Protein AF-A0A948E0Y8-F1 (afdb_monomer)

Structure (mmCIF, N/CA/C/O backbone):
data_AF-A0A948E0Y8-F1
#
_entry.id   AF-A0A948E0Y8-F1
#
loop_
_atom_site.group_PDB
_atom_site.id
_atom_site.type_symbol
_atom_site.label_atom_id
_atom_site.label_alt_id
_atom_site.label_comp_id
_atom_site.label_asym_id
_atom_site.label_entity_id
_atom_site.label_seq_id
_atom_site.pdbx_PDB_ins_code
_atom_site.Cartn_x
_atom_site.Cartn_y
_atom_site.Cartn_z
_atom_site.occupancy
_atom_site.B_iso_or_equiv
_atom_site.auth_seq_id
_atom_site.auth_comp_id
_atom_site.auth_asym_id
_atom_site.auth_atom_id
_atom_site.pdbx_PDB_model_num
ATOM 1 N N . MET A 1 1 ? 0.767 -19.097 -14.244 1.00 83.00 1 MET A N 1
ATOM 2 C CA . MET A 1 1 ? 1.127 -17.682 -14.005 1.00 83.00 1 MET A CA 1
ATOM 3 C C . MET A 1 1 ? -0.069 -16.837 -14.417 1.00 83.00 1 MET A C 1
ATOM 5 O O . MET A 1 1 ? -0.888 -17.338 -15.176 1.00 83.00 1 MET A O 1
ATOM 9 N N . ASN A 1 2 ? -0.222 -15.617 -13.908 1.00 92.75 2 ASN A N 1
ATOM 10 C CA . ASN A 1 2 ? -1.230 -14.680 -14.423 1.00 92.75 2 ASN A CA 1
ATOM 11 C C . ASN A 1 2 ? -0.479 -13.462 -14.933 1.00 92.75 2 ASN A C 1
ATOM 13 O O . ASN A 1 2 ? -0.281 -12.485 -14.203 1.00 92.75 2 ASN A O 1
ATOM 17 N N . LEU A 1 3 ? 0.021 -13.586 -16.162 1.00 95.81 3 LEU A N 1
ATOM 18 C CA . LEU A 1 3 ? 0.858 -12.561 -16.748 1.00 95.81 3 LEU A CA 1
ATOM 19 C C . LEU A 1 3 ? 0.001 -11.395 -17.245 1.00 95.81 3 LEU A C 1
ATOM 21 O O . LEU A 1 3 ? -1.043 -11.570 -17.876 1.00 95.81 3 LEU A O 1
ATOM 25 N N . LYS A 1 4 ? 0.453 -10.181 -16.945 1.00 96.31 4 LYS A N 1
ATOM 26 C CA . LYS A 1 4 ? -0.055 -8.936 -17.520 1.00 96.31 4 LYS A CA 1
ATOM 27 C C . LYS A 1 4 ? 1.079 -8.201 -18.205 1.00 96.31 4 LYS A C 1
ATOM 29 O O . LYS A 1 4 ? 2.224 -8.245 -17.758 1.00 96.31 4 LYS A O 1
ATOM 34 N N . TYR A 1 5 ? 0.740 -7.507 -19.281 1.00 97.12 5 TYR A N 1
ATOM 35 C CA . TYR A 1 5 ? 1.706 -6.831 -20.129 1.00 97.12 5 TYR A CA 1
ATOM 36 C C . TYR A 1 5 ? 1.432 -5.336 -20.123 1.00 97.12 5 TYR A C 1
ATOM 38 O O . TYR A 1 5 ? 0.352 -4.883 -20.508 1.00 97.12 5 TYR A O 1
ATOM 46 N N . ILE A 1 6 ? 2.420 -4.571 -19.673 1.00 97.62 6 ILE A N 1
ATOM 47 C CA . ILE A 1 6 ? 2.335 -3.117 -19.625 1.00 97.62 6 ILE A CA 1
ATOM 48 C C . ILE A 1 6 ? 3.319 -2.570 -20.641 1.00 97.62 6 ILE A C 1
ATOM 50 O O . ILE A 1 6 ? 4.531 -2.663 -20.456 1.00 97.62 6 ILE A O 1
ATOM 54 N N . SER A 1 7 ? 2.785 -2.022 -21.729 1.00 98.06 7 SER A N 1
ATOM 55 C CA . SER A 1 7 ? 3.557 -1.254 -22.703 1.00 98.06 7 SER A CA 1
ATOM 56 C C . SER A 1 7 ? 4.044 0.036 -22.057 1.00 98.06 7 SER A C 1
ATOM 58 O O . SER A 1 7 ? 3.292 0.685 -21.329 1.00 98.06 7 SER A O 1
ATOM 60 N N . ILE A 1 8 ? 5.299 0.399 -22.303 1.00 98.19 8 ILE A N 1
ATOM 61 C CA . ILE A 1 8 ? 5.966 1.539 -21.685 1.00 98.19 8 ILE A CA 1
ATOM 62 C C . ILE A 1 8 ? 6.745 2.290 -22.765 1.00 98.19 8 ILE A C 1
ATOM 64 O O . ILE A 1 8 ? 7.498 1.705 -23.543 1.00 98.19 8 ILE A O 1
ATOM 68 N N . ARG A 1 9 ? 6.560 3.611 -22.812 1.00 97.56 9 ARG A N 1
ATOM 69 C CA . ARG A 1 9 ? 7.422 4.548 -23.545 1.00 97.56 9 ARG A CA 1
ATOM 70 C C . ARG A 1 9 ? 7.770 5.698 -22.629 1.00 97.56 9 ARG A C 1
ATOM 72 O O . ARG A 1 9 ? 6.866 6.353 -22.112 1.00 97.56 9 ARG A O 1
ATOM 79 N N . ILE A 1 10 ? 9.053 5.971 -22.459 1.00 97.19 10 ILE A N 1
ATOM 80 C CA . ILE A 1 10 ? 9.514 7.033 -21.571 1.00 97.19 10 ILE A CA 1
ATOM 81 C C . ILE A 1 10 ? 10.460 7.945 -22.338 1.00 97.19 10 ILE A C 1
ATOM 83 O O . ILE A 1 10 ? 11.342 7.486 -23.059 1.00 97.19 10 ILE A O 1
ATOM 87 N N . SER A 1 11 ? 10.275 9.248 -22.160 1.00 96.31 11 SER A N 1
ATOM 88 C CA . SER A 1 11 ? 11.207 10.282 -22.593 1.00 96.31 11 SER A CA 1
ATOM 89 C C . SER A 1 11 ? 11.483 11.207 -21.419 1.00 96.31 11 SER A C 1
ATOM 91 O O . SER A 1 11 ? 10.549 11.751 -20.835 1.00 96.31 11 SER A O 1
ATOM 93 N N . VAL A 1 12 ? 12.753 11.432 -21.106 1.00 96.06 12 VAL A N 1
ATOM 94 C CA . VAL A 1 12 ? 13.191 12.365 -20.058 1.00 96.06 12 VAL A CA 1
ATOM 95 C C . VAL A 1 12 ? 13.909 13.549 -20.682 1.00 96.06 12 VAL A C 1
ATOM 97 O O . VAL A 1 12 ? 14.666 13.374 -21.629 1.00 96.06 12 VAL A O 1
ATOM 100 N N . ASN A 1 13 ? 13.696 14.758 -20.180 1.00 95.81 13 ASN A N 1
ATOM 101 C CA . ASN A 1 13 ? 14.517 15.892 -20.594 1.00 95.81 13 ASN A CA 1
ATOM 102 C C . ASN A 1 13 ? 15.871 15.846 -19.891 1.00 95.81 13 ASN A C 1
ATOM 104 O O . ASN A 1 13 ? 15.947 15.624 -18.681 1.00 95.81 13 ASN A O 1
ATOM 108 N N . CYS A 1 14 ? 16.941 16.090 -20.647 1.00 94.12 14 CYS A N 1
ATOM 109 C CA . CYS A 1 14 ? 18.271 16.150 -20.081 1.00 94.12 14 CYS A CA 1
ATOM 110 C C . CYS A 1 14 ? 18.426 17.361 -19.160 1.00 94.12 14 CYS A C 1
ATOM 112 O O . CYS A 1 14 ? 18.373 18.491 -19.627 1.00 94.12 14 CYS A O 1
ATOM 114 N N . GLU A 1 15 ? 18.744 17.151 -17.886 1.00 94.88 15 GLU A N 1
ATOM 115 C CA . GLU A 1 15 ? 18.928 18.236 -16.906 1.00 94.88 15 GLU A CA 1
ATOM 116 C C . GLU A 1 15 ? 20.079 19.211 -17.238 1.00 94.88 15 GLU A C 1
ATOM 118 O O . GLU A 1 15 ? 20.198 20.271 -16.628 1.00 94.88 15 GLU A O 1
ATOM 123 N N . ASN A 1 16 ? 20.919 18.878 -18.224 1.00 93.75 16 ASN A N 1
ATOM 124 C CA . ASN A 1 16 ? 22.040 19.708 -18.658 1.00 93.75 16 ASN A CA 1
ATOM 125 C C . ASN A 1 16 ? 21.819 20.464 -19.974 1.00 93.75 16 ASN A C 1
ATOM 127 O O . ASN A 1 16 ? 22.422 21.516 -20.161 1.00 93.75 16 ASN A O 1
ATOM 131 N N . CYS A 1 17 ? 21.043 19.915 -20.913 1.00 92.94 17 CYS A N 1
ATOM 132 C CA . CYS A 1 17 ? 20.834 20.530 -22.235 1.00 92.94 17 CYS A CA 1
ATOM 133 C C . CYS A 1 17 ? 19.360 20.623 -22.656 1.00 92.94 17 CYS A C 1
ATOM 135 O O . CYS A 1 17 ? 19.074 21.050 -23.772 1.00 92.94 17 CYS A O 1
ATOM 137 N N . ASP A 1 18 ? 18.446 20.184 -21.787 1.00 94.38 18 ASP A N 1
ATOM 138 C CA . ASP A 1 18 ? 16.986 20.149 -21.945 1.00 94.38 18 ASP A CA 1
ATOM 139 C C . ASP A 1 18 ? 16.473 19.392 -23.187 1.00 94.38 18 ASP A C 1
ATOM 141 O O . ASP A 1 18 ? 15.299 19.449 -23.549 1.00 94.38 18 ASP A O 1
ATOM 145 N N . LYS A 1 19 ? 17.342 18.628 -23.860 1.00 92.88 19 LYS A N 1
ATOM 146 C CA . LYS A 1 19 ? 16.931 17.771 -24.975 1.00 92.88 19 LYS A CA 1
ATOM 147 C C . LYS A 1 19 ? 16.225 16.512 -24.468 1.00 92.88 19 LYS A C 1
ATOM 149 O O . LYS A 1 19 ? 16.681 15.935 -23.477 1.00 92.88 19 LYS A O 1
ATOM 154 N N . PRO A 1 20 ? 15.151 16.063 -25.142 1.00 93.94 20 PRO A N 1
ATOM 155 C CA . PRO A 1 20 ? 14.482 14.819 -24.797 1.00 93.94 20 PRO A CA 1
ATOM 156 C C . PRO A 1 20 ? 15.395 13.625 -25.090 1.00 93.94 20 PRO A C 1
ATOM 158 O O . PRO A 1 20 ? 16.028 13.550 -26.142 1.00 93.94 20 PRO A O 1
ATOM 161 N N . LEU A 1 21 ? 15.427 12.684 -24.158 1.00 93.50 21 LEU A N 1
ATOM 162 C CA . LEU A 1 21 ? 16.164 11.436 -24.218 1.00 93.50 21 LEU A CA 1
ATOM 163 C C . LEU A 1 21 ? 15.180 10.276 -24.030 1.00 93.50 21 LEU A C 1
ATOM 165 O O . LEU A 1 21 ? 14.549 10.195 -22.971 1.00 93.50 21 LEU A O 1
ATOM 169 N N . PRO A 1 22 ? 15.025 9.380 -25.017 1.00 95.25 22 PRO A N 1
ATOM 170 C CA . PRO A 1 22 ? 14.241 8.169 -24.816 1.00 95.25 22 PRO A CA 1
ATOM 171 C C . PRO A 1 22 ? 14.903 7.242 -23.794 1.00 95.25 22 PRO A C 1
ATOM 173 O O . PRO A 1 22 ? 16.117 7.051 -23.817 1.00 95.25 22 PRO A O 1
ATOM 176 N N . LEU A 1 23 ? 14.089 6.635 -22.929 1.00 95.31 23 LEU A N 1
ATOM 177 C CA . LEU A 1 23 ? 14.504 5.554 -22.038 1.00 95.31 23 LEU A CA 1
ATOM 178 C C . LEU A 1 23 ? 13.843 4.253 -22.499 1.00 95.31 23 LEU A C 1
ATOM 180 O O . LEU A 1 23 ? 12.672 3.990 -22.204 1.00 95.31 23 LEU A O 1
ATOM 184 N N . ASN A 1 24 ? 14.611 3.448 -23.231 1.00 95.94 24 ASN A N 1
ATOM 185 C CA . ASN A 1 24 ? 14.153 2.177 -23.796 1.00 95.94 24 ASN A CA 1
ATOM 186 C C . ASN A 1 24 ? 14.418 0.971 -22.869 1.00 95.94 24 ASN A C 1
ATOM 188 O O . ASN A 1 24 ? 14.191 -0.171 -23.256 1.00 95.94 24 ASN A O 1
ATOM 192 N N . GLU A 1 25 ? 14.883 1.218 -21.642 1.00 95.38 25 GLU A N 1
ATOM 193 C CA . GLU A 1 25 ? 15.050 0.222 -20.583 1.00 95.38 25 GLU A CA 1
ATOM 194 C C . GLU A 1 25 ? 15.054 0.899 -19.195 1.00 95.38 25 GLU A C 1
ATOM 196 O O . GLU A 1 25 ? 15.332 2.102 -19.096 1.00 95.38 25 GLU A O 1
ATOM 201 N N . PRO A 1 26 ? 14.787 0.160 -18.103 1.00 95.69 26 PRO A N 1
ATOM 202 C CA . PRO A 1 26 ? 15.038 0.657 -16.757 1.00 95.69 26 PRO A CA 1
ATOM 203 C C . PRO A 1 26 ? 16.544 0.679 -16.456 1.00 95.69 26 PRO A C 1
ATOM 205 O O . PRO A 1 26 ? 17.173 -0.361 -16.260 1.00 95.69 26 PRO A O 1
ATOM 208 N N . ALA A 1 27 ? 17.118 1.877 -16.337 1.00 94.44 27 ALA A N 1
ATOM 209 C CA . ALA A 1 27 ? 18.527 2.094 -16.003 1.00 94.44 27 ALA A CA 1
ATOM 210 C C . ALA A 1 27 ? 18.693 3.149 -14.896 1.00 94.44 27 ALA A C 1
ATOM 212 O O . ALA A 1 27 ? 17.987 4.156 -14.870 1.00 94.44 27 ALA A O 1
ATOM 213 N N . LYS A 1 28 ? 19.648 2.939 -13.978 1.00 93.81 28 LYS A N 1
ATOM 214 C CA . LYS A 1 28 ? 19.978 3.923 -12.925 1.00 93.81 28 LYS A CA 1
ATOM 215 C C . LYS A 1 28 ? 20.734 5.133 -13.457 1.00 93.81 28 LYS A C 1
ATOM 217 O O . LYS A 1 28 ? 20.667 6.196 -12.853 1.00 93.81 28 LYS A O 1
ATOM 222 N N . SER A 1 29 ? 21.455 4.961 -14.556 1.00 93.56 29 SER A N 1
ATOM 223 C CA . SER A 1 29 ? 22.187 6.030 -15.212 1.00 93.56 29 SER A CA 1
ATOM 224 C C . SER A 1 29 ? 22.163 5.856 -16.722 1.00 93.56 29 SER A C 1
ATOM 226 O O . SER A 1 29 ? 22.046 4.743 -17.234 1.00 93.56 29 SER A O 1
ATOM 228 N N . PHE A 1 30 ? 22.251 6.972 -17.433 1.00 91.88 30 PHE A N 1
ATOM 229 C CA . PHE A 1 30 ? 22.307 7.016 -18.891 1.00 91.88 30 PHE A CA 1
ATOM 230 C C . PHE A 1 30 ? 23.097 8.237 -19.336 1.00 91.88 30 PHE A C 1
ATOM 232 O O . PHE A 1 30 ? 23.141 9.259 -18.653 1.00 91.88 30 PHE A O 1
ATOM 239 N N . VAL A 1 31 ? 23.721 8.135 -20.502 1.00 89.94 31 VAL A N 1
ATOM 240 C CA . VAL A 1 31 ? 24.491 9.226 -21.098 1.00 89.94 31 VAL A CA 1
ATOM 241 C C . VAL A 1 31 ? 23.601 9.954 -22.094 1.00 89.94 31 VAL A C 1
ATOM 243 O O . VAL A 1 31 ? 23.005 9.335 -22.974 1.00 89.94 31 VAL A O 1
ATOM 246 N N . CYS A 1 32 ? 23.488 11.276 -21.966 1.00 90.06 32 CYS A N 1
ATOM 247 C CA . CYS A 1 32 ? 22.772 12.068 -22.959 1.00 90.06 32 CYS A CA 1
ATOM 248 C C . CYS A 1 32 ? 23.521 12.017 -24.304 1.00 90.06 32 CYS A C 1
ATOM 250 O O . CYS A 1 32 ? 24.657 12.483 -24.353 1.00 90.06 32 CYS A O 1
ATOM 252 N N . PRO A 1 33 ? 22.910 11.570 -25.414 1.00 85.19 33 PRO A N 1
ATOM 253 C CA . PRO A 1 33 ? 23.593 11.504 -26.708 1.00 85.19 33 PRO A CA 1
ATOM 254 C C . PRO A 1 33 ? 23.940 12.896 -27.261 1.00 85.19 33 PRO A C 1
ATOM 256 O O . PRO A 1 33 ? 24.821 13.034 -28.104 1.00 85.19 33 PRO A O 1
ATOM 259 N N . THR A 1 34 ? 23.267 13.949 -26.782 1.00 86.06 34 THR A N 1
ATOM 260 C CA . THR A 1 34 ? 23.539 15.327 -27.205 1.00 86.06 34 THR A CA 1
ATOM 261 C C . THR A 1 34 ? 24.716 15.942 -26.451 1.00 86.06 34 THR A C 1
ATOM 263 O O . THR A 1 34 ? 25.657 16.423 -27.080 1.00 86.06 34 THR A O 1
ATOM 266 N N . CYS A 1 35 ? 24.672 15.965 -25.114 1.00 87.81 35 CYS A N 1
ATOM 267 C CA . CYS A 1 35 ? 25.667 16.676 -24.301 1.00 87.81 35 CYS A CA 1
ATOM 268 C C . CYS A 1 35 ? 26.678 15.766 -23.592 1.00 87.81 35 CYS A C 1
ATOM 270 O O . CYS A 1 35 ? 27.571 16.281 -22.926 1.00 87.81 35 CYS A O 1
ATOM 272 N N . HIS A 1 36 ? 26.531 14.443 -23.715 1.00 85.56 36 HIS A N 1
ATOM 273 C CA . HIS A 1 36 ? 27.430 13.410 -23.174 1.00 85.56 36 HIS A CA 1
ATOM 274 C C . HIS A 1 36 ? 27.579 13.396 -21.656 1.00 85.56 36 HIS A C 1
ATOM 276 O O . HIS A 1 36 ? 28.395 12.665 -21.103 1.00 85.56 36 HIS A O 1
ATOM 282 N N . LYS A 1 37 ? 26.752 14.167 -20.951 1.00 90.62 37 LYS A N 1
ATOM 283 C CA . LYS A 1 37 ? 26.688 14.098 -19.500 1.00 90.62 37 LYS A CA 1
ATOM 284 C C . LYS A 1 37 ? 25.867 12.892 -19.074 1.00 90.62 37 LYS A C 1
ATOM 286 O O . LYS A 1 37 ? 24.774 12.650 -19.599 1.00 90.62 37 LYS A O 1
ATOM 291 N N . THR A 1 38 ? 26.408 12.169 -18.104 1.00 93.38 38 THR A N 1
ATOM 292 C CA . THR A 1 38 ? 25.693 11.127 -17.379 1.00 93.38 38 THR A CA 1
ATOM 293 C C . THR A 1 38 ? 24.600 11.767 -16.541 1.00 93.38 38 THR A C 1
ATOM 295 O O . THR A 1 38 ? 24.833 12.755 -15.846 1.00 93.38 38 THR A O 1
ATOM 298 N N . MET A 1 39 ? 23.412 11.197 -16.626 1.00 94.12 39 MET A N 1
ATOM 299 C CA . MET A 1 39 ? 22.273 11.505 -15.778 1.00 94.12 39 MET A CA 1
ATOM 300 C C . MET A 1 39 ? 21.961 10.289 -14.924 1.00 94.12 39 MET A C 1
ATOM 302 O O . MET A 1 39 ? 22.188 9.157 -15.356 1.00 94.12 39 MET A O 1
ATOM 306 N N . GLU A 1 40 ? 21.424 10.526 -13.734 1.00 94.56 40 GLU A N 1
ATOM 307 C CA . GLU A 1 40 ? 21.034 9.475 -12.801 1.00 94.56 40 GLU A CA 1
ATOM 308 C C . GLU A 1 40 ? 19.534 9.551 -12.510 1.00 94.56 40 GLU A C 1
ATOM 310 O O . GLU A 1 40 ? 18.995 10.616 -12.214 1.00 94.56 40 GLU A O 1
ATOM 315 N N . ILE A 1 41 ? 18.855 8.404 -12.557 1.00 93.06 41 ILE A N 1
ATOM 316 C CA . ILE A 1 41 ? 17.485 8.256 -12.060 1.00 93.06 41 ILE A CA 1
ATOM 317 C C . ILE A 1 41 ? 17.533 7.302 -10.874 1.00 93.06 41 ILE A C 1
ATOM 319 O O . ILE A 1 41 ? 17.854 6.116 -10.999 1.00 93.06 41 ILE A O 1
ATOM 323 N N . SER A 1 42 ? 17.203 7.832 -9.699 1.00 90.12 42 SER A N 1
ATOM 324 C CA . SER A 1 42 ? 17.121 7.044 -8.475 1.00 90.12 42 SER A CA 1
ATOM 325 C C . SER A 1 42 ? 15.995 6.004 -8.560 1.00 90.12 42 SER A C 1
ATOM 327 O O . SER A 1 42 ? 15.048 6.130 -9.337 1.00 90.12 42 SER A O 1
ATOM 329 N N . GLY A 1 43 ? 16.053 4.976 -7.708 1.00 87.00 43 GLY A N 1
ATOM 330 C CA . GLY A 1 43 ? 14.960 4.002 -7.604 1.00 87.00 43 GLY A CA 1
ATOM 331 C C . GLY A 1 43 ? 13.620 4.644 -7.216 1.00 87.00 43 GLY A C 1
ATOM 332 O O . GLY A 1 43 ? 12.586 4.232 -7.726 1.00 87.00 43 GLY A O 1
ATOM 333 N N . SER A 1 44 ? 13.638 5.686 -6.376 1.00 81.81 44 SER A N 1
ATOM 334 C CA . SER A 1 44 ? 12.436 6.440 -5.999 1.00 81.81 44 SER A CA 1
ATOM 335 C C . SER A 1 44 ? 11.878 7.273 -7.157 1.00 81.81 44 SER A C 1
ATOM 337 O O . SER A 1 44 ? 10.666 7.325 -7.340 1.00 81.81 44 SER A O 1
ATOM 339 N N . SER A 1 45 ? 12.733 7.846 -8.012 1.00 89.31 45 SER A N 1
ATOM 340 C CA . SER A 1 45 ? 12.277 8.489 -9.248 1.00 89.31 45 SER A CA 1
ATOM 341 C C . SER A 1 45 ? 11.683 7.470 -10.222 1.00 89.31 45 SER A C 1
ATOM 343 O O . SER A 1 45 ? 10.613 7.720 -10.759 1.00 89.31 45 SER A O 1
ATOM 345 N N . TRP A 1 46 ? 12.297 6.293 -10.407 1.00 92.19 46 TRP A N 1
ATOM 346 C CA . TRP A 1 46 ? 11.699 5.207 -11.204 1.00 92.19 46 TRP A CA 1
ATOM 347 C C . TRP A 1 46 ? 10.346 4.743 -10.660 1.00 92.19 46 TRP A C 1
ATOM 349 O O . TRP A 1 46 ? 9.455 4.397 -11.440 1.00 92.19 46 TRP A O 1
ATOM 359 N N . ARG A 1 47 ? 10.178 4.763 -9.334 1.00 86.19 47 ARG A N 1
ATOM 360 C CA . ARG A 1 47 ? 8.882 4.527 -8.702 1.00 86.19 47 ARG A CA 1
ATOM 361 C C . ARG A 1 47 ? 7.865 5.591 -9.123 1.00 86.19 47 ARG A C 1
ATOM 363 O O . ARG A 1 47 ? 6.887 5.295 -9.791 1.00 86.19 47 ARG A O 1
ATOM 370 N N . SER A 1 48 ? 8.168 6.857 -8.863 1.00 85.31 48 SER A N 1
ATOM 371 C CA . SER A 1 48 ? 7.277 7.956 -9.248 1.00 85.31 48 SER A CA 1
ATOM 372 C C . SER A 1 48 ? 6.928 7.951 -10.747 1.00 85.31 48 SER A C 1
ATOM 374 O O . SER A 1 48 ? 5.796 8.240 -11.116 1.00 85.31 48 SER A O 1
ATOM 376 N N . ILE A 1 49 ? 7.872 7.569 -11.615 1.00 91.19 49 ILE A N 1
ATOM 377 C CA . ILE A 1 49 ? 7.683 7.534 -13.073 1.00 91.19 49 ILE A CA 1
ATOM 378 C C . ILE A 1 49 ? 6.686 6.454 -13.524 1.00 91.19 49 ILE A C 1
ATOM 380 O O . ILE A 1 49 ? 5.939 6.683 -14.476 1.00 91.19 49 ILE A O 1
ATOM 384 N N . LEU A 1 50 ? 6.702 5.268 -12.911 1.00 92.12 50 LEU A N 1
ATOM 385 C CA . LEU A 1 50 ? 6.005 4.089 -13.444 1.00 92.12 50 LEU A CA 1
ATOM 386 C C . LEU A 1 50 ? 4.790 3.639 -12.614 1.00 92.12 50 LEU A C 1
ATOM 388 O O . LEU A 1 50 ? 3.968 2.902 -13.150 1.00 92.12 50 LEU A O 1
ATOM 392 N N . GLU A 1 51 ? 4.630 4.069 -11.363 1.00 84.12 51 GLU A N 1
ATOM 393 C CA . GLU A 1 51 ? 3.723 3.406 -10.413 1.00 84.12 51 GLU A CA 1
ATOM 394 C C . GLU A 1 51 ? 2.251 3.672 -10.713 1.00 84.12 51 GLU A C 1
ATOM 396 O O . GLU A 1 51 ? 1.461 2.738 -10.900 1.00 84.12 51 GLU A O 1
ATOM 401 N N . ASP A 1 52 ? 1.905 4.945 -10.892 1.00 82.69 52 ASP A N 1
ATOM 402 C CA . ASP A 1 52 ? 0.603 5.334 -11.429 1.00 82.69 52 ASP A CA 1
ATOM 403 C C . ASP A 1 52 ? 0.426 4.761 -12.839 1.00 82.69 52 ASP A C 1
ATOM 405 O O . ASP A 1 52 ? -0.621 4.219 -13.180 1.00 82.69 52 ASP A O 1
ATOM 409 N N . GLY A 1 53 ? 1.493 4.771 -13.643 1.00 89.06 53 GLY A N 1
ATOM 410 C CA . GLY A 1 53 ? 1.475 4.229 -14.996 1.00 89.06 53 GLY A CA 1
ATOM 411 C C . GLY A 1 53 ? 1.081 2.749 -15.059 1.00 89.06 53 GLY A C 1
ATOM 412 O O . GLY A 1 53 ? 0.355 2.367 -15.977 1.00 89.06 53 GLY A O 1
ATOM 413 N N . PHE A 1 54 ? 1.533 1.926 -14.110 1.00 92.19 54 PHE A N 1
ATOM 414 C CA . PHE A 1 54 ? 1.265 0.487 -14.046 1.00 92.19 54 PHE A CA 1
ATOM 415 C C . PHE A 1 54 ? -0.140 0.202 -13.531 1.00 92.19 54 PHE A C 1
ATOM 417 O O . PHE A 1 54 ? -0.893 -0.530 -14.177 1.00 92.19 54 PHE A O 1
ATOM 424 N N . SER A 1 55 ? -0.494 0.789 -12.385 1.00 87.62 55 SER A N 1
ATOM 425 C CA . SER A 1 55 ? -1.815 0.610 -11.777 1.00 87.62 55 SER A CA 1
ATOM 426 C C . SER A 1 55 ? -2.922 1.082 -12.723 1.00 87.62 55 SER A C 1
ATOM 428 O O . SER A 1 55 ? -3.886 0.354 -12.963 1.00 87.62 55 SER A O 1
ATOM 430 N N . GLU A 1 56 ? -2.747 2.238 -13.365 1.00 88.19 56 GLU A N 1
ATOM 431 C CA . GLU A 1 56 ? -3.694 2.754 -14.347 1.00 88.19 56 GLU A CA 1
ATOM 432 C C . GLU A 1 56 ? -3.746 1.882 -15.595 1.00 88.19 56 GLU A C 1
ATOM 434 O O . GLU A 1 56 ? -4.846 1.537 -16.032 1.00 88.19 56 GLU A O 1
ATOM 439 N N . ALA A 1 57 ? -2.593 1.485 -16.148 1.00 93.44 57 ALA A N 1
ATOM 440 C CA . ALA A 1 57 ? -2.556 0.633 -17.329 1.00 93.44 57 ALA A CA 1
ATOM 441 C C . ALA A 1 57 ? -3.315 -0.678 -17.096 1.00 93.44 57 ALA A C 1
ATOM 443 O O . ALA A 1 57 ? -4.121 -1.040 -17.945 1.00 93.44 57 ALA A O 1
ATOM 444 N N . LEU A 1 58 ? -3.191 -1.324 -15.933 1.00 91.81 58 LEU A N 1
ATOM 445 C CA . LEU A 1 58 ? -3.961 -2.535 -15.607 1.00 91.81 58 LEU A CA 1
ATOM 446 C C . LEU A 1 58 ? -5.488 -2.335 -15.654 1.00 91.81 58 LEU A C 1
ATOM 448 O O . LEU A 1 58 ? -6.217 -3.281 -15.945 1.00 91.81 58 LEU A O 1
ATOM 452 N N . THR A 1 59 ? -5.979 -1.114 -15.417 1.00 88.56 59 THR A N 1
ATOM 453 C CA . THR A 1 59 ? -7.414 -0.779 -15.518 1.00 88.56 59 THR A CA 1
ATOM 454 C C . THR A 1 59 ? -7.862 -0.390 -16.931 1.00 88.56 59 THR A C 1
ATOM 456 O O . THR A 1 59 ? -9.063 -0.284 -17.200 1.00 88.56 59 THR A O 1
ATOM 459 N N . LEU A 1 60 ? -6.924 -0.166 -17.858 1.00 91.50 60 LEU A N 1
ATOM 460 C CA . LEU A 1 60 ? -7.235 0.171 -19.242 1.00 91.50 60 LEU A CA 1
ATOM 461 C C . LEU A 1 60 ? -7.721 -1.066 -20.007 1.00 91.50 60 LEU A C 1
ATOM 463 O O . LEU A 1 60 ? -7.223 -2.181 -19.841 1.00 91.50 60 LEU A O 1
ATOM 467 N N . LYS A 1 61 ? -8.670 -0.846 -20.926 1.00 93.06 61 LYS A N 1
ATOM 468 C CA . LYS A 1 61 ? -9.023 -1.853 -21.937 1.00 93.06 61 LYS A CA 1
ATOM 469 C C . LYS A 1 61 ? -7.781 -2.191 -22.768 1.00 93.06 61 LYS A C 1
ATOM 471 O O . LYS A 1 61 ? -6.989 -1.297 -23.064 1.00 93.06 61 LYS A O 1
ATOM 476 N N . SER A 1 62 ? -7.659 -3.449 -23.188 1.00 93.62 62 SER A N 1
ATOM 477 C CA . SER A 1 62 ? -6.551 -3.889 -24.043 1.00 93.62 62 SER A CA 1
ATOM 478 C C . SER A 1 62 ? -6.400 -2.986 -25.282 1.00 93.62 62 SER A C 1
ATOM 480 O O . SER A 1 62 ? -7.400 -2.616 -25.907 1.00 93.62 62 SER A O 1
ATOM 482 N N . GLY A 1 63 ? -5.168 -2.579 -25.600 1.00 91.81 63 GLY A N 1
ATOM 483 C CA . GLY A 1 63 ? -4.844 -1.667 -26.706 1.00 91.81 63 GLY A CA 1
ATOM 484 C C . GLY A 1 63 ? -5.039 -0.177 -26.402 1.00 91.81 63 GLY A C 1
ATOM 485 O O . GLY A 1 63 ? -4.964 0.655 -27.308 1.00 91.81 63 GLY A O 1
ATOM 486 N N . LYS A 1 64 ? -5.374 0.196 -25.159 1.00 95.00 64 LYS A N 1
ATOM 487 C CA . LYS A 1 64 ? -5.459 1.604 -24.746 1.00 95.00 64 LYS A CA 1
ATOM 488 C C . LYS A 1 64 ? -4.182 2.027 -24.033 1.00 95.00 64 LYS A C 1
ATOM 490 O O . LYS A 1 64 ? -3.666 1.317 -23.174 1.00 95.00 64 LYS A O 1
ATOM 495 N N . ILE A 1 65 ? -3.732 3.230 -24.379 1.00 94.75 65 ILE A N 1
ATOM 496 C CA . ILE A 1 65 ? -2.532 3.874 -23.852 1.00 94.75 65 ILE A CA 1
ATOM 497 C C . ILE A 1 65 ? -2.944 5.182 -23.179 1.00 94.75 65 ILE A C 1
ATOM 499 O O . ILE A 1 65 ? -3.758 5.937 -23.717 1.00 94.75 65 ILE A O 1
ATOM 503 N N . ARG A 1 66 ? -2.342 5.474 -22.031 1.00 93.81 66 ARG A N 1
ATOM 504 C CA . ARG A 1 66 ? -2.407 6.758 -21.339 1.00 93.81 66 ARG A CA 1
ATOM 505 C C . ARG A 1 66 ? -1.059 7.461 -21.429 1.00 93.81 66 ARG A C 1
ATOM 507 O O . ARG A 1 66 ? -0.020 6.815 -21.474 1.00 93.81 66 ARG A O 1
ATOM 514 N N . SER A 1 67 ? -1.084 8.789 -21.498 1.00 95.19 67 SER A N 1
ATOM 515 C CA . SER A 1 67 ? 0.113 9.628 -21.519 1.00 95.19 67 SER A CA 1
ATOM 516 C C . SER A 1 67 ? 0.092 10.553 -20.312 1.00 95.19 67 SER A C 1
ATOM 518 O O . SER A 1 67 ? -0.896 11.255 -20.108 1.00 95.19 67 SER A O 1
ATOM 520 N N . THR A 1 68 ? 1.196 10.602 -19.578 1.00 93.25 68 THR A N 1
ATOM 521 C CA . THR A 1 68 ? 1.366 11.434 -18.384 1.00 93.25 68 THR A CA 1
ATOM 522 C C . THR A 1 68 ? 2.681 12.203 -18.494 1.00 93.25 68 THR A C 1
ATOM 524 O O . THR A 1 68 ? 3.652 11.713 -19.074 1.00 93.25 68 THR A O 1
ATOM 527 N N . THR A 1 69 ? 2.708 13.434 -17.983 1.00 94.44 69 THR A N 1
ATOM 528 C CA . THR A 1 69 ? 3.947 14.205 -17.810 1.00 94.44 69 THR A CA 1
ATOM 529 C C . THR A 1 69 ? 4.182 14.393 -16.321 1.00 94.44 69 THR A C 1
ATOM 531 O O . THR A 1 69 ? 3.305 14.897 -15.629 1.00 94.44 69 THR A O 1
ATOM 534 N N . ILE A 1 70 ? 5.347 13.973 -15.843 1.00 91.25 70 ILE A N 1
ATOM 535 C CA . ILE A 1 70 ? 5.736 13.962 -14.435 1.00 91.25 70 ILE A CA 1
ATOM 536 C C . ILE A 1 70 ? 6.921 14.908 -14.276 1.00 91.25 70 ILE A C 1
ATOM 538 O O . ILE A 1 70 ? 7.876 14.855 -15.053 1.00 91.25 70 ILE A O 1
ATOM 542 N N . MET A 1 71 ? 6.869 15.775 -13.271 1.00 89.62 71 MET A N 1
ATOM 543 C CA . MET A 1 71 ? 7.996 16.622 -12.888 1.00 89.62 71 MET A CA 1
ATOM 544 C C . MET A 1 71 ? 8.636 16.019 -11.637 1.00 89.62 71 MET A C 1
ATOM 546 O O . MET A 1 71 ? 8.065 16.095 -10.555 1.00 89.62 71 MET A O 1
ATOM 550 N N . THR A 1 72 ? 9.806 15.393 -11.784 1.00 83.00 72 THR A N 1
ATOM 551 C CA . THR A 1 72 ? 10.559 14.782 -10.673 1.00 83.00 72 THR A CA 1
ATOM 552 C C . THR A 1 72 ? 11.881 15.523 -10.493 1.00 83.00 72 THR A C 1
ATOM 554 O O . THR A 1 72 ? 12.838 15.331 -11.247 1.00 83.00 72 THR A O 1
ATOM 557 N N . GLY A 1 73 ? 11.942 16.403 -9.490 1.00 84.94 73 GLY A N 1
ATOM 558 C CA . GLY A 1 73 ? 13.100 17.267 -9.262 1.00 84.94 73 GLY A CA 1
ATOM 559 C C . GLY A 1 73 ? 13.309 18.245 -10.422 1.00 84.94 73 GLY A C 1
ATOM 560 O O . GLY A 1 73 ? 12.433 19.051 -10.718 1.00 84.94 73 GLY A O 1
ATOM 561 N N . LYS A 1 74 ? 14.473 18.179 -11.081 1.00 87.50 74 LYS A N 1
ATOM 562 C CA . LYS A 1 74 ? 14.802 19.006 -12.260 1.00 87.50 74 LYS A CA 1
ATOM 563 C C . LYS A 1 74 ? 14.418 18.358 -13.595 1.00 87.50 74 LYS A C 1
ATOM 565 O O . LYS A 1 74 ? 14.601 18.971 -14.642 1.00 87.50 74 LYS A O 1
ATOM 570 N N . MET A 1 75 ? 13.918 17.123 -13.573 1.00 90.75 75 MET A N 1
ATOM 571 C CA . MET A 1 75 ? 13.605 16.369 -14.783 1.00 90.75 75 MET A CA 1
ATOM 572 C C . MET A 1 75 ? 12.118 16.466 -15.113 1.00 90.75 75 MET A C 1
ATOM 574 O O . MET A 1 75 ? 11.257 16.228 -14.265 1.00 90.75 75 MET A O 1
ATOM 578 N N . THR A 1 76 ? 11.827 16.753 -16.381 1.00 95.12 76 THR A N 1
ATOM 579 C CA . THR A 1 76 ? 10.495 16.550 -16.958 1.00 95.12 76 THR A CA 1
ATOM 580 C C . THR A 1 76 ? 10.476 15.195 -17.648 1.00 95.12 76 THR A C 1
ATOM 582 O O . THR A 1 76 ? 11.276 14.946 -18.551 1.00 95.12 76 THR A O 1
ATOM 585 N N . VAL A 1 77 ? 9.568 14.321 -17.227 1.00 96.19 77 VAL A N 1
ATOM 586 C CA . VAL A 1 77 ? 9.431 12.957 -17.737 1.00 96.19 77 VAL A CA 1
ATOM 587 C C . VAL A 1 77 ? 8.089 12.818 -18.434 1.00 96.19 77 VAL A C 1
ATOM 589 O O . VAL A 1 77 ? 7.044 13.072 -17.846 1.00 96.19 77 VAL A O 1
ATOM 592 N N . ARG A 1 78 ? 8.097 12.403 -19.696 1.00 97.12 78 ARG A N 1
ATOM 593 C CA . ARG A 1 78 ? 6.898 12.024 -20.444 1.00 97.12 78 ARG A CA 1
ATOM 594 C C . ARG A 1 78 ? 6.821 10.511 -20.478 1.00 97.12 78 ARG A C 1
ATOM 596 O O . ARG A 1 78 ? 7.710 9.865 -21.028 1.00 97.12 78 ARG A O 1
ATOM 603 N N . VAL A 1 79 ? 5.752 9.964 -19.924 1.00 96.75 79 VAL A N 1
ATOM 604 C CA . VAL A 1 79 ? 5.504 8.525 -19.865 1.00 96.75 79 VAL A CA 1
ATOM 605 C C . VAL A 1 79 ? 4.251 8.216 -20.660 1.00 96.75 79 VAL A C 1
ATOM 607 O O . VAL A 1 79 ? 3.250 8.927 -20.561 1.00 96.75 79 VAL A O 1
ATOM 610 N N . LYS A 1 80 ? 4.291 7.146 -21.447 1.00 97.50 80 LYS A N 1
ATOM 611 C CA . LYS A 1 80 ? 3.097 6.496 -21.973 1.00 97.50 80 LYS A CA 1
ATOM 612 C C . LYS A 1 80 ? 3.057 5.065 -21.471 1.00 97.50 80 LYS A C 1
ATOM 614 O O . LYS A 1 80 ? 4.011 4.329 -21.716 1.00 97.50 80 LYS A O 1
ATOM 619 N N . THR A 1 81 ? 1.968 4.690 -20.814 1.00 97.44 81 THR A N 1
ATOM 620 C CA . THR A 1 81 ? 1.716 3.312 -20.384 1.00 97.44 81 THR A CA 1
ATOM 621 C C . THR A 1 81 ? 0.417 2.787 -20.970 1.00 97.44 81 THR A C 1
ATOM 623 O O . THR A 1 81 ? -0.510 3.552 -21.234 1.00 97.44 81 THR A O 1
ATOM 626 N N . GLY A 1 82 ? 0.328 1.482 -21.202 1.00 96.75 82 GLY A N 1
ATOM 627 C CA . GLY A 1 82 ? -0.872 0.869 -21.771 1.00 96.75 82 GLY A CA 1
ATOM 628 C C . GLY A 1 82 ? -0.942 -0.628 -21.523 1.00 96.75 82 GLY A C 1
ATOM 629 O O . GLY A 1 82 ? 0.097 -1.269 -21.387 1.00 96.75 82 GLY A O 1
ATOM 630 N N . ASN A 1 83 ? -2.154 -1.173 -21.491 1.00 96.31 83 ASN A N 1
ATOM 631 C CA . ASN A 1 83 ? -2.399 -2.613 -21.402 1.00 96.31 83 ASN A CA 1
ATOM 632 C C . ASN A 1 83 ? -2.373 -3.206 -22.809 1.00 96.31 83 ASN A C 1
ATOM 634 O O . ASN A 1 83 ? -3.385 -3.190 -23.511 1.00 96.31 83 ASN A O 1
ATOM 638 N N . GLU A 1 84 ? -1.206 -3.649 -23.261 1.00 95.94 84 GLU A N 1
ATOM 639 C CA . GLU A 1 84 ? -1.012 -4.139 -24.625 1.00 95.94 84 GLU A CA 1
ATOM 640 C C . GLU A 1 84 ? -0.131 -5.382 -24.622 1.00 95.94 84 GLU A C 1
ATOM 642 O O . GLU A 1 84 ? 0.870 -5.435 -23.906 1.00 95.94 84 GLU A O 1
ATOM 647 N N . ASN A 1 85 ? -0.469 -6.354 -25.473 1.00 96.62 85 ASN A N 1
ATOM 648 C CA . ASN A 1 85 ? 0.391 -7.509 -25.690 1.00 96.62 85 ASN A CA 1
ATOM 649 C C . ASN A 1 85 ? 1.732 -7.064 -26.296 1.00 96.62 85 ASN A C 1
ATOM 651 O O . ASN A 1 85 ? 1.740 -6.168 -27.150 1.00 96.62 85 ASN A O 1
ATOM 655 N N . PRO A 1 86 ? 2.853 -7.703 -25.918 1.00 97.69 86 PRO A N 1
ATOM 656 C CA . PRO A 1 86 ? 4.155 -7.425 -26.499 1.00 97.69 86 PRO A CA 1
ATOM 657 C C . PRO A 1 86 ? 4.117 -7.546 -28.022 1.00 97.69 86 PRO A C 1
ATOM 659 O O . PRO A 1 86 ? 3.634 -8.539 -28.570 1.00 97.69 86 PRO A O 1
ATOM 662 N N . LEU A 1 87 ? 4.617 -6.521 -28.708 1.00 97.31 87 LEU A N 1
ATOM 663 C CA . LEU A 1 87 ? 4.633 -6.446 -30.169 1.00 97.31 87 LEU A CA 1
ATOM 664 C C . LEU A 1 87 ? 6.044 -6.690 -30.700 1.00 97.31 87 LEU A C 1
ATOM 666 O O . LEU A 1 87 ? 7.029 -6.319 -30.060 1.00 97.31 87 LEU A O 1
ATOM 670 N N . CYS A 1 88 ? 6.143 -7.241 -31.910 1.00 97.25 88 CYS A N 1
ATOM 671 C CA . CYS A 1 88 ? 7.414 -7.352 -32.619 1.00 97.25 88 CYS A CA 1
ATOM 672 C C . CYS A 1 88 ? 8.119 -5.990 -32.722 1.00 97.25 88 CYS A C 1
ATOM 674 O O . CYS A 1 88 ? 7.516 -5.005 -33.156 1.00 97.25 88 CYS A O 1
ATOM 676 N N . SER A 1 89 ? 9.417 -5.964 -32.395 1.00 93.56 89 SER A N 1
ATOM 677 C CA . SER A 1 89 ? 10.269 -4.767 -32.464 1.00 93.56 89 SER A CA 1
ATOM 678 C C . SER A 1 89 ? 10.489 -4.229 -33.884 1.00 93.56 89 SER A C 1
ATOM 680 O O . SER A 1 89 ? 11.018 -3.133 -34.043 1.00 93.56 89 SER A O 1
ATOM 682 N N . ASN A 1 90 ? 10.087 -4.961 -34.934 1.00 93.88 90 ASN A N 1
ATOM 683 C CA . ASN A 1 90 ? 10.104 -4.441 -36.300 1.00 93.88 90 ASN A CA 1
ATOM 684 C C . ASN A 1 90 ? 8.977 -3.402 -36.485 1.00 93.88 90 ASN A C 1
ATOM 686 O O . ASN A 1 90 ? 7.805 -3.800 -36.430 1.00 93.88 90 ASN A O 1
ATOM 690 N N . PRO A 1 91 ? 9.299 -2.120 -36.772 1.00 91.31 91 PRO A N 1
ATOM 691 C CA . PRO A 1 91 ? 8.305 -1.064 -36.966 1.00 91.31 91 PRO A CA 1
ATOM 692 C C . PRO A 1 91 ? 7.291 -1.345 -38.080 1.00 91.31 91 PRO A C 1
ATOM 694 O O . PRO A 1 91 ? 6.166 -0.858 -37.995 1.00 91.31 91 PRO A O 1
ATOM 697 N N . GLU A 1 92 ? 7.664 -2.136 -39.090 1.00 96.06 92 GLU A N 1
ATOM 698 C CA . GLU A 1 92 ? 6.785 -2.506 -40.209 1.00 96.06 92 GLU A CA 1
ATOM 699 C C . GLU A 1 92 ? 5.875 -3.698 -39.884 1.00 96.06 92 GLU A C 1
ATOM 701 O O . GLU A 1 92 ? 4.791 -3.827 -40.445 1.00 96.06 92 GLU A O 1
ATOM 706 N N . CYS A 1 93 ? 6.293 -4.578 -38.966 1.00 96.62 93 CYS A N 1
ATOM 707 C CA . CYS A 1 93 ? 5.542 -5.785 -38.623 1.00 96.62 93 CYS A CA 1
ATOM 708 C C . CYS A 1 93 ? 4.533 -5.521 -37.502 1.00 96.62 93 CYS A C 1
ATOM 710 O O . CYS A 1 93 ? 3.340 -5.759 -37.674 1.00 96.62 93 CYS A O 1
ATOM 712 N N . ARG A 1 94 ? 5.029 -5.082 -36.333 1.00 95.62 94 ARG A N 1
ATOM 713 C CA . ARG A 1 94 ? 4.270 -4.806 -35.095 1.00 95.62 94 ARG A CA 1
ATOM 714 C C . ARG A 1 94 ? 3.185 -5.827 -34.716 1.00 95.62 94 ARG A C 1
ATOM 716 O O . ARG A 1 94 ? 2.262 -5.483 -33.983 1.00 95.62 94 ARG A O 1
ATOM 723 N N . ARG A 1 95 ? 3.281 -7.078 -35.177 1.00 97.19 95 ARG A N 1
ATOM 724 C CA . ARG A 1 95 ? 2.343 -8.135 -34.778 1.00 97.19 95 ARG A CA 1
ATOM 725 C C . ARG A 1 95 ? 2.575 -8.519 -33.313 1.00 97.19 95 ARG A C 1
ATOM 727 O O . ARG A 1 95 ? 3.736 -8.536 -32.892 1.00 97.19 95 ARG A O 1
ATOM 734 N N . PRO A 1 96 ? 1.508 -8.817 -32.551 1.00 97.50 96 PRO A N 1
ATOM 735 C CA . PRO A 1 96 ? 1.645 -9.298 -31.185 1.00 97.50 96 PRO A CA 1
ATOM 736 C C . PRO A 1 96 ? 2.306 -10.676 -31.166 1.00 97.50 96 PRO A C 1
ATOM 738 O O . PRO A 1 96 ? 2.071 -11.491 -32.064 1.00 97.50 96 PRO A O 1
ATOM 741 N N . PHE A 1 97 ? 3.127 -10.921 -30.150 1.00 97.94 97 PHE A N 1
ATOM 742 C CA . PHE A 1 97 ? 3.611 -12.260 -29.826 1.00 97.94 97 PHE A CA 1
ATOM 743 C C . PHE A 1 97 ? 2.485 -13.097 -29.215 1.00 97.94 97 PHE A C 1
ATOM 745 O O . PHE A 1 97 ? 1.561 -12.555 -28.601 1.00 97.94 97 PHE A O 1
ATOM 752 N N . ASP A 1 98 ? 2.545 -14.413 -29.407 1.00 96.56 98 ASP A N 1
ATOM 753 C CA . ASP A 1 98 ? 1.634 -15.336 -28.744 1.00 96.56 98 ASP A CA 1
ATOM 754 C C . ASP A 1 98 ? 1.980 -15.469 -27.254 1.00 96.56 98 ASP A C 1
ATOM 756 O O . ASP A 1 98 ? 3.142 -15.422 -26.847 1.00 96.56 98 ASP A O 1
ATOM 760 N N . GLU A 1 99 ? 0.940 -15.615 -26.437 1.00 96.12 99 GLU A N 1
ATOM 761 C CA . GLU A 1 99 ? 1.040 -15.635 -24.975 1.00 96.12 99 GLU A CA 1
ATOM 762 C C . GLU A 1 99 ? 1.884 -16.816 -24.475 1.00 96.12 99 GLU A C 1
ATOM 764 O O . GLU A 1 99 ? 2.739 -16.632 -23.612 1.00 96.12 99 GLU A O 1
ATOM 769 N N . LEU A 1 100 ? 1.737 -17.995 -25.093 1.00 96.81 100 LEU A N 1
ATOM 770 C CA . LEU A 1 100 ? 2.488 -19.202 -24.735 1.00 96.81 100 LEU A CA 1
ATOM 771 C C . LEU A 1 100 ? 3.996 -19.047 -24.972 1.00 96.81 100 LEU A C 1
ATOM 773 O O . LEU A 1 100 ? 4.791 -19.448 -24.126 1.00 96.81 100 LEU A O 1
ATOM 777 N N . SER A 1 101 ? 4.415 -18.439 -26.086 1.00 97.31 101 SER A N 1
ATOM 778 C CA . SER A 1 101 ? 5.838 -18.174 -26.338 1.00 97.31 101 SER A CA 1
ATOM 779 C C . SER A 1 101 ? 6.416 -17.191 -25.329 1.00 97.31 101 SER A C 1
ATOM 781 O O . SER A 1 101 ? 7.545 -17.379 -24.877 1.00 97.31 101 SER A O 1
ATOM 783 N N . ILE A 1 102 ? 5.647 -16.170 -24.933 1.00 97.88 102 ILE A N 1
ATOM 784 C CA . ILE A 1 102 ? 6.064 -15.256 -23.864 1.00 97.88 102 ILE A CA 1
ATOM 785 C C . ILE A 1 102 ? 6.205 -16.020 -22.544 1.00 97.88 102 ILE A C 1
ATOM 787 O O . ILE A 1 102 ? 7.251 -15.919 -21.908 1.00 97.88 102 ILE A O 1
ATOM 791 N N . GLU A 1 103 ? 5.196 -16.794 -22.142 1.00 97.19 103 GLU A N 1
ATOM 792 C CA . GLU A 1 103 ? 5.219 -17.583 -20.904 1.00 97.19 103 GLU A CA 1
ATOM 793 C C . GLU A 1 103 ? 6.415 -18.537 -20.841 1.00 97.19 103 GLU A C 1
ATOM 795 O O . GLU A 1 103 ? 7.114 -18.562 -19.827 1.00 97.19 103 GLU A O 1
ATOM 800 N N . ASN A 1 104 ? 6.694 -19.260 -21.929 1.00 97.50 104 ASN A N 1
ATOM 801 C CA . ASN A 1 104 ? 7.823 -20.185 -22.011 1.00 97.50 104 ASN A CA 1
ATOM 802 C C . ASN A 1 104 ? 9.154 -19.451 -21.804 1.00 97.50 104 ASN A C 1
ATOM 804 O O . ASN A 1 104 ? 9.894 -19.782 -20.878 1.00 97.50 104 ASN A O 1
ATOM 808 N N . VAL A 1 105 ? 9.419 -18.393 -22.580 1.00 97.75 105 VAL A N 1
ATOM 809 C CA . VAL A 1 105 ? 10.679 -17.632 -22.481 1.00 97.75 105 VAL A CA 1
ATOM 810 C C . VAL A 1 105 ? 10.829 -16.960 -21.110 1.00 97.75 105 VAL A C 1
ATOM 812 O O . VAL A 1 105 ? 11.927 -16.918 -20.554 1.00 97.75 105 VAL A O 1
ATOM 815 N N . VAL A 1 106 ? 9.739 -16.455 -20.525 1.00 97.12 106 VAL A N 1
ATOM 816 C CA . VAL A 1 106 ? 9.747 -15.885 -19.166 1.00 97.12 106 VAL A CA 1
ATOM 817 C C . VAL A 1 106 ? 10.065 -16.965 -18.127 1.00 97.12 106 VAL A C 1
ATOM 819 O O . VAL A 1 106 ? 10.897 -16.733 -17.248 1.00 97.12 106 VAL A O 1
ATOM 822 N N . SER A 1 107 ? 9.463 -18.154 -18.242 1.00 96.06 107 SER A N 1
ATOM 823 C CA . SER A 1 107 ? 9.690 -19.275 -17.316 1.00 96.06 107 SER A CA 1
ATOM 824 C C . SER A 1 107 ? 11.116 -19.837 -17.379 1.00 96.06 107 SER A C 1
ATOM 826 O O . SER A 1 107 ? 11.661 -20.247 -16.355 1.00 96.06 107 SER A O 1
ATOM 828 N N . GLU A 1 108 ? 11.761 -19.765 -18.546 1.00 96.88 108 GLU A N 1
ATOM 829 C CA . GLU A 1 108 ? 13.172 -20.123 -18.756 1.00 96.88 108 GLU A CA 1
ATOM 830 C C . GLU A 1 108 ? 14.147 -19.044 -18.242 1.00 96.88 108 GLU A C 1
ATOM 832 O O . GLU A 1 108 ? 15.359 -19.258 -18.170 1.00 96.88 108 GLU A O 1
ATOM 837 N N . GLY A 1 109 ? 13.629 -17.887 -17.815 1.00 94.50 109 GLY A N 1
ATOM 838 C CA . GLY A 1 109 ? 14.412 -16.790 -17.254 1.00 94.50 109 GLY A CA 1
ATOM 839 C C . GLY A 1 109 ? 14.922 -15.777 -18.282 1.00 94.50 109 GLY A C 1
ATOM 840 O O . GLY A 1 109 ? 15.860 -15.039 -17.972 1.00 94.50 109 GLY A O 1
ATOM 841 N N . GLY A 1 110 ? 14.316 -15.714 -19.466 1.00 96.06 110 GLY A N 1
ATOM 842 C CA . GLY A 1 110 ? 14.650 -14.774 -20.535 1.00 96.06 110 GLY A CA 1
ATOM 843 C C . GLY A 1 110 ? 15.183 -15.460 -21.792 1.00 96.06 110 GLY A C 1
ATOM 844 O O . GLY A 1 110 ? 15.326 -16.674 -21.853 1.00 96.06 110 GLY A O 1
ATOM 845 N N . GLY A 1 111 ? 15.472 -14.670 -22.826 1.00 96.81 111 GLY A N 1
ATOM 846 C CA . GLY A 1 111 ? 15.880 -15.178 -24.133 1.00 96.81 111 GLY A CA 1
ATOM 847 C C . GLY A 1 111 ? 15.455 -14.252 -25.266 1.00 96.81 111 GLY A C 1
ATOM 848 O O . GLY A 1 111 ? 15.549 -13.031 -25.154 1.00 96.81 111 GLY A O 1
ATOM 849 N N . ASN A 1 112 ? 14.992 -14.829 -26.372 1.00 97.81 112 ASN A N 1
ATOM 850 C CA . ASN A 1 112 ? 14.472 -14.078 -27.510 1.00 97.81 112 ASN A CA 1
ATOM 851 C C . ASN A 1 112 ? 13.109 -14.623 -27.931 1.00 97.81 112 ASN A C 1
ATOM 853 O O . ASN A 1 112 ? 12.923 -15.833 -27.999 1.00 97.81 112 ASN A O 1
ATOM 857 N N . LEU A 1 113 ? 12.195 -13.720 -28.274 1.00 97.75 113 LEU A N 1
ATOM 858 C CA . LEU A 1 113 ? 10.953 -14.042 -28.966 1.00 97.75 113 LEU A CA 1
ATOM 859 C C . LEU A 1 113 ? 11.163 -13.899 -30.470 1.00 97.75 113 LEU A C 1
ATOM 861 O O . LEU A 1 113 ? 11.487 -12.809 -30.954 1.00 97.75 113 LEU A O 1
ATOM 865 N N . ASP A 1 114 ? 10.952 -14.983 -31.206 1.00 97.75 114 ASP A N 1
ATOM 866 C CA . ASP A 1 114 ? 11.026 -14.994 -32.662 1.00 97.75 114 ASP A CA 1
ATOM 867 C C . ASP A 1 114 ? 9.660 -14.609 -33.250 1.00 97.75 114 ASP A C 1
ATOM 869 O O . ASP A 1 114 ? 8.642 -15.261 -33.021 1.00 97.75 114 ASP A O 1
ATOM 873 N N . CYS A 1 115 ? 9.600 -13.515 -34.011 1.00 97.56 115 CYS A N 1
ATOM 874 C CA . CYS A 1 115 ? 8.345 -13.085 -34.620 1.00 97.56 115 CYS A CA 1
ATOM 875 C C . CYS A 1 115 ? 7.944 -14.019 -35.768 1.00 97.56 115 CYS A C 1
ATOM 877 O O . CYS A 1 115 ? 8.575 -13.999 -36.825 1.00 97.56 115 CYS A O 1
ATOM 879 N N . TYR A 1 116 ? 6.822 -14.730 -35.624 1.00 97.12 116 TYR A N 1
ATOM 880 C CA . TYR A 1 116 ? 6.301 -15.654 -36.644 1.00 97.12 116 TYR A CA 1
ATOM 881 C C . TYR A 1 116 ? 6.043 -15.015 -38.021 1.00 97.12 116 TYR A C 1
ATOM 883 O O . TYR A 1 116 ? 5.945 -15.716 -39.022 1.00 97.12 116 TYR A O 1
ATOM 891 N N . SER A 1 117 ? 5.905 -13.687 -38.094 1.00 97.44 117 SER A N 1
ATOM 892 C CA . SER A 1 117 ? 5.612 -12.988 -39.349 1.00 97.44 117 SER A CA 1
ATOM 893 C C . SER A 1 117 ? 6.838 -12.489 -40.099 1.00 97.44 117 SER A C 1
ATOM 895 O O . SER A 1 117 ? 6.779 -12.395 -41.319 1.00 97.44 117 SER A O 1
ATOM 897 N N . CYS A 1 118 ? 7.891 -12.066 -39.399 1.00 97.62 118 CYS A N 1
ATOM 898 C CA . CYS A 1 118 ? 9.048 -11.426 -40.038 1.00 97.62 118 CYS A CA 1
ATOM 899 C C . CYS A 1 118 ? 10.392 -12.029 -39.615 1.00 97.62 118 CYS A C 1
ATOM 901 O O . CYS A 1 118 ? 11.433 -11.542 -40.039 1.00 97.62 118 CYS A O 1
ATOM 903 N N . GLY A 1 119 ? 10.387 -13.044 -38.746 1.00 97.25 119 GLY A N 1
ATOM 904 C CA . GLY A 1 119 ? 11.585 -13.706 -38.226 1.00 97.25 119 GLY A CA 1
ATOM 905 C C . GLY A 1 119 ? 12.427 -12.857 -37.269 1.00 97.25 119 GLY A C 1
ATOM 906 O O . GLY A 1 119 ? 13.418 -13.349 -36.734 1.00 97.25 119 GLY A O 1
ATOM 907 N N . ARG A 1 120 ? 12.069 -11.585 -37.030 1.00 96.81 120 ARG A N 1
ATOM 908 C CA . ARG A 1 120 ? 12.839 -10.707 -36.142 1.00 96.81 120 ARG A CA 1
ATOM 909 C C . ARG A 1 120 ? 12.768 -11.197 -34.700 1.00 96.81 120 ARG A C 1
ATOM 911 O O . ARG A 1 120 ? 11.678 -11.415 -34.168 1.00 96.81 120 ARG A O 1
ATOM 918 N N . LYS A 1 121 ? 13.939 -11.263 -34.073 1.00 97.19 121 LYS A N 1
ATOM 919 C CA . LYS A 1 121 ? 14.113 -11.592 -32.659 1.00 97.19 121 LYS A CA 1
ATOM 920 C C . LYS A 1 121 ? 13.873 -10.362 -31.790 1.00 97.19 121 LYS A C 1
ATOM 922 O O . LYS A 1 121 ? 14.340 -9.272 -32.120 1.00 97.19 121 LYS A O 1
ATOM 927 N N . THR A 1 122 ? 13.140 -10.523 -30.696 1.00 97.44 122 THR A N 1
ATOM 928 C CA . THR A 1 122 ? 12.929 -9.479 -29.684 1.00 97.44 122 THR A CA 1
ATOM 929 C C . THR A 1 122 ? 13.423 -9.981 -28.338 1.00 97.44 122 THR A C 1
ATOM 931 O O . THR A 1 122 ? 12.997 -11.038 -27.883 1.00 97.44 122 THR A O 1
ATOM 934 N N . LEU A 1 123 ? 14.329 -9.228 -27.716 1.00 97.25 123 LEU A N 1
ATOM 935 C CA . LEU A 1 123 ? 14.949 -9.596 -26.448 1.00 97.25 123 LEU A CA 1
ATOM 936 C C . LEU A 1 123 ? 13.907 -9.672 -25.323 1.00 97.25 123 LEU A C 1
ATOM 938 O O . LEU A 1 123 ? 13.081 -8.767 -25.177 1.00 97.25 123 LEU A O 1
ATOM 942 N N . VAL A 1 124 ? 14.001 -10.722 -24.509 1.00 97.88 124 VAL A N 1
ATOM 943 C CA . VAL A 1 124 ? 13.321 -10.863 -23.218 1.00 97.88 124 VAL A CA 1
ATOM 944 C C . VAL A 1 124 ? 14.392 -10.951 -22.141 1.00 97.88 124 VAL A C 1
ATOM 946 O O . VAL A 1 124 ? 15.163 -11.908 -22.096 1.00 97.88 124 VAL A O 1
ATOM 949 N N . ALA A 1 125 ? 14.469 -9.940 -21.287 1.00 97.00 125 ALA A N 1
ATOM 950 C CA . ALA A 1 125 ? 15.477 -9.830 -20.243 1.00 97.00 125 ALA A CA 1
ATOM 951 C C . ALA A 1 125 ? 14.837 -9.899 -18.854 1.00 97.00 125 ALA A C 1
ATOM 953 O O . ALA A 1 125 ? 13.705 -9.459 -18.654 1.00 97.00 125 ALA A O 1
ATOM 954 N N . LYS A 1 126 ? 15.586 -10.395 -17.866 1.00 97.06 126 LYS A N 1
ATOM 955 C CA . LYS A 1 126 ? 15.203 -10.226 -16.461 1.00 97.06 126 LYS A CA 1
ATOM 956 C C . LYS A 1 126 ? 15.265 -8.744 -16.080 1.00 97.06 126 LYS A C 1
ATOM 958 O O . LYS A 1 126 ? 16.154 -8.038 -16.570 1.00 97.06 126 LYS A O 1
ATOM 963 N N . PRO A 1 127 ? 14.372 -8.267 -15.198 1.00 96.25 127 PRO A N 1
ATOM 964 C CA . PRO A 1 127 ? 14.515 -6.935 -14.637 1.00 96.25 127 PRO A CA 1
ATOM 965 C C . PRO A 1 127 ? 15.863 -6.810 -13.902 1.00 96.25 127 PRO A C 1
ATOM 967 O O . PRO A 1 127 ? 16.348 -7.784 -13.315 1.00 96.25 127 PRO A O 1
ATOM 970 N N . PRO A 1 128 ? 16.502 -5.628 -13.913 1.00 95.19 128 PRO A N 1
ATOM 971 C CA . PRO A 1 128 ? 17.662 -5.383 -13.064 1.00 95.19 128 PRO A CA 1
ATOM 972 C C . PRO A 1 128 ? 17.319 -5.638 -11.589 1.00 95.19 128 PRO A C 1
ATOM 974 O O . PRO A 1 128 ? 16.263 -5.220 -11.135 1.00 95.19 128 PRO A O 1
ATOM 977 N N . GLN A 1 129 ? 18.231 -6.214 -10.797 1.00 93.38 129 GLN A N 1
ATOM 978 C CA . GLN A 1 129 ? 17.962 -6.584 -9.390 1.00 93.38 129 GLN A CA 1
ATOM 979 C C . GLN A 1 129 ? 17.433 -5.425 -8.519 1.00 93.38 129 GLN A C 1
ATOM 981 O O . GLN A 1 129 ? 16.710 -5.621 -7.546 1.00 93.38 129 GLN A O 1
ATOM 986 N N . TRP A 1 130 ? 17.814 -4.183 -8.832 1.00 91.94 130 TRP A N 1
ATOM 987 C CA . TRP A 1 130 ? 17.310 -3.016 -8.108 1.00 91.94 130 TRP A CA 1
ATOM 988 C C . TRP A 1 130 ? 15.848 -2.695 -8.437 1.00 91.94 130 TRP A C 1
ATOM 990 O O . TRP A 1 130 ? 15.180 -2.076 -7.613 1.00 91.94 130 TRP A O 1
ATOM 1000 N N . PHE A 1 131 ? 15.373 -3.094 -9.617 1.00 91.75 131 PHE A N 1
ATOM 1001 C CA . PHE A 1 131 ? 14.030 -2.836 -10.121 1.00 91.75 131 PHE A CA 1
ATOM 1002 C C . PHE A 1 131 ? 12.983 -3.661 -9.372 1.00 91.75 131 PHE A C 1
ATOM 1004 O O . PHE A 1 131 ? 11.905 -3.143 -9.105 1.00 91.75 131 PHE A O 1
ATOM 1011 N N . ASP A 1 132 ? 13.334 -4.859 -8.896 1.00 86.38 132 ASP A N 1
ATOM 1012 C CA . ASP A 1 132 ? 12.459 -5.695 -8.056 1.00 86.38 132 ASP A CA 1
ATOM 1013 C C . ASP A 1 132 ? 12.033 -4.988 -6.758 1.00 86.38 132 ASP A C 1
ATOM 1015 O O . ASP A 1 132 ? 10.941 -5.211 -6.241 1.00 86.38 132 ASP A O 1
ATOM 1019 N N . LYS A 1 133 ? 12.883 -4.094 -6.231 1.00 82.44 133 LYS A N 1
ATOM 1020 C CA . LYS A 1 133 ? 12.571 -3.263 -5.052 1.00 82.44 133 LYS A CA 1
ATOM 1021 C C . LYS A 1 133 ? 11.666 -2.074 -5.385 1.00 82.44 133 LYS A C 1
ATOM 1023 O O . LYS A 1 133 ? 11.091 -1.454 -4.489 1.00 82.44 133 LYS A O 1
ATOM 1028 N N . VAL A 1 134 ? 11.607 -1.699 -6.659 1.00 85.00 134 VAL A N 1
ATOM 1029 C CA . VAL A 1 134 ? 10.764 -0.611 -7.156 1.00 85.00 134 VAL A CA 1
ATOM 1030 C C . VAL A 1 134 ? 9.387 -1.158 -7.509 1.00 85.00 134 VAL A C 1
ATOM 1032 O O . VAL A 1 134 ? 8.404 -0.609 -7.026 1.00 85.00 134 VAL A O 1
ATOM 1035 N N . TYR A 1 135 ? 9.340 -2.271 -8.247 1.00 86.69 135 TYR A N 1
ATOM 1036 C CA . TYR A 1 135 ? 8.123 -2.957 -8.671 1.00 86.69 135 TYR A CA 1
ATOM 1037 C C . TYR A 1 135 ? 8.204 -4.454 -8.397 1.00 86.69 135 TYR A C 1
ATOM 1039 O O . TYR A 1 135 ? 8.578 -5.231 -9.285 1.00 86.69 135 TYR A O 1
ATOM 1047 N N . PRO A 1 136 ? 7.807 -4.882 -7.187 1.00 82.38 136 PRO A N 1
ATOM 1048 C CA . PRO A 1 136 ? 7.563 -6.289 -6.928 1.00 82.38 136 PRO A CA 1
ATOM 1049 C C . PRO A 1 136 ? 6.583 -6.819 -7.982 1.00 82.38 136 PRO A C 1
ATOM 1051 O O . PRO A 1 136 ? 5.568 -6.186 -8.253 1.00 82.38 136 PRO A O 1
ATOM 1054 N N . GLY A 1 137 ? 6.882 -7.959 -8.606 1.00 90.69 137 GLY A N 1
ATOM 1055 C CA . GLY A 1 137 ? 5.993 -8.615 -9.578 1.00 90.69 137 GLY A CA 1
ATOM 1056 C C . GLY A 1 137 ? 6.358 -8.446 -11.038 1.00 90.69 137 GLY A C 1
ATOM 1057 O O . GLY A 1 137 ? 5.867 -9.227 -11.848 1.00 90.69 137 GLY A O 1
ATOM 1058 N N . VAL A 1 138 ? 7.230 -7.501 -11.393 1.00 95.44 138 VAL A N 1
ATOM 1059 C CA . VAL A 1 138 ? 7.812 -7.508 -12.738 1.00 95.44 138 VAL A CA 1
ATOM 1060 C C . VAL A 1 138 ? 8.764 -8.693 -12.819 1.00 95.44 138 VAL A C 1
ATOM 1062 O O . VAL A 1 138 ? 9.759 -8.734 -12.110 1.00 95.44 138 VAL A O 1
ATOM 1065 N N . VAL A 1 139 ? 8.444 -9.675 -13.657 1.00 96.81 139 VAL A N 1
ATOM 1066 C CA . VAL A 1 139 ? 9.232 -10.910 -13.804 1.00 96.81 139 VAL A CA 1
ATOM 1067 C C . VAL A 1 139 ? 10.123 -10.887 -15.041 1.00 96.81 139 VAL A C 1
ATOM 1069 O O . VAL A 1 139 ? 11.098 -11.633 -15.120 1.00 96.81 139 VAL A O 1
ATOM 1072 N N . SER A 1 140 ? 9.815 -10.038 -16.024 1.00 97.88 140 SER A N 1
ATOM 1073 C CA . SER A 1 140 ? 10.588 -9.897 -17.262 1.00 97.88 140 SER A CA 1
ATOM 1074 C C . SER A 1 140 ? 10.315 -8.569 -17.962 1.00 97.88 140 SER A C 1
ATOM 1076 O O . SER A 1 140 ? 9.300 -7.913 -17.728 1.00 97.88 140 SER A O 1
ATOM 1078 N N . LEU A 1 141 ? 11.230 -8.195 -18.850 1.00 98.12 141 LEU A N 1
ATOM 1079 C CA . LEU A 1 141 ? 11.175 -7.020 -19.708 1.00 98.12 141 LEU A CA 1
ATOM 1080 C C . LEU A 1 141 ? 11.316 -7.462 -21.165 1.00 98.12 141 LEU A C 1
ATOM 1082 O O . LEU A 1 141 ? 12.236 -8.209 -21.489 1.00 98.12 141 LEU A O 1
ATOM 1086 N N . ILE A 1 142 ? 10.430 -7.006 -22.048 1.00 98.25 142 ILE A N 1
ATOM 1087 C CA . ILE A 1 142 ? 10.426 -7.392 -23.467 1.00 98.25 142 ILE A CA 1
ATOM 1088 C C . ILE A 1 142 ? 10.697 -6.169 -24.336 1.00 98.25 142 ILE A C 1
ATOM 1090 O O . ILE A 1 142 ? 10.097 -5.114 -24.135 1.00 98.25 142 ILE A O 1
ATOM 1094 N N . GLY A 1 143 ? 11.570 -6.327 -25.330 1.00 96.69 143 GLY A N 1
ATOM 1095 C CA . GLY A 1 143 ? 11.877 -5.276 -26.301 1.00 96.69 143 GLY A CA 1
ATOM 1096 C C . GLY A 1 143 ? 12.712 -4.133 -25.734 1.00 96.69 143 GLY A C 1
ATOM 1097 O O . GLY A 1 143 ? 12.720 -3.055 -26.314 1.00 96.69 143 GLY A O 1
ATOM 1098 N N . VAL A 1 144 ? 13.402 -4.359 -24.612 1.00 96.06 144 VAL A N 1
ATOM 1099 C CA . VAL A 1 144 ? 14.365 -3.393 -24.080 1.00 96.06 144 VAL A CA 1
ATOM 1100 C C . VAL A 1 144 ? 15.573 -3.283 -25.007 1.00 96.06 144 VAL A C 1
ATOM 1102 O O . VAL A 1 144 ? 16.092 -4.297 -25.481 1.00 96.06 144 VAL A O 1
ATOM 1105 N N . THR A 1 145 ? 16.022 -2.056 -25.256 1.00 91.62 145 THR A N 1
ATOM 1106 C CA . THR A 1 145 ? 17.255 -1.769 -25.997 1.00 91.62 145 THR A CA 1
ATOM 1107 C C . THR A 1 145 ? 18.200 -0.996 -25.095 1.00 91.62 145 THR A C 1
ATOM 1109 O O . THR A 1 145 ? 17.826 0.030 -24.519 1.00 91.62 145 THR A O 1
ATOM 1112 N N . LYS A 1 146 ? 19.430 -1.505 -24.935 1.00 81.44 146 LYS A N 1
ATOM 1113 C CA . LYS A 1 146 ? 20.400 -0.837 -24.071 1.00 81.44 146 LYS A CA 1
ATOM 1114 C C . LYS A 1 146 ? 20.768 0.507 -24.661 1.00 81.44 146 LYS A C 1
ATOM 1116 O O . LYS A 1 146 ? 21.004 0.612 -25.863 1.00 81.44 146 LYS A O 1
ATOM 1121 N N . ALA A 1 147 ? 20.918 1.519 -23.812 1.00 69.88 147 ALA A N 1
ATOM 1122 C CA . ALA A 1 147 ? 21.380 2.832 -24.268 1.00 69.88 147 ALA A CA 1
ATOM 1123 C C . ALA A 1 147 ? 22.771 2.767 -24.943 1.00 69.88 147 ALA A C 1
ATOM 1125 O O . ALA A 1 147 ? 23.089 3.588 -25.799 1.00 69.88 147 ALA A O 1
ATOM 1126 N N . SER A 1 148 ? 23.594 1.768 -24.600 1.00 63.66 148 SER A N 1
ATOM 1127 C CA . SER A 1 148 ? 24.879 1.499 -25.261 1.00 63.66 148 SER A CA 1
ATOM 1128 C C . SER A 1 148 ? 24.750 0.896 -26.662 1.00 63.66 148 SER A C 1
ATOM 1130 O O . SER A 1 148 ? 25.704 0.950 -27.434 1.00 63.66 148 SER A O 1
ATOM 1132 N N . ASP A 1 149 ? 23.599 0.301 -26.984 1.00 63.88 149 ASP A N 1
ATOM 1133 C CA . ASP A 1 149 ? 23.384 -0.448 -28.225 1.00 63.88 149 ASP A CA 1
ATOM 1134 C C . ASP A 1 149 ? 22.886 0.446 -29.367 1.00 63.88 149 ASP A C 1
ATOM 1136 O O . ASP A 1 149 ? 22.897 0.018 -30.523 1.00 63.88 149 ASP A O 1
ATOM 1140 N N . THR A 1 150 ? 22.544 1.715 -29.090 1.00 62.09 150 THR A N 1
ATOM 1141 C CA . THR A 1 150 ? 22.623 2.783 -30.100 1.00 62.09 150 THR A CA 1
ATOM 1142 C C . THR A 1 150 ? 24.090 2.986 -30.450 1.00 62.09 150 THR A C 1
ATOM 1144 O O . THR A 1 150 ? 24.760 3.890 -29.953 1.00 62.09 150 THR A O 1
ATOM 1147 N N . ALA A 1 151 ? 24.604 2.051 -31.246 1.00 54.84 151 ALA A N 1
ATOM 1148 C CA . ALA A 1 151 ? 25.983 2.005 -31.662 1.00 54.84 151 ALA A CA 1
ATOM 1149 C C . ALA A 1 151 ? 26.354 3.356 -32.272 1.00 54.84 151 ALA A C 1
ATOM 1151 O O . ALA A 1 151 ? 25.647 3.864 -33.149 1.00 54.84 151 ALA A O 1
ATOM 1152 N N . LEU A 1 152 ? 27.492 3.899 -31.829 1.00 63.66 152 LEU A N 1
ATOM 1153 C CA . LEU A 1 152 ? 28.299 4.782 -32.664 1.00 63.66 152 LEU A CA 1
ATOM 1154 C C . LEU A 1 152 ? 28.239 4.233 -34.085 1.00 63.66 152 LEU A C 1
ATOM 1156 O O . LEU A 1 152 ? 28.440 3.025 -34.271 1.00 63.66 152 LEU A O 1
ATOM 1160 N N . SER A 1 153 ? 27.916 5.087 -35.058 1.00 65.44 153 SER A N 1
ATOM 1161 C CA . SER A 1 153 ? 27.984 4.660 -36.452 1.00 65.44 153 SER A CA 1
ATOM 1162 C C . SER A 1 153 ? 29.350 4.005 -36.662 1.00 65.44 153 SER A C 1
ATOM 1164 O O . SER A 1 153 ? 30.380 4.650 -36.475 1.00 65.44 153 SER A O 1
ATOM 1166 N N . LYS A 1 154 ? 29.367 2.699 -36.961 1.00 67.19 154 LYS A N 1
ATOM 1167 C CA . LYS A 1 154 ? 30.622 1.959 -37.182 1.00 67.19 154 LYS A CA 1
ATOM 1168 C C . LYS A 1 154 ? 31.332 2.430 -38.449 1.00 67.19 154 LYS A C 1
ATOM 1170 O O . LYS A 1 154 ? 32.481 2.057 -38.680 1.00 67.19 154 LYS A O 1
ATOM 1175 N N . ASP A 1 155 ? 30.655 3.247 -39.248 1.00 78.69 155 ASP A N 1
ATOM 1176 C CA . ASP A 1 155 ? 31.227 3.890 -40.408 1.00 78.69 155 ASP A CA 1
ATOM 1177 C C . ASP A 1 155 ? 32.212 4.961 -39.935 1.00 78.69 155 ASP A C 1
ATOM 1179 O O . ASP A 1 155 ? 31.824 6.021 -39.437 1.00 78.69 155 ASP A O 1
ATOM 1183 N N . LEU A 1 156 ? 33.504 4.668 -40.101 1.00 78.94 156 LEU A N 1
ATOM 1184 C CA . LEU A 1 156 ? 34.579 5.645 -39.970 1.00 78.94 156 LEU A CA 1
ATOM 1185 C C . LEU A 1 156 ? 34.265 6.844 -40.869 1.00 78.94 156 LEU A C 1
ATOM 1187 O O . LEU A 1 156 ? 34.408 6.786 -42.091 1.00 78.94 156 LEU A O 1
ATOM 1191 N N . MET A 1 157 ? 33.844 7.944 -40.255 1.00 88.56 157 MET A N 1
ATOM 1192 C CA . MET A 1 157 ? 33.674 9.204 -40.960 1.00 88.56 157 MET A CA 1
ATOM 1193 C C . MET A 1 157 ? 35.017 9.929 -41.017 1.00 88.56 157 MET A C 1
ATOM 1195 O O . MET A 1 157 ? 35.802 9.911 -40.068 1.00 88.56 157 MET A O 1
ATOM 1199 N N . THR A 1 158 ? 35.296 10.556 -42.158 1.00 92.19 158 THR A N 1
ATOM 1200 C CA . THR A 1 158 ? 36.470 11.418 -42.322 1.00 92.19 158 THR A CA 1
ATOM 1201 C C . THR A 1 158 ? 36.052 12.863 -42.099 1.00 92.19 158 THR A C 1
ATOM 1203 O O . THR A 1 158 ? 35.125 13.355 -42.741 1.00 92.19 158 THR A O 1
ATOM 1206 N N . PHE A 1 159 ? 36.739 13.546 -41.190 1.00 94.00 159 PHE A N 1
ATOM 1207 C CA . PHE A 1 159 ? 36.547 14.956 -40.885 1.00 94.00 159 PHE A CA 1
ATOM 1208 C C . PHE A 1 159 ? 37.779 15.760 -41.301 1.00 94.00 159 PHE A C 1
ATOM 1210 O O . PHE A 1 159 ? 38.893 15.427 -40.910 1.00 94.00 159 PHE A O 1
ATOM 1217 N N . HIS A 1 160 ? 37.608 16.817 -42.092 1.00 96.31 160 HIS A N 1
ATOM 1218 C CA . HIS A 1 160 ? 38.739 17.617 -42.562 1.00 96.31 160 HIS A CA 1
ATOM 1219 C C . HIS A 1 160 ? 39.123 18.702 -41.552 1.00 96.31 160 HIS A C 1
ATOM 1221 O O . HIS A 1 160 ? 38.288 19.489 -41.111 1.00 96.31 160 HIS A O 1
ATOM 1227 N N . CYS A 1 161 ? 40.411 18.774 -41.213 1.00 96.25 161 CYS A N 1
ATOM 1228 C CA . CYS A 1 161 ? 40.960 19.831 -40.373 1.00 96.25 161 CYS A CA 1
ATOM 1229 C C . CYS A 1 161 ? 40.816 21.195 -41.062 1.00 96.25 161 CYS A C 1
ATOM 1231 O O . CYS A 1 161 ? 41.428 21.422 -42.102 1.00 96.25 161 CYS A O 1
ATOM 1233 N N . TYR A 1 162 ? 40.102 22.140 -40.449 1.00 95.75 162 TYR A N 1
ATOM 1234 C CA . TYR A 1 162 ? 39.929 23.488 -41.013 1.00 95.75 162 TYR A CA 1
ATOM 1235 C C . TYR A 1 162 ? 41.222 24.312 -41.105 1.00 95.75 162 TYR A C 1
ATOM 1237 O O . TYR A 1 162 ? 41.242 25.324 -41.793 1.00 95.75 162 TYR A O 1
ATOM 1245 N N . ASN A 1 163 ? 42.293 23.897 -40.418 1.00 96.31 163 ASN A N 1
ATOM 1246 C CA . ASN A 1 163 ? 43.576 24.601 -40.429 1.00 96.31 163 ASN A CA 1
ATOM 1247 C C . ASN A 1 163 ? 44.530 24.103 -41.531 1.00 96.31 163 ASN A C 1
ATOM 1249 O O . ASN A 1 163 ? 45.184 24.906 -42.182 1.00 96.31 163 ASN A O 1
ATOM 1253 N N . CYS A 1 164 ? 44.627 22.785 -41.750 1.00 96.94 164 CYS A N 1
ATOM 1254 C CA . CYS A 1 164 ? 45.579 22.198 -42.712 1.00 96.94 164 CYS A CA 1
ATOM 1255 C C . CYS A 1 164 ? 44.936 21.355 -43.826 1.00 96.94 164 CYS A C 1
ATOM 1257 O O . CYS A 1 164 ? 45.646 20.824 -44.673 1.00 96.94 164 CYS A O 1
ATOM 1259 N N . GLY A 1 165 ? 43.612 21.181 -43.820 1.00 96.75 165 GLY A N 1
ATOM 1260 C CA . GLY A 1 165 ? 42.861 20.395 -44.808 1.00 96.75 165 GLY A CA 1
ATOM 1261 C C . GLY A 1 165 ? 42.953 18.871 -44.653 1.00 96.75 165 GLY A C 1
ATOM 1262 O O . GLY A 1 165 ? 42.189 18.146 -45.294 1.00 96.75 165 GLY A O 1
ATOM 1263 N N . ALA A 1 166 ? 43.846 18.362 -43.796 1.00 96.69 166 ALA A N 1
ATOM 1264 C CA . ALA A 1 166 ? 44.054 16.927 -43.626 1.00 96.69 166 ALA A CA 1
ATOM 1265 C C . ALA A 1 166 ? 42.785 16.205 -43.135 1.00 96.69 166 ALA A C 1
ATOM 1267 O O . ALA A 1 166 ? 42.084 16.705 -42.253 1.00 96.69 166 ALA A O 1
ATOM 1268 N N . GLY A 1 167 ? 42.497 15.033 -43.706 1.00 96.19 167 GLY A N 1
ATOM 1269 C CA . GLY A 1 167 ? 41.394 14.172 -43.278 1.00 96.19 167 GLY A CA 1
ATOM 1270 C C . GLY A 1 167 ? 41.741 13.422 -41.992 1.00 96.19 167 GLY A C 1
ATOM 1271 O O . GLY A 1 167 ? 42.806 12.817 -41.890 1.00 96.19 167 GLY A O 1
ATOM 1272 N N . LEU A 1 168 ? 40.845 13.469 -41.012 1.00 94.31 168 LEU A N 1
ATOM 1273 C CA . LEU A 1 168 ? 40.990 12.835 -39.707 1.00 94.31 168 LEU A CA 1
ATOM 1274 C C . LEU A 1 168 ? 39.885 11.789 -39.529 1.00 94.31 168 LEU A C 1
ATOM 1276 O O . LEU A 1 168 ? 38.710 12.138 -39.680 1.00 94.31 168 LEU A O 1
ATOM 1280 N N . PRO A 1 169 ? 40.218 10.530 -39.203 1.00 92.38 169 PRO A N 1
ATOM 1281 C CA . PRO A 1 169 ? 39.211 9.568 -38.789 1.00 92.38 169 PRO A CA 1
ATOM 1282 C C . PRO A 1 169 ? 38.622 10.013 -37.448 1.00 92.38 169 PRO A C 1
ATOM 1284 O O . PRO A 1 169 ? 39.362 10.315 -36.510 1.00 92.38 169 PRO A O 1
ATOM 1287 N N . ILE A 1 170 ? 37.296 10.060 -37.363 1.00 91.94 170 ILE A N 1
ATOM 1288 C CA . ILE A 1 170 ? 36.573 10.354 -36.123 1.00 91.94 170 ILE A CA 1
ATOM 1289 C C . ILE A 1 170 ? 35.835 9.104 -35.656 1.00 91.94 170 ILE A C 1
ATOM 1291 O O . ILE A 1 170 ? 35.109 8.476 -36.422 1.00 91.94 170 ILE A O 1
ATOM 1295 N N . ASP A 1 171 ? 36.040 8.745 -34.392 1.00 84.25 171 ASP A N 1
ATOM 1296 C CA . ASP A 1 171 ? 35.432 7.578 -33.742 1.00 84.25 171 ASP A CA 1
ATOM 1297 C C . ASP A 1 171 ? 34.179 7.934 -32.925 1.00 84.25 171 ASP A C 1
ATOM 1299 O O . ASP A 1 171 ? 33.508 7.049 -32.401 1.00 84.25 171 ASP A O 1
ATOM 1303 N N . GLY A 1 172 ? 33.877 9.231 -32.800 1.00 86.19 172 GLY A N 1
ATOM 1304 C CA . GLY A 1 172 ? 32.774 9.749 -31.995 1.00 86.19 172 GLY A CA 1
ATOM 1305 C C . GLY A 1 172 ? 32.975 9.614 -30.485 1.00 86.19 172 GLY A C 1
ATOM 1306 O O . GLY A 1 172 ? 32.043 9.846 -29.730 1.00 86.19 172 GLY A O 1
ATOM 1307 N N . GLN A 1 173 ? 34.166 9.275 -29.988 1.00 84.81 173 GLN A N 1
ATOM 1308 C CA . GLN A 1 173 ? 34.381 9.226 -28.536 1.00 84.81 173 GLN A CA 1
ATOM 1309 C C . GLN A 1 173 ? 34.471 10.626 -27.928 1.00 84.81 173 GLN A C 1
ATOM 1311 O O . GLN A 1 173 ? 33.989 10.862 -26.822 1.00 84.81 173 GLN A O 1
ATOM 1316 N N . ASN A 1 174 ? 35.080 11.568 -28.655 1.00 85.75 174 ASN A N 1
ATOM 1317 C CA . ASN A 1 174 ? 35.286 12.938 -28.199 1.00 85.75 174 ASN A CA 1
ATOM 1318 C C . ASN A 1 174 ? 34.859 13.941 -29.267 1.00 85.75 174 ASN A C 1
ATOM 1320 O O . ASN A 1 174 ? 35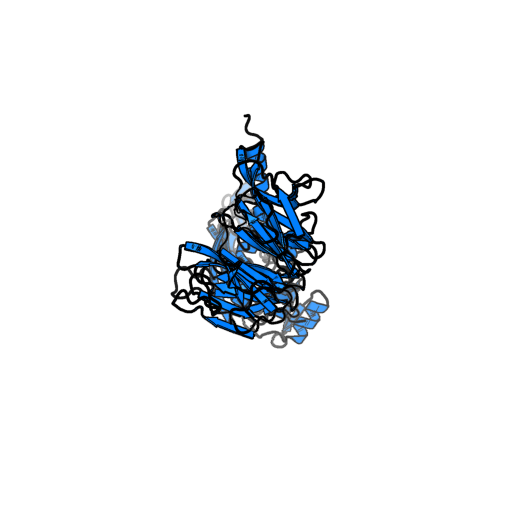.207 13.813 -30.440 1.00 85.75 174 ASN A O 1
ATOM 1324 N N . ARG A 1 175 ? 34.145 14.988 -28.843 1.00 89.62 175 ARG A N 1
ATOM 1325 C CA . ARG A 1 175 ? 33.761 16.093 -29.730 1.00 89.62 175 ARG A CA 1
ATOM 1326 C C . ARG A 1 175 ? 34.934 17.024 -30.043 1.00 89.62 175 ARG A C 1
ATOM 1328 O O . ARG A 1 175 ? 34.969 17.617 -31.119 1.00 89.62 175 ARG A O 1
ATOM 1335 N N . ALA A 1 176 ? 35.865 17.149 -29.099 1.00 93.12 176 ALA A N 1
ATOM 1336 C CA . ALA A 1 176 ? 37.136 17.835 -29.277 1.00 93.12 176 ALA A CA 1
ATOM 1337 C C . ALA A 1 176 ? 38.208 16.805 -29.649 1.00 93.12 176 ALA A C 1
ATOM 1339 O O . ALA A 1 176 ? 38.464 15.879 -28.879 1.00 93.12 176 ALA A O 1
ATOM 1340 N N . ILE A 1 177 ? 38.828 16.960 -30.815 1.00 94.94 177 ILE A N 1
ATOM 1341 C CA . ILE A 1 177 ? 39.892 16.077 -31.307 1.00 94.94 177 ILE A CA 1
ATOM 1342 C C . ILE A 1 177 ? 41.129 16.899 -31.663 1.00 94.94 177 ILE A C 1
ATOM 1344 O O . ILE A 1 177 ? 41.013 18.057 -32.057 1.00 94.94 177 ILE A O 1
ATOM 1348 N N . LYS A 1 178 ? 42.317 16.299 -31.586 1.00 96.56 178 LYS A N 1
ATOM 1349 C CA . LYS A 1 178 ? 43.551 16.920 -32.084 1.00 96.56 178 LYS A CA 1
ATOM 1350 C C . LYS A 1 178 ? 43.850 16.467 -33.503 1.00 96.56 178 LYS A C 1
ATOM 1352 O O . LYS A 1 178 ? 43.787 15.281 -33.815 1.00 96.56 178 LYS A O 1
ATOM 1357 N N . CYS A 1 179 ? 44.203 17.412 -34.368 1.00 96.50 179 CYS A N 1
ATOM 1358 C CA . CYS A 1 179 ? 44.695 17.087 -35.699 1.00 96.50 179 CYS A CA 1
ATOM 1359 C C . CYS A 1 179 ? 46.087 16.453 -35.607 1.00 96.50 179 CYS A C 1
ATOM 1361 O O . CYS A 1 179 ? 47.040 17.135 -35.248 1.00 96.50 179 CYS A O 1
ATOM 1363 N N . ASN A 1 180 ? 46.241 15.195 -36.018 1.00 96.38 180 ASN A N 1
ATOM 1364 C CA . ASN A 1 180 ? 47.540 14.507 -35.975 1.00 96.38 180 ASN A CA 1
ATOM 1365 C C . ASN A 1 180 ? 48.603 15.109 -36.918 1.00 96.38 180 ASN A C 1
ATOM 1367 O O . ASN A 1 180 ? 49.775 14.768 -36.806 1.00 96.38 180 ASN A O 1
ATOM 1371 N N . TYR A 1 181 ? 48.210 15.996 -37.839 1.00 96.44 181 TYR A N 1
ATOM 1372 C CA . TYR A 1 181 ? 49.111 16.615 -38.815 1.00 96.44 181 TYR A CA 1
ATOM 1373 C C . TYR A 1 181 ? 49.637 17.981 -38.362 1.00 96.44 181 TYR A C 1
ATOM 1375 O O . TYR A 1 181 ? 50.836 18.228 -38.423 1.00 96.44 181 TYR A O 1
ATOM 1383 N N . CYS A 1 182 ? 48.756 18.879 -37.907 1.00 96.56 182 CYS A N 1
ATOM 1384 C CA . CYS A 1 182 ? 49.135 20.239 -37.497 1.00 96.56 182 CYS A CA 1
ATOM 1385 C C . CYS A 1 182 ? 48.980 20.498 -35.990 1.00 96.56 182 CYS A C 1
ATOM 1387 O O . CYS A 1 182 ? 49.168 21.627 -35.547 1.00 96.56 182 CYS A O 1
ATOM 1389 N N . ASN A 1 183 ? 48.585 19.480 -35.220 1.00 96.19 183 ASN A N 1
ATOM 1390 C CA . ASN A 1 183 ? 48.379 19.505 -33.768 1.00 96.19 183 ASN A CA 1
ATOM 1391 C C . ASN A 1 183 ? 47.346 20.529 -33.255 1.00 96.19 183 ASN A C 1
ATOM 1393 O O . ASN A 1 183 ? 47.315 20.837 -32.067 1.00 96.19 183 ASN A O 1
ATOM 1397 N N . ASN A 1 184 ? 46.495 21.060 -34.139 1.00 96.88 184 ASN A N 1
ATOM 1398 C CA . ASN A 1 184 ? 45.443 21.999 -33.758 1.00 96.88 184 ASN A CA 1
ATOM 1399 C C . ASN A 1 184 ? 44.267 21.258 -33.109 1.00 96.88 184 ASN A C 1
ATOM 1401 O O . ASN A 1 184 ? 43.858 20.207 -33.613 1.00 96.88 184 ASN A O 1
ATOM 1405 N N . ASP A 1 185 ? 43.701 21.829 -32.046 1.00 96.88 185 ASP A N 1
ATOM 1406 C CA . ASP A 1 185 ? 42.446 21.361 -31.458 1.00 96.88 185 ASP A CA 1
ATOM 1407 C C . ASP A 1 185 ? 41.281 21.687 -32.402 1.00 96.88 185 ASP A C 1
ATOM 1409 O O . ASP A 1 185 ? 41.155 22.796 -32.926 1.00 96.88 185 ASP A O 1
ATOM 1413 N N . LEU A 1 186 ? 40.429 20.702 -32.654 1.00 95.81 186 LEU A N 1
ATOM 1414 C CA . LEU A 1 186 ? 39.288 20.804 -33.550 1.00 95.81 186 LEU A CA 1
ATOM 1415 C C . LEU A 1 186 ? 38.021 20.394 -32.817 1.00 95.81 186 LEU A C 1
ATOM 1417 O O . LEU A 1 186 ? 37.994 19.387 -32.115 1.00 95.81 186 LEU A O 1
ATOM 1421 N N . MET A 1 187 ? 36.949 21.143 -33.048 1.00 94.81 187 MET A N 1
ATOM 1422 C CA . MET A 1 187 ? 35.611 20.787 -32.590 1.00 94.81 187 MET A CA 1
ATOM 1423 C C . MET A 1 187 ? 34.815 20.194 -33.749 1.00 94.81 187 MET A C 1
ATOM 1425 O O . MET A 1 187 ? 34.664 20.831 -34.795 1.00 94.81 187 MET A O 1
ATOM 1429 N N . ILE A 1 188 ? 34.280 18.989 -33.554 1.00 92.88 188 ILE A N 1
ATOM 1430 C CA . ILE A 1 188 ? 33.375 18.351 -34.512 1.00 92.88 188 ILE A CA 1
ATOM 1431 C C . ILE A 1 188 ? 32.065 19.175 -34.575 1.00 92.88 188 ILE A C 1
ATOM 1433 O O . ILE A 1 188 ? 31.461 19.436 -33.521 1.00 92.88 188 ILE A O 1
ATOM 1437 N N . PRO A 1 189 ? 31.611 19.605 -35.774 1.00 92.06 189 PRO A N 1
ATOM 1438 C CA . PRO A 1 189 ? 30.342 20.315 -35.952 1.00 92.06 189 PRO A CA 1
ATOM 1439 C C . PRO A 1 189 ? 29.141 19.495 -35.489 1.00 92.06 189 PRO A C 1
ATOM 1441 O O . PRO A 1 189 ? 29.155 18.269 -35.595 1.00 92.06 189 PRO A O 1
ATOM 1444 N N . ASP A 1 190 ? 28.071 20.169 -35.059 1.00 86.88 190 ASP A N 1
ATOM 1445 C CA . ASP A 1 190 ? 26.857 19.507 -34.560 1.00 86.88 190 ASP A CA 1
ATOM 1446 C C . ASP A 1 190 ? 26.256 18.514 -35.561 1.00 86.88 190 ASP A C 1
ATOM 1448 O O . ASP A 1 190 ? 25.831 17.438 -35.159 1.00 86.88 190 ASP A O 1
ATOM 1452 N N . GLU A 1 191 ? 26.261 18.823 -36.859 1.00 88.50 191 GLU A N 1
ATOM 1453 C CA . GLU A 1 191 ? 25.707 17.931 -37.887 1.00 88.50 191 GLU A CA 1
ATOM 1454 C C . GLU A 1 191 ? 26.473 16.610 -38.001 1.00 88.50 191 GLU A C 1
ATOM 1456 O O . GLU A 1 191 ? 25.873 15.546 -38.152 1.00 88.50 191 GLU A O 1
ATOM 1461 N N . LEU A 1 192 ? 27.805 16.664 -37.918 1.00 90.25 192 LEU A N 1
ATOM 1462 C CA . LEU A 1 192 ? 28.650 15.475 -37.985 1.00 90.25 192 LEU A CA 1
ATOM 1463 C C . LEU A 1 192 ? 28.606 14.702 -36.665 1.00 90.25 192 LEU A C 1
ATOM 1465 O O . LEU A 1 192 ? 28.563 13.474 -36.663 1.00 90.25 192 LEU A O 1
ATOM 1469 N N . TRP A 1 193 ? 28.525 15.426 -35.548 1.00 87.50 193 TRP A N 1
ATOM 1470 C CA . TRP A 1 193 ? 28.322 14.847 -34.227 1.00 87.50 193 TRP A CA 1
ATOM 1471 C C . TRP A 1 193 ? 26.983 14.110 -34.127 1.00 87.50 193 TRP A C 1
ATOM 1473 O O . TRP A 1 193 ? 26.936 12.982 -33.652 1.00 87.50 193 TRP A O 1
ATOM 1483 N N . ALA A 1 194 ? 25.902 14.688 -34.652 1.00 84.06 194 ALA A N 1
ATOM 1484 C CA . ALA A 1 194 ? 24.586 14.056 -34.701 1.00 84.06 194 ALA A CA 1
ATOM 1485 C C . ALA A 1 194 ? 24.548 12.818 -35.615 1.00 84.06 194 ALA A C 1
ATOM 1487 O O . ALA A 1 194 ? 23.742 11.921 -35.390 1.00 84.06 194 ALA A O 1
ATOM 1488 N N . LYS A 1 195 ? 25.420 12.741 -36.631 1.00 86.94 195 LYS A N 1
ATOM 1489 C CA . LYS A 1 195 ? 25.593 11.529 -37.452 1.00 86.94 195 LYS A CA 1
ATOM 1490 C C . LYS A 1 195 ? 26.361 10.430 -36.717 1.00 86.94 195 LYS A C 1
ATOM 1492 O O . LYS A 1 195 ? 26.037 9.260 -36.884 1.00 86.94 195 LYS A O 1
ATOM 1497 N N . LEU A 1 196 ? 27.369 10.796 -35.921 1.00 85.62 196 LEU A N 1
ATOM 1498 C CA . LEU A 1 196 ? 28.116 9.858 -35.073 1.00 85.62 196 LEU A CA 1
ATOM 1499 C C . LEU A 1 196 ? 27.260 9.333 -33.914 1.00 85.62 196 LEU A C 1
ATOM 1501 O O . LEU A 1 196 ? 27.373 8.167 -33.542 1.00 85.62 196 LEU A O 1
ATOM 1505 N N . HIS A 1 197 ? 26.393 10.197 -33.383 1.00 80.38 197 HIS A N 1
ATOM 1506 C CA . HIS A 1 197 ? 25.482 9.934 -32.274 1.00 80.38 197 HIS A CA 1
ATOM 1507 C C . HIS A 1 197 ? 24.041 10.169 -32.720 1.00 80.38 197 HIS A C 1
ATOM 1509 O O . HIS A 1 197 ? 23.432 11.173 -32.321 1.00 80.38 197 HIS A O 1
ATOM 1515 N N . PRO A 1 198 ? 23.491 9.281 -33.568 1.00 80.38 198 PRO A N 1
ATOM 1516 C CA . PRO A 1 198 ? 22.103 9.398 -33.974 1.00 80.38 198 PRO A CA 1
ATOM 1517 C C . PRO A 1 198 ? 21.227 9.489 -32.726 1.00 80.38 198 PRO A C 1
ATOM 1519 O O . PRO A 1 198 ? 21.413 8.749 -31.756 1.00 80.38 198 PRO A O 1
ATOM 1522 N N . ALA A 1 199 ? 20.288 10.437 -32.735 1.00 80.88 199 ALA A N 1
ATOM 1523 C CA . ALA A 1 199 ? 19.351 10.581 -31.636 1.00 80.88 199 ALA A CA 1
ATOM 1524 C C . ALA A 1 199 ? 18.633 9.244 -31.430 1.00 80.88 199 ALA A C 1
ATOM 1526 O O . ALA A 1 199 ? 18.103 8.669 -32.384 1.00 80.88 199 ALA A O 1
ATOM 1527 N N . GLY A 1 200 ? 18.627 8.756 -30.188 1.00 83.69 200 GLY A N 1
ATOM 1528 C CA . GLY A 1 200 ? 17.883 7.552 -29.851 1.00 83.69 200 GLY A CA 1
ATOM 1529 C C . GLY A 1 200 ? 16.432 7.692 -30.310 1.00 83.69 200 GLY A C 1
ATOM 1530 O O . GLY A 1 200 ? 15.814 8.752 -30.157 1.00 83.69 200 GLY A O 1
ATOM 1531 N N . VAL A 1 201 ? 15.884 6.623 -30.877 1.00 90.19 201 VAL A N 1
ATOM 1532 C CA . VAL A 1 201 ? 14.459 6.554 -31.194 1.00 90.19 201 VAL A CA 1
ATOM 1533 C C . VAL A 1 201 ? 13.734 6.050 -29.952 1.00 90.19 201 VAL A C 1
ATOM 1535 O O . VAL A 1 201 ? 14.169 5.096 -29.311 1.00 90.19 201 VAL A O 1
ATOM 1538 N N . MET A 1 202 ? 12.636 6.711 -29.589 1.00 93.56 202 MET A N 1
ATOM 1539 C CA . MET A 1 202 ? 11.774 6.246 -28.505 1.00 93.56 202 MET A CA 1
ATOM 1540 C C . MET A 1 202 ? 11.057 4.967 -28.938 1.00 93.56 202 MET A C 1
ATOM 1542 O O . MET A 1 202 ? 10.212 5.000 -29.838 1.00 93.56 202 MET A O 1
ATOM 1546 N N . GLU A 1 203 ? 11.360 3.861 -28.270 1.00 95.12 203 GLU A N 1
ATOM 1547 C CA . GLU A 1 203 ? 10.773 2.552 -28.541 1.00 95.12 203 GLU A CA 1
ATOM 1548 C C . GLU A 1 203 ? 9.752 2.172 -27.459 1.00 95.12 203 GLU A C 1
ATOM 1550 O O . GLU A 1 203 ? 9.770 2.693 -26.343 1.00 95.12 203 GLU A O 1
ATOM 1555 N N . THR A 1 204 ? 8.807 1.291 -27.807 1.00 97.00 204 THR A N 1
ATOM 1556 C CA . THR A 1 204 ? 7.982 0.626 -26.789 1.00 97.00 204 THR A CA 1
ATOM 1557 C C . THR A 1 204 ? 8.757 -0.565 -26.258 1.00 97.00 204 THR A C 1
ATOM 1559 O O . THR A 1 204 ? 9.089 -1.456 -27.037 1.00 97.00 204 THR A O 1
ATOM 1562 N N . TRP A 1 205 ? 8.921 -0.633 -24.947 1.00 97.62 205 TRP A N 1
ATOM 1563 C CA . TRP A 1 205 ? 9.265 -1.867 -24.250 1.00 97.62 205 TRP A CA 1
ATOM 1564 C C . TRP A 1 205 ? 8.104 -2.275 -23.340 1.00 97.62 205 TRP A C 1
ATOM 1566 O O . TRP A 1 205 ? 7.180 -1.492 -23.108 1.00 97.62 205 TRP A O 1
ATOM 1576 N N . PHE A 1 206 ? 8.102 -3.518 -22.874 1.00 98.19 206 PHE A N 1
ATOM 1577 C CA . PHE A 1 206 ? 7.006 -4.068 -22.080 1.00 98.19 206 PHE A CA 1
ATOM 1578 C C . PHE A 1 206 ? 7.526 -4.592 -20.750 1.00 98.19 206 PHE A C 1
ATOM 1580 O O . PHE A 1 206 ? 8.509 -5.331 -20.723 1.00 98.19 206 PHE A O 1
ATOM 1587 N N . ALA A 1 207 ? 6.838 -4.255 -19.663 1.00 97.75 207 ALA A N 1
ATOM 1588 C CA . ALA A 1 207 ? 6.981 -4.959 -18.397 1.00 97.75 207 ALA A CA 1
ATOM 1589 C C . ALA A 1 207 ? 6.004 -6.139 -18.366 1.00 97.75 207 ALA A C 1
ATOM 1591 O O . ALA A 1 207 ? 4.809 -5.974 -18.627 1.00 97.75 207 ALA A O 1
ATOM 1592 N N . VAL A 1 208 ? 6.520 -7.324 -18.044 1.00 97.69 208 VAL A N 1
ATOM 1593 C CA . VAL A 1 208 ? 5.724 -8.525 -17.786 1.00 97.69 208 VAL A CA 1
ATOM 1594 C C . VAL A 1 208 ? 5.530 -8.633 -16.284 1.00 97.69 208 VAL A C 1
ATOM 1596 O O . VAL A 1 208 ? 6.503 -8.822 -15.553 1.00 97.69 208 VAL A O 1
ATOM 1599 N N . LEU A 1 209 ? 4.289 -8.508 -15.829 1.00 96.00 209 LEU A N 1
ATOM 1600 C CA . LEU A 1 209 ? 3.929 -8.643 -14.424 1.00 96.00 209 LEU A CA 1
ATOM 1601 C C . LEU A 1 209 ? 3.303 -10.003 -14.171 1.00 96.00 209 LEU A C 1
ATOM 1603 O O . LEU A 1 209 ? 2.351 -10.355 -14.857 1.00 96.00 209 LEU A O 1
ATOM 1607 N N . ASP A 1 210 ? 3.780 -10.727 -13.163 1.00 95.31 210 ASP A N 1
ATOM 1608 C CA . ASP A 1 210 ? 3.067 -11.885 -12.629 1.00 95.31 210 ASP A CA 1
ATOM 1609 C C . ASP A 1 210 ? 2.244 -11.461 -11.415 1.00 95.31 210 ASP A C 1
ATOM 1611 O O . ASP A 1 210 ? 2.769 -11.243 -10.319 1.00 95.31 210 ASP A O 1
ATOM 1615 N N . LEU A 1 211 ? 0.934 -11.335 -11.621 1.00 93.06 211 LEU A N 1
ATOM 1616 C CA . LEU A 1 211 ? 0.002 -11.007 -10.544 1.00 93.06 211 LEU A CA 1
ATOM 1617 C C . LEU A 1 211 ? -0.391 -12.243 -9.725 1.00 93.06 211 LEU A C 1
ATOM 1619 O O . LEU A 1 211 ? -1.029 -12.104 -8.683 1.00 93.06 211 LEU A O 1
ATOM 1623 N N . GLY A 1 212 ? -0.053 -13.460 -10.164 1.00 93.06 212 GLY A N 1
ATOM 1624 C CA . GLY A 1 212 ? -0.589 -14.681 -9.564 1.00 93.06 212 GLY A CA 1
ATOM 1625 C C . GLY A 1 212 ? -2.121 -14.622 -9.452 1.00 93.06 212 GLY A C 1
ATOM 1626 O O . GLY A 1 212 ? -2.823 -14.374 -10.429 1.00 93.06 212 GLY A O 1
ATOM 1627 N N . ASN A 1 213 ? -2.656 -14.789 -8.244 1.00 90.44 213 ASN A N 1
ATOM 1628 C CA . ASN A 1 213 ? -4.103 -14.707 -7.996 1.00 90.44 213 ASN A CA 1
ATOM 1629 C C . ASN A 1 213 ? -4.604 -13.287 -7.670 1.00 90.44 213 ASN A C 1
ATOM 1631 O O . ASN A 1 213 ? -5.743 -13.128 -7.237 1.00 90.44 213 ASN A O 1
ATOM 1635 N N . SER A 1 214 ? -3.768 -12.261 -7.824 1.00 93.06 214 SER A N 1
ATOM 1636 C CA . SER A 1 214 ? -4.136 -10.879 -7.526 1.00 93.06 214 SER A CA 1
ATOM 1637 C C . SER A 1 214 ? -4.938 -10.227 -8.654 1.00 93.06 214 SER A C 1
ATOM 1639 O O . SER A 1 214 ? -4.700 -10.452 -9.840 1.00 93.06 214 SER A O 1
ATOM 1641 N N . ALA A 1 215 ? -5.878 -9.372 -8.260 1.00 91.56 215 ALA A N 1
ATOM 1642 C CA . ALA A 1 215 ? -6.720 -8.561 -9.127 1.00 91.56 215 ALA A CA 1
ATOM 1643 C C . ALA A 1 215 ? -6.004 -7.321 -9.697 1.00 91.56 215 ALA A C 1
ATOM 1645 O O . ALA A 1 215 ? -6.426 -6.803 -10.729 1.00 91.56 215 ALA A O 1
ATOM 1646 N N . GLY A 1 216 ? -4.939 -6.831 -9.053 1.00 91.25 216 GLY A N 1
ATOM 1647 C CA . GLY A 1 216 ? -4.216 -5.641 -9.512 1.00 91.25 216 GLY A CA 1
ATOM 1648 C C . GLY A 1 216 ? -3.093 -5.198 -8.579 1.00 91.25 216 GLY A C 1
ATOM 1649 O O . GLY A 1 216 ? -2.627 -5.972 -7.746 1.00 91.25 216 GLY A O 1
ATOM 1650 N N . ILE A 1 217 ? -2.673 -3.939 -8.707 1.00 89.12 217 ILE A N 1
ATOM 1651 C CA . ILE A 1 217 ? -1.629 -3.304 -7.890 1.00 89.12 217 ILE A CA 1
ATOM 1652 C C . ILE A 1 217 ? -2.243 -2.096 -7.187 1.00 89.12 217 ILE A C 1
ATOM 1654 O O . ILE A 1 217 ? -3.022 -1.366 -7.803 1.00 89.12 217 ILE A O 1
ATOM 1658 N N . LEU A 1 218 ? -1.917 -1.908 -5.909 1.00 86.31 218 LEU A N 1
ATOM 1659 C CA . LEU A 1 218 ? -2.342 -0.734 -5.153 1.00 86.31 218 LEU A CA 1
ATOM 1660 C C . LEU A 1 218 ? -1.674 0.531 -5.748 1.00 86.31 218 LEU A C 1
ATOM 1662 O O . LEU A 1 218 ? -0.453 0.532 -5.895 1.00 86.31 218 LEU A O 1
ATOM 1666 N N . PRO A 1 219 ? -2.430 1.572 -6.141 1.00 81.69 219 PRO A N 1
ATOM 1667 C CA . PRO A 1 219 ? -1.862 2.776 -6.757 1.00 81.69 219 PRO A CA 1
ATOM 1668 C C . PRO A 1 219 ? -1.156 3.656 -5.714 1.00 81.69 219 PRO A C 1
ATOM 1670 O O . PRO A 1 219 ? -1.759 3.934 -4.686 1.00 81.69 219 PRO A O 1
ATOM 1673 N N . ALA A 1 220 ? 0.057 4.160 -5.978 1.00 71.88 220 ALA A N 1
ATOM 1674 C CA . ALA A 1 220 ? 0.745 5.071 -5.043 1.00 71.88 220 ALA A CA 1
ATOM 1675 C C . ALA A 1 220 ? 0.081 6.433 -4.879 1.00 71.88 220 ALA A C 1
ATOM 1677 O O . ALA A 1 220 ? 0.172 7.037 -3.819 1.00 71.88 220 ALA A O 1
ATOM 1678 N N . SER A 1 221 ? -0.610 6.936 -5.898 1.00 69.94 221 SER A N 1
ATOM 1679 C CA . SER A 1 221 ? -1.322 8.216 -5.810 1.00 69.94 221 SER A CA 1
ATOM 1680 C C . SER A 1 221 ? -2.603 8.168 -4.959 1.00 69.94 221 SER A C 1
ATOM 1682 O O . SER A 1 221 ? -3.432 9.078 -5.033 1.00 69.94 221 SER A O 1
ATOM 1684 N N . SER A 1 222 ? -2.802 7.147 -4.121 1.00 70.44 222 SER A N 1
ATOM 1685 C CA . SER A 1 222 ? -3.890 7.133 -3.143 1.00 70.44 222 SER A CA 1
ATOM 1686 C C . SER A 1 222 ? -3.511 7.946 -1.900 1.00 70.44 222 SER A C 1
ATOM 1688 O O . SER A 1 222 ? -3.025 7.397 -0.915 1.00 70.44 222 SER A O 1
ATOM 1690 N N . TRP A 1 223 ? -3.737 9.259 -1.929 1.00 70.38 223 TRP A N 1
ATOM 1691 C CA . TRP A 1 223 ? -3.488 10.132 -0.770 1.00 70.38 223 TRP A CA 1
ATOM 1692 C C . TRP A 1 223 ? -4.673 10.169 0.209 1.00 70.38 223 TRP A C 1
ATOM 1694 O O . TRP A 1 223 ? -4.490 10.435 1.391 1.00 70.38 223 TRP A O 1
ATOM 1704 N N . GLY A 1 224 ? -5.894 9.886 -0.258 1.00 73.69 224 GLY A N 1
ATOM 1705 C CA . GLY A 1 224 ? -7.106 9.936 0.565 1.00 73.69 224 GLY A CA 1
ATOM 1706 C C . GLY A 1 224 ? -7.400 8.615 1.263 1.00 73.69 224 GLY A C 1
ATOM 1707 O O . GLY A 1 224 ? -8.331 7.922 0.849 1.00 73.69 224 GLY A O 1
ATOM 1708 N N . PHE A 1 225 ? -6.616 8.240 2.279 1.00 81.69 225 PHE A N 1
ATOM 1709 C CA . PHE A 1 225 ? -6.975 7.109 3.139 1.00 81.69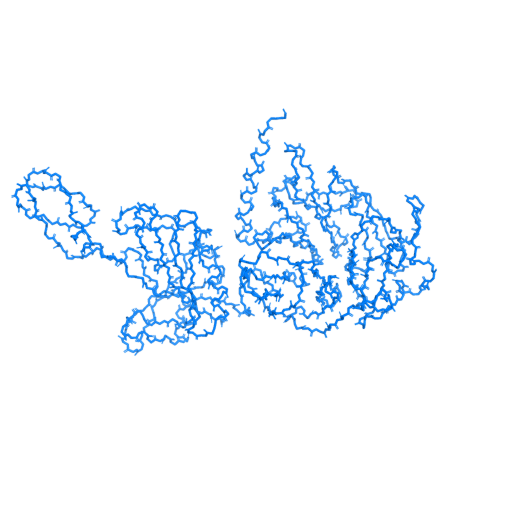 225 PHE A CA 1
ATOM 1710 C C . PHE A 1 225 ? -8.205 7.461 3.957 1.00 81.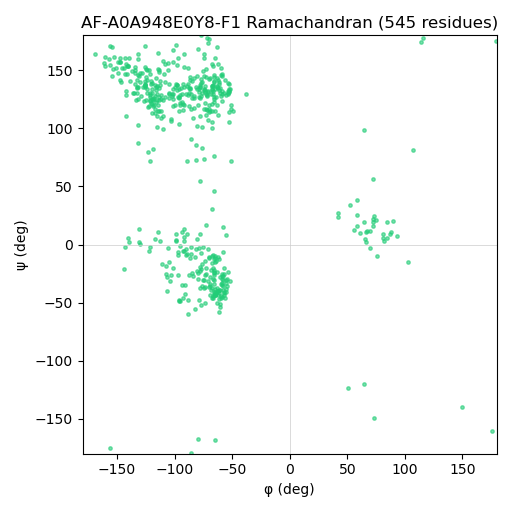69 225 PHE A C 1
ATOM 1712 O O . PHE A 1 225 ? -8.306 8.542 4.526 1.00 81.69 225 PHE A O 1
ATOM 1719 N N . CYS A 1 226 ? -9.149 6.531 4.002 1.00 83.56 226 CYS A N 1
ATOM 1720 C CA . CYS A 1 226 ? -10.286 6.637 4.907 1.00 83.56 226 CYS A CA 1
ATOM 1721 C C . CYS A 1 226 ? -10.115 5.641 6.056 1.00 83.56 226 CYS A C 1
ATOM 1723 O O . CYS A 1 226 ? -10.316 5.975 7.221 1.00 83.56 226 CYS A O 1
ATOM 1725 N N . GLY A 1 227 ? -9.635 4.430 5.760 1.00 86.69 227 GLY A N 1
ATOM 1726 C CA . GLY A 1 227 ? -9.325 3.472 6.810 1.00 86.69 227 GLY A CA 1
ATOM 1727 C C . GLY A 1 227 ? -8.401 2.351 6.372 1.00 86.69 227 GLY A C 1
ATOM 1728 O O . GLY A 1 227 ? -8.328 1.990 5.195 1.00 86.69 227 GLY A O 1
ATOM 1729 N N . ILE A 1 228 ? -7.731 1.778 7.369 1.00 90.56 228 ILE A N 1
ATOM 1730 C CA . ILE A 1 228 ? -6.935 0.566 7.242 1.00 90.56 228 ILE A CA 1
ATOM 1731 C C . ILE A 1 228 ? -7.314 -0.424 8.337 1.00 90.56 228 ILE A C 1
ATOM 1733 O O . ILE A 1 228 ? -7.670 -0.059 9.457 1.00 90.56 228 ILE A O 1
ATOM 1737 N N . LEU A 1 229 ? -7.216 -1.691 7.989 1.00 92.06 229 LEU A N 1
ATOM 1738 C CA . LEU A 1 229 ? -7.442 -2.839 8.844 1.00 92.06 229 LEU A CA 1
ATOM 1739 C C . LEU A 1 229 ? -6.452 -3.913 8.380 1.00 92.06 229 LEU A C 1
ATOM 1741 O O . LEU A 1 229 ? -6.117 -3.928 7.204 1.00 92.06 229 LEU A O 1
ATOM 1745 N N . ALA A 1 230 ? -6.003 -4.826 9.234 1.00 86.88 230 ALA A N 1
ATOM 1746 C CA . ALA A 1 230 ? -5.538 -6.121 8.735 1.00 86.88 230 ALA A CA 1
ATOM 1747 C C . ALA A 1 230 ? -6.677 -7.119 8.881 1.00 86.88 230 ALA A C 1
ATOM 1749 O O . ALA A 1 230 ? -7.274 -7.244 9.949 1.00 86.88 230 ALA A O 1
ATOM 1750 N N . ASP A 1 231 ? -7.006 -7.797 7.788 1.00 81.44 231 ASP A N 1
ATOM 1751 C CA . ASP A 1 231 ? -7.964 -8.878 7.850 1.00 81.44 231 ASP A CA 1
ATOM 1752 C C . ASP A 1 231 ? -7.425 -10.017 8.738 1.00 81.44 231 ASP A C 1
ATOM 1754 O O . ASP A 1 231 ? -6.255 -10.040 9.124 1.00 81.44 231 ASP A O 1
ATOM 1758 N N . PRO A 1 232 ? -8.255 -11.006 9.079 1.00 72.50 232 PRO A N 1
ATOM 1759 C CA . PRO A 1 232 ? -7.802 -12.097 9.944 1.00 72.50 232 PRO A CA 1
ATOM 1760 C C . PRO A 1 232 ? -6.937 -13.160 9.244 1.00 72.50 232 PRO A C 1
ATOM 1762 O O . PRO A 1 232 ? -6.709 -14.234 9.806 1.00 72.50 232 PRO A O 1
ATOM 1765 N N . LEU A 1 233 ? -6.520 -12.914 7.999 1.00 80.56 233 LEU A N 1
ATOM 1766 C CA . LEU A 1 233 ? -5.402 -13.588 7.331 1.00 80.56 233 LEU A CA 1
ATOM 1767 C C . LEU A 1 233 ? -4.120 -12.735 7.394 1.00 80.56 233 LEU A C 1
ATOM 1769 O O . LEU A 1 233 ? -3.113 -13.099 6.789 1.00 80.56 233 LEU A O 1
ATOM 1773 N N . ASP A 1 234 ? -4.154 -11.647 8.166 1.00 85.31 234 ASP A N 1
ATOM 1774 C CA . ASP A 1 234 ? -3.119 -10.635 8.338 1.00 85.31 234 ASP A CA 1
ATOM 1775 C C . ASP A 1 234 ? -2.803 -9.828 7.064 1.00 85.31 234 ASP A C 1
ATOM 1777 O O . ASP A 1 234 ? -1.741 -9.202 6.972 1.00 85.31 234 ASP A O 1
ATOM 1781 N N . ASP A 1 235 ? -3.711 -9.813 6.082 1.00 90.06 235 ASP A N 1
ATOM 1782 C CA . ASP A 1 235 ? -3.587 -8.974 4.893 1.00 90.06 235 ASP A CA 1
ATOM 1783 C C . ASP A 1 235 ? -4.261 -7.614 5.119 1.00 90.06 235 ASP A C 1
ATOM 1785 O O . ASP A 1 235 ? -5.429 -7.557 5.509 1.00 90.06 235 ASP A O 1
ATOM 1789 N N . PRO A 1 236 ? -3.583 -6.489 4.839 1.00 92.25 236 PRO A N 1
ATOM 1790 C CA . PRO A 1 236 ? -4.207 -5.180 4.932 1.00 92.25 236 PRO A CA 1
ATOM 1791 C C . PRO A 1 236 ? -5.433 -5.039 4.025 1.00 92.25 236 PRO A C 1
ATOM 1793 O O . PRO A 1 236 ? -5.358 -5.272 2.820 1.00 92.25 236 PRO A O 1
ATOM 1796 N N . VAL A 1 237 ? -6.544 -4.586 4.593 1.00 94.88 237 VAL A N 1
ATOM 1797 C CA . VAL A 1 237 ? -7.709 -4.063 3.884 1.00 94.88 237 VAL A CA 1
ATOM 1798 C C . VAL A 1 237 ? -7.671 -2.549 3.980 1.00 94.88 237 VAL A C 1
ATOM 1800 O O . VAL A 1 237 ? -7.561 -1.988 5.069 1.00 94.88 237 VAL A O 1
ATOM 1803 N N . ILE A 1 238 ? -7.778 -1.895 2.832 1.00 94.31 238 ILE A N 1
ATOM 1804 C CA . ILE A 1 238 ? -7.612 -0.454 2.693 1.00 94.31 238 ILE A CA 1
ATOM 1805 C C . ILE A 1 238 ? -8.844 0.115 2.006 1.00 94.31 238 ILE A C 1
ATOM 1807 O O . ILE A 1 238 ? -9.288 -0.433 0.997 1.00 94.31 238 ILE A O 1
ATOM 1811 N N . ALA A 1 239 ? -9.363 1.226 2.524 1.00 94.50 239 ALA A N 1
ATOM 1812 C CA . ALA A 1 239 ? -10.332 2.078 1.845 1.00 94.50 239 ALA A CA 1
ATOM 1813 C C . ALA A 1 239 ? -9.666 3.411 1.513 1.00 94.50 239 ALA A C 1
ATOM 1815 O O . ALA A 1 239 ? -9.133 4.074 2.406 1.00 94.50 239 ALA A O 1
ATOM 1816 N N . TRP A 1 240 ? -9.704 3.795 0.239 1.00 92.75 240 TRP A N 1
ATOM 1817 C CA . TRP A 1 240 ? -9.059 5.009 -0.251 1.00 92.75 240 TRP A CA 1
ATOM 1818 C C . TRP A 1 240 ? -9.874 5.711 -1.341 1.00 92.75 240 TRP A C 1
ATOM 1820 O O . TRP A 1 240 ? -10.734 5.109 -1.990 1.00 92.75 240 TRP A O 1
ATOM 1830 N N . GLN A 1 241 ? -9.591 6.990 -1.569 1.00 87.75 241 GLN A N 1
ATOM 1831 C CA . GLN A 1 241 ? -10.163 7.777 -2.660 1.00 87.75 241 GLN A CA 1
ATOM 1832 C C . GLN A 1 241 ? -9.085 8.178 -3.670 1.00 87.75 241 GLN A C 1
ATOM 1834 O O . GLN A 1 241 ? -8.009 8.640 -3.293 1.00 87.75 241 GLN A O 1
ATOM 1839 N N . ASP A 1 242 ? -9.382 8.022 -4.962 1.00 81.44 242 ASP A N 1
ATOM 1840 C CA . ASP A 1 242 ? -8.472 8.441 -6.031 1.00 81.44 242 ASP A CA 1
ATOM 1841 C C . ASP A 1 242 ? -8.445 9.977 -6.191 1.00 81.44 242 ASP A C 1
ATOM 1843 O O . ASP A 1 242 ? -9.486 10.636 -6.344 1.00 81.44 242 ASP A O 1
ATOM 1847 N N . GLU A 1 243 ? -7.240 10.547 -6.275 1.00 70.38 243 GLU A N 1
ATOM 1848 C CA . GLU A 1 243 ? -6.992 11.977 -6.486 1.00 70.38 243 GLU A CA 1
ATOM 1849 C C . GLU A 1 243 ? -7.186 12.437 -7.948 1.00 70.38 243 GLU A C 1
ATOM 1851 O O . GLU A 1 243 ? -6.327 13.088 -8.537 1.00 70.38 243 GLU A O 1
ATOM 1856 N N . ASN A 1 244 ? -8.334 12.196 -8.581 1.00 60.56 244 ASN A N 1
ATOM 1857 C CA . ASN A 1 244 ? -8.656 12.954 -9.801 1.00 60.56 244 ASN A CA 1
ATOM 1858 C C . ASN A 1 244 ? -9.238 14.325 -9.425 1.00 60.56 244 ASN A C 1
ATOM 1860 O O . ASN A 1 244 ? -10.435 14.564 -9.580 1.00 60.56 244 ASN A O 1
ATOM 1864 N N . ARG A 1 245 ? -8.372 15.234 -8.939 1.00 47.16 245 ARG A N 1
ATOM 1865 C CA . ARG A 1 245 ? -8.662 16.605 -8.440 1.00 47.16 245 ARG A CA 1
ATOM 1866 C C . ARG A 1 245 ? -9.349 17.569 -9.440 1.00 47.16 245 ARG A C 1
ATOM 1868 O O . ARG A 1 245 ? -9.377 18.772 -9.208 1.00 47.16 245 ARG A O 1
ATOM 1875 N N . GLY A 1 246 ? -9.916 17.087 -10.546 1.00 42.53 246 GLY A N 1
ATOM 1876 C CA . GLY A 1 246 ? -10.546 17.924 -11.577 1.00 42.53 246 GLY A CA 1
ATOM 1877 C C . GLY A 1 246 ? -11.807 17.360 -12.232 1.00 42.53 246 GLY A C 1
ATOM 1878 O O . GLY A 1 246 ? -12.405 18.045 -13.058 1.00 42.53 246 GLY A O 1
ATOM 1879 N N . THR A 1 247 ? -12.247 16.146 -11.891 1.00 47.34 247 THR A N 1
ATOM 1880 C CA . THR A 1 247 ? -13.477 15.561 -12.452 1.00 47.34 247 THR A CA 1
ATOM 1881 C C . THR A 1 247 ? -14.456 15.238 -11.337 1.00 47.34 247 THR A C 1
ATOM 1883 O O . THR A 1 247 ? -14.100 14.538 -10.395 1.00 47.34 247 THR A O 1
ATOM 1886 N N . ALA A 1 248 ? -15.692 15.728 -11.448 1.00 43.62 248 ALA A N 1
ATOM 1887 C CA . ALA A 1 248 ? -16.765 15.411 -10.514 1.00 43.62 248 ALA A CA 1
ATOM 1888 C C . ALA A 1 248 ? -16.888 13.885 -10.315 1.00 43.62 248 ALA A C 1
ATOM 1890 O O . ALA A 1 248 ? -17.184 13.155 -11.261 1.00 43.62 248 ALA A O 1
ATOM 1891 N N . GLY A 1 249 ? -16.654 13.427 -9.079 1.00 56.72 249 GLY A N 1
ATOM 1892 C CA . GLY A 1 249 ? -16.728 12.024 -8.665 1.00 56.72 249 GLY A CA 1
ATOM 1893 C C . GLY A 1 249 ? -15.358 11.387 -8.420 1.00 56.72 249 GLY A C 1
ATOM 1894 O O . GLY A 1 249 ? -14.862 10.644 -9.266 1.00 56.72 249 GLY A O 1
ATOM 1895 N N . HIS A 1 250 ? -14.772 11.621 -7.241 1.00 69.31 250 HIS A N 1
ATOM 1896 C CA . HIS A 1 250 ? -13.659 10.803 -6.751 1.00 69.31 250 HIS A CA 1
ATOM 1897 C C . HIS A 1 250 ? -14.097 9.337 -6.699 1.00 69.31 250 HIS A C 1
ATOM 1899 O O . HIS A 1 250 ? -15.181 9.013 -6.201 1.00 69.31 250 HIS A O 1
ATOM 1905 N N . ARG A 1 251 ? -13.279 8.441 -7.259 1.00 79.81 251 ARG A N 1
ATOM 1906 C CA . ARG A 1 251 ? -13.533 7.005 -7.157 1.00 79.81 251 ARG A CA 1
ATOM 1907 C C . ARG A 1 251 ? -13.034 6.547 -5.798 1.00 79.81 251 ARG A C 1
ATOM 1909 O O . ARG A 1 251 ? -11.839 6.390 -5.590 1.00 79.81 251 ARG A O 1
ATOM 1916 N N . SER A 1 252 ? -13.971 6.355 -4.888 1.00 89.62 252 SER A N 1
ATOM 1917 C CA . SER A 1 252 ? -13.749 5.661 -3.628 1.00 89.62 252 SER A CA 1
ATOM 1918 C C . SER A 1 252 ? -13.644 4.155 -3.891 1.00 89.62 252 SER A C 1
ATOM 1920 O O . SER A 1 252 ? -14.463 3.590 -4.629 1.00 89.62 252 SER A O 1
ATOM 1922 N N . ARG A 1 253 ? -12.630 3.509 -3.321 1.00 93.25 253 ARG A N 1
ATOM 1923 C CA . ARG A 1 253 ? -12.317 2.091 -3.520 1.00 93.25 253 ARG A CA 1
ATOM 1924 C C . ARG A 1 253 ? -12.018 1.414 -2.190 1.00 93.25 253 ARG A C 1
ATOM 1926 O O . ARG A 1 253 ? -11.548 2.050 -1.254 1.00 93.25 253 ARG A O 1
ATOM 1933 N N . ILE A 1 254 ? -12.271 0.114 -2.118 1.00 95.19 254 ILE A N 1
ATOM 1934 C CA . ILE A 1 254 ? -11.852 -0.729 -0.995 1.00 95.19 254 ILE A CA 1
ATOM 1935 C C . ILE A 1 254 ? -11.249 -2.023 -1.529 1.00 95.19 254 ILE A C 1
ATOM 1937 O O . ILE A 1 254 ? -11.764 -2.599 -2.488 1.00 95.19 254 ILE A O 1
ATOM 1941 N N . GLY A 1 255 ? -10.153 -2.479 -0.934 1.00 95.06 255 GLY A N 1
ATOM 1942 C CA . GLY A 1 255 ? -9.403 -3.634 -1.420 1.00 95.06 255 GLY A CA 1
ATOM 1943 C C . GLY A 1 255 ? -8.592 -4.312 -0.326 1.00 95.06 255 GLY A C 1
ATOM 1944 O O . GLY A 1 255 ? -8.217 -3.667 0.648 1.00 95.06 255 GLY A O 1
ATOM 1945 N N . SER A 1 256 ? -8.307 -5.601 -0.503 1.00 94.56 256 SER A N 1
ATOM 1946 C CA . SER A 1 256 ? -7.322 -6.338 0.302 1.00 94.56 256 SER A CA 1
ATOM 1947 C C . SER A 1 256 ? -6.004 -6.415 -0.456 1.00 94.56 256 SER A C 1
ATOM 1949 O O . SER A 1 256 ? -6.001 -6.655 -1.666 1.00 94.56 256 SER A O 1
ATOM 1951 N N . VAL A 1 257 ? -4.887 -6.227 0.238 1.00 91.62 257 VAL A N 1
ATOM 1952 C CA . VAL A 1 257 ? -3.545 -6.135 -0.333 1.00 91.62 257 VAL A CA 1
ATOM 1953 C C . VAL A 1 257 ? -2.671 -7.237 0.251 1.00 91.62 257 VAL A C 1
ATOM 1955 O O . VAL A 1 257 ? -2.445 -7.288 1.454 1.00 91.62 257 VAL A O 1
ATOM 1958 N N . ASN A 1 258 ? -2.111 -8.094 -0.600 1.00 88.56 258 ASN A N 1
ATOM 1959 C CA . ASN A 1 258 ? -1.172 -9.125 -0.158 1.00 88.56 258 ASN A CA 1
ATOM 1960 C C . ASN A 1 258 ? 0.176 -8.527 0.274 1.00 88.56 258 ASN A C 1
ATOM 1962 O O . ASN A 1 258 ? 0.442 -7.348 0.041 1.00 88.56 258 ASN A O 1
ATOM 1966 N N . GLU A 1 259 ? 1.067 -9.352 0.823 1.00 79.94 259 GLU A N 1
ATOM 1967 C CA . GLU A 1 259 ? 2.422 -8.975 1.265 1.00 79.94 259 GLU A CA 1
ATOM 1968 C C . GLU A 1 259 ? 3.301 -8.271 0.207 1.00 79.94 259 GLU A C 1
ATOM 1970 O O . GLU A 1 259 ? 4.200 -7.512 0.564 1.00 79.94 259 GLU A O 1
ATOM 1975 N N . LYS A 1 260 ? 3.030 -8.457 -1.091 1.00 81.94 260 LYS A N 1
ATOM 1976 C CA . LYS A 1 260 ? 3.799 -7.855 -2.197 1.00 81.94 260 LYS A CA 1
ATOM 1977 C C . LYS A 1 260 ? 3.254 -6.505 -2.668 1.00 81.94 260 LYS A C 1
ATOM 1979 O O . LYS A 1 260 ? 3.882 -5.864 -3.500 1.00 81.94 260 LYS A O 1
ATOM 1984 N N . GLY A 1 261 ? 2.110 -6.062 -2.143 1.00 83.88 261 GLY A N 1
ATOM 1985 C CA . GLY A 1 261 ? 1.447 -4.824 -2.580 1.00 83.88 261 GLY A CA 1
ATOM 1986 C C . GLY A 1 261 ? 0.402 -5.040 -3.672 1.00 83.88 261 GLY A C 1
ATOM 1987 O O . GLY A 1 261 ? -0.139 -4.072 -4.202 1.00 83.88 261 GLY A O 1
ATOM 1988 N N . PHE A 1 262 ? 0.088 -6.293 -4.007 1.00 90.00 262 PHE A N 1
ATOM 1989 C CA . PHE A 1 262 ? -0.942 -6.588 -4.995 1.00 90.00 262 PHE A CA 1
ATOM 1990 C C . PHE A 1 262 ? -2.309 -6.693 -4.345 1.00 90.00 262 PHE A C 1
ATOM 1992 O O . PHE A 1 262 ? -2.480 -7.332 -3.306 1.00 90.00 262 PHE A O 1
ATOM 1999 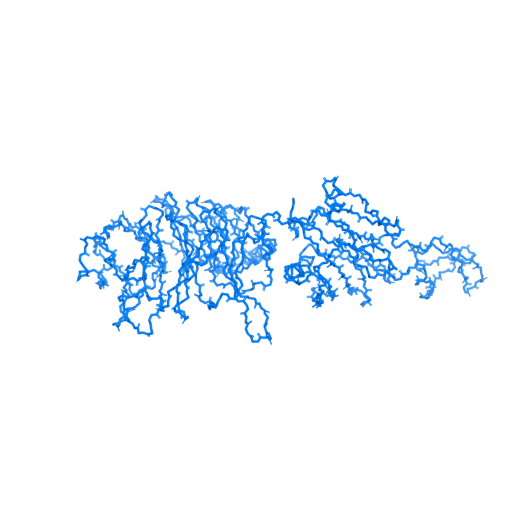N N . LEU A 1 263 ? -3.300 -6.126 -5.018 1.00 92.81 263 LEU A N 1
ATOM 2000 C CA . LEU A 1 263 ? -4.697 -6.225 -4.638 1.00 92.81 263 LEU A CA 1
ATOM 2001 C C . LEU A 1 263 ? -5.152 -7.671 -4.831 1.00 92.81 263 LEU A C 1
ATOM 2003 O O . LEU A 1 263 ? -5.177 -8.153 -5.959 1.00 92.81 263 LEU A O 1
ATOM 2007 N N . LYS A 1 264 ? -5.515 -8.382 -3.762 1.00 93.88 264 LYS A N 1
ATOM 2008 C CA . LYS A 1 264 ? -6.187 -9.691 -3.859 1.00 93.88 264 LYS A CA 1
ATOM 2009 C C . LYS A 1 264 ? -7.565 -9.528 -4.493 1.00 93.88 264 LYS A C 1
ATOM 2011 O O . LYS A 1 264 ? -7.938 -10.279 -5.386 1.00 93.88 264 LYS A O 1
ATOM 2016 N N . TRP A 1 265 ? -8.280 -8.497 -4.062 1.00 95.06 265 TRP A N 1
ATOM 2017 C CA . TRP A 1 265 ? -9.551 -8.052 -4.615 1.00 95.06 265 TRP A CA 1
ATOM 2018 C C . TRP A 1 265 ? -9.674 -6.538 -4.435 1.00 95.06 265 TRP A C 1
ATOM 2020 O O . TRP A 1 265 ? -9.031 -5.955 -3.560 1.00 95.06 265 TRP A O 1
ATOM 2030 N N . VAL A 1 266 ? -10.502 -5.905 -5.263 1.00 94.62 266 VAL A N 1
ATOM 2031 C CA . VAL A 1 266 ? -10.811 -4.474 -5.197 1.00 94.62 266 VAL A CA 1
ATOM 2032 C C . VAL A 1 266 ? -12.256 -4.244 -5.628 1.00 94.62 266 VAL A C 1
ATOM 2034 O O . VAL A 1 266 ? -12.736 -4.885 -6.562 1.00 94.62 266 VAL A O 1
ATOM 2037 N N . HIS A 1 267 ? -12.944 -3.338 -4.938 1.00 93.38 267 HIS A N 1
ATOM 2038 C CA . HIS A 1 267 ? -14.272 -2.849 -5.295 1.00 93.38 267 HIS A CA 1
ATOM 2039 C C . HIS A 1 267 ? -14.188 -1.357 -5.580 1.00 93.38 267 HIS A C 1
ATOM 2041 O O . HIS A 1 267 ? -13.862 -0.568 -4.693 1.00 93.38 267 HIS A O 1
ATOM 2047 N N . ASP A 1 268 ? -14.486 -0.979 -6.820 1.00 90.25 268 ASP A N 1
ATOM 2048 C CA . ASP A 1 268 ? -14.513 0.414 -7.257 1.00 90.25 268 ASP A CA 1
ATOM 2049 C C . ASP A 1 268 ? -15.892 1.054 -7.026 1.00 90.25 268 ASP A C 1
ATOM 2051 O O . ASP A 1 268 ? -16.930 0.394 -7.092 1.00 90.25 268 ASP A O 1
ATOM 2055 N N . GLY A 1 269 ? -15.918 2.373 -6.817 1.00 87.31 269 GLY A N 1
ATOM 2056 C CA . GLY A 1 269 ? -17.160 3.150 -6.734 1.00 87.31 269 GLY A CA 1
ATOM 2057 C C . GLY A 1 269 ? -17.933 2.969 -5.425 1.00 87.31 269 GLY A C 1
ATOM 2058 O O . GLY A 1 269 ? -19.134 3.251 -5.370 1.00 87.31 269 GLY A O 1
ATOM 2059 N N . VAL A 1 270 ? -17.263 2.514 -4.365 1.00 90.00 270 VAL A N 1
ATOM 2060 C CA . VAL A 1 270 ? -17.867 2.341 -3.040 1.00 90.00 270 VAL A CA 1
ATOM 2061 C C . VAL A 1 270 ? -18.007 3.707 -2.383 1.00 90.00 270 VAL A C 1
ATOM 2063 O O . VAL A 1 270 ? -17.042 4.254 -1.884 1.00 90.00 270 VAL A O 1
ATOM 2066 N N . LYS A 1 271 ? -19.201 4.299 -2.393 1.00 90.38 271 LYS A N 1
ATOM 2067 C CA . LYS A 1 271 ? -19.412 5.669 -1.898 1.00 90.38 271 LYS A CA 1
ATOM 2068 C C . LYS A 1 271 ? -19.218 5.770 -0.377 1.00 90.38 271 LYS A C 1
ATOM 2070 O O . LYS A 1 271 ? -20.163 5.523 0.359 1.00 90.38 271 LYS A O 1
ATOM 2075 N N . PHE A 1 272 ? -18.063 6.253 0.067 1.00 92.50 272 PHE A N 1
ATOM 2076 C CA . PHE A 1 272 ? -17.763 6.587 1.467 1.00 92.50 272 PHE A CA 1
ATOM 2077 C C . PHE A 1 272 ? -17.129 7.986 1.570 1.00 92.50 272 PHE A C 1
ATOM 2079 O O . PHE A 1 272 ? -16.829 8.576 0.529 1.00 92.50 272 PHE A O 1
ATOM 2086 N N . SER A 1 273 ? -17.087 8.595 2.750 1.00 91.50 273 SER A N 1
ATOM 2087 C CA . SER A 1 273 ? -16.443 9.890 3.015 1.00 91.50 273 SER A CA 1
ATOM 2088 C C . SER A 1 273 ? -15.052 9.718 3.628 1.00 91.50 273 SER A C 1
ATOM 2090 O O . SER A 1 273 ? -14.683 8.608 4.015 1.00 91.50 273 SER A O 1
ATOM 2092 N N . ASP A 1 274 ? -14.297 10.810 3.749 1.00 88.06 274 ASP A N 1
ATOM 2093 C CA . ASP A 1 274 ? -12.943 10.807 4.323 1.00 88.06 274 ASP A CA 1
ATOM 2094 C C . ASP A 1 274 ? -12.926 10.324 5.782 1.00 88.06 274 ASP A C 1
ATOM 2096 O O . ASP A 1 274 ? -11.963 9.706 6.220 1.00 88.06 274 ASP A O 1
ATOM 2100 N N . GLY A 1 275 ? -14.025 10.521 6.521 1.00 88.19 275 GLY A N 1
ATOM 2101 C CA . GLY A 1 275 ? -14.179 10.065 7.906 1.00 88.19 275 GLY A CA 1
ATOM 2102 C C . GLY A 1 275 ? -14.548 8.584 8.073 1.00 88.19 275 GLY A C 1
ATOM 2103 O O . GLY A 1 275 ? -14.828 8.151 9.195 1.00 88.19 275 GLY A O 1
ATOM 2104 N N . SER A 1 276 ? -14.605 7.806 6.989 1.00 93.38 276 SER A N 1
ATOM 2105 C CA . SER A 1 276 ? -15.079 6.415 7.029 1.00 93.38 276 SER A CA 1
ATOM 2106 C C . SER A 1 276 ? -14.030 5.458 7.560 1.00 93.38 276 SER A C 1
ATOM 2108 O O . SER A 1 276 ? -12.925 5.426 7.051 1.00 93.38 276 SER A O 1
ATOM 2110 N N . LYS A 1 277 ? -14.389 4.594 8.506 1.00 94.50 277 LYS A N 1
ATOM 2111 C CA . LYS A 1 277 ? -13.469 3.659 9.167 1.00 94.50 277 LYS A CA 1
ATOM 2112 C C . LYS A 1 277 ? -13.729 2.212 8.756 1.00 94.50 277 LYS A C 1
ATOM 2114 O O . LYS A 1 277 ? -14.833 1.863 8.333 1.00 94.50 277 LYS A O 1
ATOM 2119 N N . ILE A 1 278 ? -12.715 1.362 8.915 1.00 95.94 278 ILE A N 1
ATOM 2120 C CA . ILE A 1 278 ? -12.811 -0.081 8.670 1.00 95.94 278 ILE A CA 1
ATOM 2121 C C . ILE A 1 278 ? -12.606 -0.839 9.982 1.00 95.94 278 ILE A C 1
ATOM 2123 O O . ILE A 1 278 ? -11.699 -0.524 10.747 1.00 95.94 278 ILE A O 1
ATOM 2127 N N . TYR A 1 279 ? -13.430 -1.858 10.217 1.00 95.56 279 TYR A N 1
ATOM 2128 C CA . TYR A 1 279 ? -13.338 -2.760 11.365 1.00 95.56 279 TYR A CA 1
ATOM 2129 C C . TYR A 1 279 ? -13.433 -4.220 10.914 1.00 95.56 279 TYR A C 1
ATOM 2131 O O . TYR A 1 279 ? -13.963 -4.505 9.841 1.00 95.56 279 TYR A O 1
ATOM 2139 N N . SER A 1 280 ? -12.970 -5.159 11.737 1.00 94.88 280 SER A N 1
ATOM 2140 C CA . SER A 1 280 ? -13.126 -6.602 11.510 1.00 94.88 280 SER A CA 1
ATOM 2141 C C . SER A 1 280 ? -13.880 -7.256 12.656 1.00 94.88 280 SER A C 1
ATOM 2143 O O . SER A 1 280 ? -13.598 -6.957 13.815 1.00 94.88 280 SER A O 1
ATOM 2145 N N . SER A 1 281 ? -14.765 -8.208 12.355 1.00 94.19 281 SER A N 1
ATOM 2146 C CA . SER A 1 281 ? -15.260 -9.126 13.384 1.00 94.19 281 SER A CA 1
ATOM 2147 C C . SER A 1 281 ? -14.175 -10.126 13.789 1.00 94.19 281 SER A C 1
ATOM 2149 O O . SER A 1 281 ? -13.634 -10.808 12.911 1.00 94.19 281 SER A O 1
ATOM 2151 N N . PRO A 1 282 ? -13.888 -10.274 15.096 1.00 89.44 282 PRO A N 1
ATOM 2152 C CA . PRO A 1 282 ? -12.934 -11.268 15.578 1.00 89.44 282 PRO A CA 1
ATOM 2153 C C . PRO A 1 282 ? -13.391 -12.719 15.350 1.00 89.44 282 PRO A C 1
ATOM 2155 O O . PRO A 1 282 ? -12.545 -13.607 15.279 1.00 89.44 282 PRO A O 1
ATOM 2158 N N . SER A 1 283 ? -14.697 -12.993 15.213 1.00 90.44 283 SER A N 1
ATOM 2159 C CA . SER A 1 283 ? -15.207 -14.372 15.123 1.00 90.44 283 SER A CA 1
ATOM 2160 C C . SER A 1 283 ? -15.356 -14.898 13.703 1.00 90.44 283 SER A C 1
ATOM 2162 O O . SER A 1 283 ? -14.966 -16.031 13.423 1.00 90.44 283 SER A O 1
ATOM 2164 N N . ASP A 1 284 ? -15.931 -14.104 12.801 1.00 91.38 284 ASP A N 1
ATOM 2165 C CA . ASP A 1 284 ? -16.238 -14.543 11.435 1.00 91.38 284 ASP A CA 1
ATOM 2166 C C . ASP A 1 284 ? -15.494 -13.767 10.354 1.00 91.38 284 ASP A C 1
ATOM 2168 O O . ASP A 1 284 ? -15.680 -14.029 9.164 1.00 91.38 284 ASP A O 1
ATOM 2172 N N . ARG A 1 285 ? -14.596 -12.866 10.770 1.00 91.81 285 ARG A N 1
ATOM 2173 C CA . ARG A 1 285 ? -13.687 -12.136 9.887 1.00 91.81 285 ARG A CA 1
ATOM 2174 C C . ARG A 1 285 ? -14.383 -11.167 8.934 1.00 91.81 285 ARG A C 1
ATOM 2176 O O . ARG A 1 285 ? -13.744 -10.647 8.023 1.00 91.81 285 ARG A O 1
ATOM 2183 N N . THR A 1 286 ? -15.672 -10.905 9.137 1.00 95.81 286 THR A N 1
ATOM 2184 C CA . THR A 1 286 ? -16.421 -9.924 8.351 1.00 95.81 286 THR A CA 1
ATOM 2185 C C . THR A 1 286 ? -15.779 -8.548 8.480 1.00 95.81 286 THR A C 1
ATOM 2187 O O . THR A 1 286 ? -15.502 -8.092 9.590 1.00 95.81 286 THR A O 1
ATOM 2190 N N . ILE A 1 287 ? -15.572 -7.878 7.348 1.00 96.38 287 ILE A N 1
ATOM 2191 C CA . ILE A 1 287 ? -15.075 -6.501 7.297 1.00 96.38 287 ILE A CA 1
ATOM 2192 C C . ILE A 1 287 ? -16.274 -5.559 7.378 1.00 96.38 287 ILE A C 1
ATOM 2194 O O . ILE A 1 287 ? -17.253 -5.757 6.666 1.00 96.38 287 ILE A O 1
ATOM 2198 N N . TYR A 1 288 ? -16.192 -4.520 8.198 1.00 97.31 288 TYR A N 1
ATOM 2199 C CA . TYR A 1 288 ? -17.199 -3.473 8.341 1.00 97.31 288 TYR A CA 1
ATOM 2200 C C . TYR A 1 288 ? -16.610 -2.161 7.840 1.00 97.31 288 TYR A C 1
ATOM 2202 O O . TYR A 1 288 ? -15.680 -1.642 8.448 1.00 97.31 288 TYR A O 1
ATOM 2210 N N . LEU A 1 289 ? -17.161 -1.615 6.761 1.00 97.31 289 LEU A N 1
ATOM 2211 C CA . LEU A 1 289 ? -16.926 -0.240 6.333 1.00 97.31 289 LEU A CA 1
ATOM 2212 C C . LEU A 1 289 ? -18.017 0.641 6.949 1.00 97.31 289 LEU A C 1
ATOM 2214 O O . LEU A 1 289 ? -19.199 0.464 6.647 1.00 97.31 289 LEU A O 1
ATOM 2218 N N . VAL A 1 290 ? -17.620 1.559 7.824 1.00 97.19 290 VAL A N 1
ATOM 2219 C CA . VAL A 1 290 ? -18.518 2.409 8.611 1.00 97.19 290 VAL A CA 1
ATOM 2220 C C . VAL A 1 290 ? -18.273 3.863 8.246 1.00 97.19 290 VAL A C 1
ATOM 2222 O O . VAL A 1 290 ? -17.181 4.378 8.461 1.00 97.19 290 VAL A O 1
ATOM 2225 N N . ASP A 1 291 ? -19.298 4.538 7.747 1.00 96.06 291 ASP A N 1
ATOM 2226 C CA . ASP A 1 291 ? -19.248 5.957 7.399 1.00 96.06 291 ASP A CA 1
ATOM 2227 C C . ASP A 1 291 ? -20.211 6.721 8.314 1.00 96.06 291 ASP A C 1
ATOM 2229 O O . ASP A 1 291 ? -21.431 6.544 8.239 1.00 96.06 291 ASP A O 1
ATOM 2233 N N . SER A 1 292 ? -19.671 7.536 9.222 1.00 93.75 292 SER A N 1
ATOM 2234 C CA . SER A 1 292 ? -20.471 8.310 10.177 1.00 93.75 292 SER A CA 1
ATOM 2235 C C . SER A 1 292 ? -21.157 9.517 9.537 1.00 93.75 292 SER A C 1
ATOM 2237 O O . SER A 1 292 ? -22.258 9.880 9.952 1.00 93.75 292 SER A O 1
ATOM 2239 N N . GLU A 1 293 ? -20.559 10.118 8.511 1.00 92.38 293 GLU A N 1
ATOM 2240 C CA . GLU A 1 293 ? -21.073 11.326 7.861 1.00 92.38 293 GLU A CA 1
ATOM 2241 C C . GLU A 1 293 ? -22.216 10.985 6.903 1.00 92.38 293 GLU A C 1
ATOM 2243 O O . GLU A 1 293 ? -23.305 11.569 6.955 1.00 92.38 293 GLU A O 1
ATOM 2248 N N . LYS A 1 294 ? -22.015 9.975 6.053 1.00 92.94 294 LYS A N 1
ATOM 2249 C CA . LYS A 1 294 ? -23.063 9.431 5.181 1.00 92.94 294 LYS A CA 1
ATOM 2250 C C . LYS A 1 294 ? -24.024 8.541 5.955 1.00 92.94 294 LYS A C 1
ATOM 2252 O O . LYS A 1 294 ? -25.173 8.410 5.539 1.00 92.94 294 LYS A O 1
ATOM 2257 N N . GLY A 1 295 ? -23.602 8.026 7.107 1.00 95.25 295 GLY A N 1
ATOM 2258 C CA . GLY A 1 295 ? -24.431 7.277 8.038 1.00 95.25 295 GLY A CA 1
ATOM 2259 C C . GLY A 1 295 ? -24.776 5.894 7.515 1.00 95.25 295 GLY A C 1
ATOM 2260 O O . GLY A 1 295 ? -25.954 5.572 7.438 1.00 95.25 295 GLY A O 1
ATOM 2261 N N . PHE A 1 296 ? -23.794 5.066 7.169 1.00 96.50 296 PHE A N 1
ATOM 2262 C CA . PHE A 1 296 ? -24.051 3.677 6.786 1.00 96.50 296 PHE A CA 1
ATOM 2263 C C . PHE A 1 296 ? -23.008 2.712 7.350 1.00 96.50 296 PHE A C 1
ATOM 2265 O O . PHE A 1 296 ? -21.893 3.096 7.702 1.00 96.50 296 PHE A O 1
ATOM 2272 N N . VAL A 1 297 ? -23.386 1.436 7.402 1.00 97.44 297 VAL A N 1
ATOM 2273 C CA . VAL A 1 297 ? -22.489 0.310 7.669 1.00 97.44 297 VAL A CA 1
ATOM 2274 C C . VAL A 1 297 ? -22.620 -0.691 6.538 1.00 97.44 297 VAL A C 1
ATOM 2276 O O . VAL A 1 297 ? -23.712 -1.187 6.266 1.00 97.44 297 VAL A O 1
ATOM 2279 N N . ARG A 1 298 ? -21.505 -1.023 5.897 1.00 97.44 298 ARG A N 1
ATOM 2280 C CA . ARG A 1 298 ? -21.438 -2.061 4.872 1.00 97.44 298 ARG A CA 1
ATOM 2281 C C . ARG A 1 298 ? -20.564 -3.200 5.359 1.00 97.44 298 ARG A C 1
ATOM 2283 O O . ARG A 1 298 ? -19.438 -2.966 5.788 1.00 97.44 298 ARG A O 1
ATOM 2290 N N . THR A 1 299 ? -21.066 -4.424 5.273 1.00 97.19 299 THR A N 1
ATOM 2291 C CA . THR A 1 299 ? -20.295 -5.617 5.616 1.00 97.19 299 THR A CA 1
ATOM 2292 C C . THR A 1 299 ? -19.789 -6.310 4.362 1.00 97.19 299 THR A C 1
ATOM 2294 O O . THR A 1 299 ? -20.539 -6.493 3.402 1.00 97.19 299 THR A O 1
ATOM 2297 N N . LEU A 1 300 ? -18.515 -6.691 4.352 1.00 96.75 300 LEU A N 1
ATOM 2298 C CA . LEU A 1 300 ? -17.837 -7.297 3.210 1.00 96.75 300 LEU A CA 1
ATOM 2299 C C . LEU A 1 300 ? -17.217 -8.637 3.609 1.00 96.75 300 LEU A C 1
ATOM 2301 O O . LEU A 1 300 ? -16.708 -8.809 4.720 1.00 96.75 300 LEU A O 1
ATOM 2305 N N . ASN A 1 301 ? -17.233 -9.585 2.677 1.00 95.62 301 ASN A N 1
ATOM 2306 C CA . ASN A 1 301 ? -16.528 -10.849 2.824 1.00 95.62 301 ASN A CA 1
ATOM 2307 C C . ASN A 1 301 ? -15.010 -10.614 2.695 1.00 95.62 301 ASN A C 1
ATOM 2309 O O . ASN A 1 301 ? -14.582 -10.058 1.686 1.00 95.62 301 ASN A O 1
ATOM 2313 N N . PRO A 1 302 ? -14.176 -11.065 3.645 1.00 93.44 302 PRO A N 1
ATOM 2314 C CA . PRO A 1 302 ? -12.736 -10.795 3.614 1.00 93.44 302 PRO A CA 1
ATOM 2315 C C . PRO A 1 302 ? -11.993 -11.458 2.448 1.00 93.44 302 PRO A C 1
ATOM 2317 O O . PRO A 1 302 ? -10.956 -10.965 2.019 1.00 93.44 302 PRO A O 1
ATOM 2320 N N . LEU A 1 303 ? -12.520 -12.550 1.886 1.00 92.81 303 LEU A N 1
ATOM 2321 C CA . LEU A 1 303 ? -11.839 -13.317 0.839 1.00 92.81 303 LEU A CA 1
ATOM 2322 C C . LEU A 1 303 ? -11.966 -12.688 -0.550 1.00 92.81 303 LEU A C 1
ATOM 2324 O O . LEU A 1 303 ? -11.092 -12.883 -1.390 1.00 92.81 303 LEU A O 1
ATOM 2328 N N . ASN A 1 304 ? -13.061 -11.979 -0.821 1.00 94.50 304 ASN A N 1
ATOM 2329 C CA . ASN A 1 304 ? -13.351 -11.431 -2.152 1.00 94.50 304 ASN A CA 1
ATOM 2330 C C . ASN A 1 304 ? -13.939 -10.010 -2.130 1.00 94.50 304 ASN A C 1
ATOM 2332 O O . ASN A 1 304 ? -14.310 -9.473 -3.175 1.00 94.50 304 ASN A O 1
ATOM 2336 N N . GLY A 1 305 ? -14.080 -9.413 -0.947 1.00 94.88 305 GLY A N 1
ATOM 2337 C CA . GLY A 1 305 ? -14.670 -8.097 -0.724 1.00 94.88 305 GLY A CA 1
ATOM 2338 C C . GLY A 1 305 ? -16.157 -7.996 -1.058 1.00 94.88 305 GLY A C 1
ATOM 2339 O O . GLY A 1 305 ? -16.702 -6.898 -1.019 1.00 94.88 305 GLY A O 1
ATOM 2340 N N . LYS A 1 306 ? -16.832 -9.094 -1.431 1.00 96.38 306 LYS A N 1
ATOM 2341 C CA . LYS A 1 306 ? -18.239 -9.047 -1.840 1.00 96.38 306 LYS A CA 1
ATOM 2342 C C . LYS A 1 306 ? -19.088 -8.551 -0.676 1.00 96.38 306 LYS A C 1
ATOM 2344 O O . LYS A 1 306 ? -18.970 -9.056 0.441 1.00 96.38 306 LYS A O 1
ATOM 2349 N N . GLU A 1 307 ? -19.972 -7.605 -0.968 1.00 97.00 307 GLU A N 1
ATOM 2350 C CA . GLU A 1 307 ? -20.942 -7.105 -0.003 1.00 97.00 307 GLU A CA 1
ATOM 2351 C C . GLU A 1 307 ? -21.845 -8.237 0.504 1.00 97.00 307 GLU A C 1
ATOM 2353 O O . GLU A 1 307 ? -22.418 -9.001 -0.279 1.00 97.00 307 GLU A O 1
ATOM 2358 N N . ILE A 1 308 ? -21.932 -8.353 1.829 1.00 96.88 308 ILE A N 1
ATOM 2359 C CA . ILE A 1 308 ? -22.799 -9.298 2.533 1.00 96.88 308 ILE A CA 1
ATOM 2360 C C . ILE A 1 308 ? -24.092 -8.583 2.933 1.00 96.88 308 ILE A C 1
ATOM 2362 O O . ILE A 1 308 ? -25.177 -9.114 2.698 1.00 96.88 308 ILE A O 1
ATOM 2366 N N . ARG A 1 309 ? -23.984 -7.395 3.549 1.00 96.75 309 ARG A N 1
ATOM 2367 C CA . ARG A 1 309 ? -25.114 -6.559 3.990 1.00 96.75 309 ARG A CA 1
ATOM 2368 C C . ARG A 1 309 ? -24.763 -5.073 3.901 1.00 96.75 309 ARG A C 1
ATOM 2370 O O . ARG A 1 309 ? -23.598 -4.690 3.994 1.00 96.75 309 ARG A O 1
ATOM 2377 N N . HIS A 1 310 ? -25.797 -4.244 3.810 1.00 97.00 310 HIS A N 1
ATOM 2378 C CA . HIS A 1 310 ? -25.710 -2.786 3.863 1.00 97.00 310 HIS A CA 1
ATOM 2379 C C . HIS A 1 310 ? -26.817 -2.252 4.776 1.00 97.00 310 HIS A C 1
ATOM 2381 O O . HIS A 1 310 ? -27.978 -2.638 4.640 1.00 97.00 310 HIS A O 1
ATOM 2387 N N . PHE A 1 311 ? -26.450 -1.382 5.713 1.00 96.81 311 PHE A N 1
ATOM 2388 C CA . PHE A 1 311 ? -27.349 -0.739 6.665 1.00 96.81 311 PHE A CA 1
ATOM 2389 C C . PHE A 1 311 ? -27.239 0.772 6.524 1.00 96.81 311 PHE A C 1
ATOM 2391 O O . PHE A 1 311 ? -26.179 1.336 6.785 1.00 96.81 311 PHE A O 1
ATOM 2398 N N . ASP A 1 312 ? -28.341 1.433 6.188 1.00 96.69 312 ASP A N 1
ATOM 2399 C CA . ASP A 1 312 ? -28.436 2.886 6.283 1.00 96.69 312 ASP A CA 1
ATOM 2400 C C . ASP A 1 312 ? -28.885 3.285 7.691 1.00 96.69 312 ASP A C 1
ATOM 2402 O O . ASP A 1 312 ? -29.876 2.772 8.224 1.00 96.69 312 ASP A O 1
ATOM 2406 N N . SER A 1 313 ? -28.155 4.220 8.294 1.00 92.94 313 SER A N 1
ATOM 2407 C CA . SER A 1 313 ? -28.533 4.818 9.569 1.00 92.94 313 SER A CA 1
ATOM 2408 C C . SER A 1 313 ? -29.811 5.631 9.382 1.00 92.94 313 SER A C 1
ATOM 2410 O O . SER A 1 313 ? -29.904 6.413 8.429 1.00 92.94 313 SER A O 1
ATOM 2412 N N . PRO A 1 314 ? -30.781 5.524 10.303 1.00 91.25 314 PRO A N 1
ATOM 2413 C CA . PRO A 1 314 ? -31.980 6.348 10.247 1.00 91.25 314 PRO A CA 1
ATOM 2414 C C . PRO A 1 314 ? -31.618 7.843 10.327 1.00 91.25 314 PRO A C 1
ATOM 2416 O O . PRO A 1 314 ? -30.685 8.232 11.029 1.00 91.25 314 PRO A O 1
ATOM 2419 N N . GLU A 1 315 ? -32.380 8.699 9.635 1.00 83.19 315 GLU A N 1
ATOM 2420 C CA . GLU A 1 315 ? -32.180 10.163 9.651 1.00 83.19 315 GLU A CA 1
ATOM 2421 C C . GLU A 1 315 ? -32.391 10.783 11.043 1.00 83.19 315 GLU A C 1
ATOM 2423 O O . GLU A 1 315 ? -31.871 11.852 11.351 1.00 83.19 315 GLU A O 1
ATOM 2428 N N . LYS A 1 316 ? -33.163 10.114 11.907 1.00 77.94 316 LYS A N 1
ATOM 2429 C CA . LYS A 1 316 ? -33.434 10.545 13.285 1.00 77.94 316 LYS A CA 1
ATOM 2430 C C . LYS A 1 316 ? -32.491 9.839 14.262 1.00 77.94 316 LYS A C 1
ATOM 2432 O O . LYS A 1 316 ? -32.002 8.749 13.980 1.00 77.94 316 LYS A O 1
ATOM 2437 N N . LYS A 1 317 ? -32.337 10.401 15.473 1.00 78.19 317 LYS A N 1
ATOM 2438 C CA . LYS A 1 317 ? -31.751 9.736 16.664 1.00 78.19 317 LYS A CA 1
ATOM 2439 C C . LYS A 1 317 ? -32.628 8.562 17.159 1.00 78.19 317 LYS A C 1
ATOM 2441 O O . LYS A 1 317 ? -32.975 8.495 18.339 1.00 78.19 317 LYS A O 1
ATOM 2446 N N . ASP A 1 318 ? -33.089 7.710 16.249 1.00 86.00 318 ASP A N 1
ATOM 2447 C CA . ASP A 1 318 ? -33.653 6.406 16.562 1.00 86.00 318 ASP A CA 1
ATOM 2448 C C . ASP A 1 318 ? -32.487 5.488 16.925 1.00 86.00 318 ASP A C 1
ATOM 2450 O O . ASP A 1 318 ? -31.570 5.299 16.124 1.00 86.00 318 ASP A O 1
ATOM 2454 N N . LEU A 1 319 ? -32.497 5.028 18.173 1.00 87.19 319 LEU A N 1
ATOM 2455 C CA . LEU A 1 319 ? -31.468 4.163 18.742 1.00 87.19 319 LEU A CA 1
ATOM 2456 C C . LEU A 1 319 ? -31.879 2.689 18.688 1.00 87.19 319 LEU A C 1
ATOM 2458 O O . LEU A 1 319 ? -31.039 1.837 18.927 1.00 87.19 319 LEU A O 1
ATOM 2462 N N . THR A 1 320 ? -33.133 2.384 18.323 1.00 89.44 320 THR A N 1
ATOM 2463 C CA . THR A 1 320 ? -33.629 0.999 18.216 1.00 89.44 320 THR A CA 1
ATOM 2464 C C . THR A 1 320 ? -33.079 0.273 16.988 1.00 89.44 320 THR A C 1
ATOM 2466 O O . THR A 1 320 ? -33.167 -0.951 16.883 1.00 89.44 320 THR A O 1
ATOM 2469 N N . ARG A 1 321 ? -32.495 1.031 16.054 1.00 94.75 321 ARG A N 1
ATOM 2470 C CA . ARG A 1 321 ? -31.859 0.549 14.831 1.00 94.75 321 ARG A CA 1
ATOM 2471 C C . ARG A 1 321 ? -30.420 1.036 14.756 1.00 94.75 321 ARG A C 1
ATOM 2473 O O . ARG A 1 321 ? -30.118 2.127 15.237 1.00 94.75 321 ARG A O 1
ATOM 2480 N N . LEU A 1 322 ? -29.559 0.253 14.108 1.00 95.88 322 LEU A N 1
ATOM 2481 C CA . LEU A 1 322 ? -28.142 0.558 13.945 1.00 95.88 322 LEU A CA 1
ATOM 2482 C C . LEU A 1 322 ? -27.964 1.960 13.360 1.00 95.88 322 LEU A C 1
ATOM 2484 O O . LEU A 1 322 ? -28.352 2.241 12.227 1.00 95.88 322 LEU A O 1
ATOM 2488 N N . ASN A 1 323 ? -27.380 2.839 14.168 1.00 94.62 323 ASN A N 1
ATOM 2489 C CA . ASN A 1 323 ? -27.208 4.243 13.843 1.00 94.62 323 ASN A CA 1
ATOM 2490 C C . ASN A 1 323 ? -25.768 4.666 14.128 1.00 94.62 323 ASN A C 1
ATOM 2492 O O . ASN A 1 323 ? -25.400 4.928 15.278 1.00 94.62 323 ASN A O 1
ATOM 2496 N N . VAL A 1 324 ? -24.975 4.776 13.065 1.00 95.19 324 VAL A N 1
ATOM 2497 C CA . VAL A 1 324 ? -23.551 5.138 13.126 1.00 95.19 324 VAL A CA 1
ATOM 2498 C C . VAL A 1 324 ? -23.282 6.612 12.828 1.00 95.19 324 VAL A C 1
ATOM 2500 O O . VAL A 1 324 ? -22.121 7.025 12.830 1.00 95.19 324 VAL A O 1
ATOM 2503 N N . ARG A 1 325 ? -24.331 7.426 12.630 1.00 93.75 325 ARG A N 1
ATOM 2504 C CA . ARG A 1 325 ? -24.179 8.885 12.545 1.00 93.75 325 ARG A CA 1
ATOM 2505 C C . ARG A 1 325 ? -23.605 9.426 13.845 1.00 93.75 325 ARG A C 1
ATOM 2507 O O . ARG A 1 325 ? -24.102 9.065 14.919 1.00 93.75 325 ARG A O 1
ATOM 2514 N N . ASP A 1 326 ? -22.568 10.249 13.721 1.00 90.19 326 ASP A N 1
ATOM 2515 C CA . ASP A 1 326 ? -21.869 10.898 14.837 1.00 90.19 326 ASP A CA 1
ATOM 2516 C C . ASP A 1 326 ? -21.408 9.910 15.930 1.00 90.19 326 ASP A C 1
ATOM 2518 O O . ASP A 1 326 ? -21.454 10.208 17.126 1.00 90.19 326 ASP A O 1
ATOM 2522 N N . HIS A 1 327 ? -21.034 8.684 15.541 1.00 93.06 327 HIS A N 1
ATOM 2523 C CA . HIS A 1 327 ? -20.465 7.725 16.485 1.00 93.06 327 HIS A CA 1
ATOM 2524 C C . HIS A 1 327 ? -19.014 8.093 16.832 1.00 93.06 327 HIS A C 1
ATOM 2526 O O . HIS A 1 327 ? -18.272 8.624 16.009 1.00 93.06 327 HIS A O 1
ATOM 2532 N N . TYR A 1 328 ? -18.608 7.755 18.053 1.00 91.56 328 TYR A N 1
ATOM 2533 C CA . TYR A 1 328 ? -17.254 7.952 18.580 1.00 91.56 328 TYR A CA 1
ATOM 2534 C C . TYR A 1 328 ? -16.457 6.649 18.608 1.00 91.56 328 TYR A C 1
ATOM 2536 O O . TYR A 1 328 ? -15.232 6.660 18.517 1.00 91.56 328 TYR A O 1
ATOM 2544 N N . GLY A 1 329 ? -17.156 5.518 18.694 1.00 93.88 329 GLY A N 1
ATOM 2545 C CA . GLY A 1 329 ? -16.559 4.191 18.665 1.00 93.88 329 GLY A CA 1
ATOM 2546 C C . GLY A 1 329 ? -17.493 3.165 18.037 1.00 93.88 329 GLY A C 1
ATOM 2547 O O . GLY A 1 329 ? -18.715 3.270 18.154 1.00 93.88 329 GLY A O 1
ATOM 2548 N N . PHE A 1 330 ? -16.907 2.187 17.361 1.00 96.75 330 PHE A N 1
ATOM 2549 C CA . PHE A 1 330 ? -17.599 1.067 16.740 1.00 96.75 330 PHE A CA 1
ATOM 2550 C C . PHE A 1 330 ? -16.726 -0.174 16.931 1.00 96.75 330 PHE A C 1
ATOM 2552 O O . PHE A 1 330 ? -15.532 -0.126 16.645 1.00 96.75 330 PHE A O 1
ATOM 2559 N N . ALA A 1 331 ? -17.293 -1.259 17.450 1.00 97.19 331 ALA A N 1
ATOM 2560 C CA . ALA A 1 331 ? -16.565 -2.496 17.706 1.00 97.19 331 ALA A CA 1
ATOM 2561 C C . ALA A 1 331 ? -17.446 -3.715 17.394 1.00 97.19 331 ALA A C 1
ATOM 2563 O O . ALA A 1 331 ? -18.416 -3.968 18.114 1.00 97.19 331 ALA A O 1
ATOM 2564 N N . PRO A 1 332 ? -17.139 -4.470 16.327 1.00 97.06 332 PRO A N 1
ATOM 2565 C CA . PRO A 1 332 ? -17.719 -5.788 16.100 1.00 97.06 332 PRO A CA 1
ATOM 2566 C C . PRO A 1 332 ? -17.337 -6.776 17.206 1.00 97.06 332 PRO A C 1
ATOM 2568 O O . PRO A 1 332 ? -16.175 -6.852 17.597 1.00 97.06 332 PRO A O 1
ATOM 2571 N N . ASP A 1 333 ? -18.304 -7.558 17.673 1.00 96.25 333 ASP A N 1
ATOM 2572 C CA . ASP A 1 333 ? -18.133 -8.540 18.745 1.00 96.25 333 ASP A CA 1
ATOM 2573 C C . ASP A 1 333 ? -17.998 -9.974 18.185 1.00 96.25 333 ASP A C 1
ATOM 2575 O O . ASP A 1 333 ? -18.280 -10.251 17.010 1.00 96.25 333 ASP A O 1
ATOM 2579 N N . ILE A 1 334 ? -17.577 -10.917 19.031 1.00 95.44 334 ILE A N 1
ATOM 2580 C CA . ILE A 1 334 ? -17.420 -12.339 18.706 1.00 95.44 334 ILE A CA 1
ATOM 2581 C C . ILE A 1 334 ? -18.761 -13.045 18.449 1.00 95.44 334 ILE A C 1
ATOM 2583 O O . ILE A 1 334 ? -18.805 -14.058 17.754 1.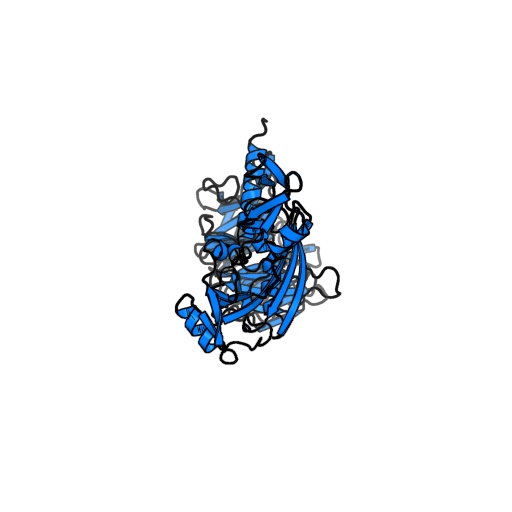00 95.44 334 ILE A O 1
ATOM 2587 N N . ASP A 1 335 ? -19.875 -12.518 18.954 1.00 95.62 335 ASP A N 1
ATOM 2588 C CA . ASP A 1 335 ? -21.222 -13.072 18.749 1.00 95.62 335 ASP A CA 1
ATOM 2589 C C . ASP A 1 335 ? -21.958 -12.477 17.537 1.00 95.62 335 ASP A C 1
ATOM 2591 O O . ASP A 1 335 ? -23.158 -12.701 17.372 1.00 95.62 335 ASP A O 1
ATOM 2595 N N . LYS A 1 336 ? -21.228 -11.761 16.668 1.00 95.88 336 LYS A N 1
ATOM 2596 C CA . LYS A 1 336 ? -21.745 -11.072 15.472 1.00 95.88 336 LYS A CA 1
ATOM 2597 C C . LYS A 1 336 ? -22.668 -9.892 15.777 1.00 95.88 336 LYS A C 1
ATOM 2599 O O . LYS A 1 336 ? -23.321 -9.382 14.864 1.00 95.88 336 LYS A O 1
ATOM 2604 N N . THR A 1 337 ? -22.733 -9.453 17.032 1.00 97.00 337 THR A N 1
ATOM 2605 C CA . THR A 1 337 ? -23.280 -8.140 17.372 1.00 97.00 337 THR A CA 1
ATOM 2606 C C . THR A 1 337 ? -22.236 -7.053 17.117 1.00 97.00 337 THR A C 1
ATOM 2608 O O . THR A 1 337 ? -21.057 -7.328 16.877 1.00 97.00 337 THR A O 1
ATOM 2611 N N . VAL A 1 338 ? -22.668 -5.796 17.142 1.00 97.56 338 VAL A N 1
ATOM 2612 C CA . VAL A 1 338 ? -21.777 -4.632 17.100 1.00 97.56 338 VAL A CA 1
ATOM 2613 C C . VAL A 1 338 ? -22.081 -3.720 18.276 1.00 97.56 338 VAL A C 1
ATOM 2615 O O . VAL A 1 338 ? -23.247 -3.469 18.587 1.00 97.56 338 VAL A O 1
ATOM 2618 N N . VAL A 1 339 ? -21.036 -3.211 18.923 1.00 96.69 339 VAL A N 1
ATOM 2619 C CA . VAL A 1 339 ? -21.131 -2.209 19.985 1.00 96.69 339 VAL A CA 1
ATOM 2620 C C . VAL A 1 339 ? -20.786 -0.842 19.406 1.00 96.69 339 VAL A C 1
ATOM 2622 O O . VAL A 1 339 ? -19.764 -0.672 18.745 1.00 96.69 339 VAL A O 1
ATOM 2625 N N . VAL A 1 340 ? -21.645 0.142 19.652 1.00 96.00 340 VAL A N 1
ATOM 2626 C CA . VAL A 1 340 ? -21.498 1.519 19.176 1.00 96.00 340 VAL A CA 1
ATOM 2627 C C . VAL A 1 340 ? -21.474 2.457 20.373 1.00 96.00 340 VAL A C 1
ATOM 2629 O O . VAL A 1 340 ? -22.375 2.427 21.210 1.00 96.00 340 VAL A O 1
ATOM 2632 N N . LEU A 1 341 ? -20.460 3.314 20.426 1.00 93.88 341 LEU A N 1
ATOM 2633 C CA . LEU A 1 341 ? -20.348 4.410 21.379 1.00 93.88 341 LEU A CA 1
ATOM 2634 C C . LEU A 1 341 ? -20.770 5.712 20.693 1.00 93.88 341 LEU A C 1
ATOM 2636 O O . LEU A 1 341 ? -20.160 6.100 19.694 1.00 93.88 341 LEU A O 1
ATOM 2640 N N . LYS A 1 342 ? -21.799 6.393 21.207 1.00 92.25 342 LYS A N 1
ATOM 2641 C CA . LYS A 1 342 ? -22.297 7.658 20.632 1.00 92.25 342 LYS A CA 1
ATOM 2642 C C . LYS A 1 342 ? -23.039 8.526 21.645 1.00 92.25 342 LYS A C 1
ATOM 2644 O O . LYS A 1 342 ? -23.403 8.047 22.712 1.00 92.25 342 LYS A O 1
ATOM 2649 N N . TYR A 1 343 ? -23.354 9.765 21.273 1.00 87.75 343 TYR A N 1
ATOM 2650 C CA . TYR A 1 343 ? -24.251 10.614 22.057 1.00 87.75 343 TYR A CA 1
ATOM 2651 C C . TYR A 1 343 ? -25.728 10.244 21.868 1.00 87.75 343 TYR A C 1
ATOM 2653 O O . TYR A 1 343 ? -26.210 10.029 20.750 1.00 87.75 343 TYR A O 1
ATOM 2661 N N . ASN A 1 344 ? -26.478 10.230 22.969 1.00 87.06 344 ASN A N 1
ATOM 2662 C CA . ASN A 1 344 ? -27.930 10.090 22.963 1.00 87.06 344 ASN A CA 1
ATOM 2663 C C . ASN A 1 344 ? -28.630 11.438 22.631 1.00 87.06 344 ASN A C 1
ATOM 2665 O O . ASN A 1 344 ? -28.031 12.408 22.148 1.00 87.06 344 ASN A O 1
ATOM 2669 N N . LYS A 1 345 ? -29.951 11.517 22.839 1.00 86.50 345 LYS A N 1
ATOM 2670 C CA . LYS A 1 345 ? -30.723 12.757 22.616 1.00 86.50 345 LYS A CA 1
ATOM 2671 C C . LYS A 1 345 ? -30.414 13.860 23.634 1.00 86.50 345 LYS A C 1
ATOM 2673 O O . LYS A 1 345 ? -30.517 15.023 23.263 1.00 86.50 345 LYS A O 1
ATOM 2678 N N . ASN A 1 346 ? -30.007 13.488 24.843 1.00 86.56 346 ASN A N 1
ATOM 2679 C CA . ASN A 1 346 ? -29.703 14.394 25.949 1.00 86.56 346 ASN A CA 1
ATOM 2680 C C . ASN A 1 346 ? -28.258 14.918 25.913 1.00 86.56 346 ASN A C 1
ATOM 2682 O O . ASN A 1 346 ? -27.927 15.818 26.672 1.00 86.56 346 ASN A O 1
ATOM 2686 N N . GLY A 1 347 ? -27.415 14.384 25.022 1.00 85.69 347 GLY A N 1
ATOM 2687 C CA . GLY A 1 347 ? -25.996 14.733 24.959 1.00 85.69 347 GLY A CA 1
ATOM 2688 C C . GLY A 1 347 ? -25.111 13.877 25.866 1.00 85.69 347 GLY A C 1
ATOM 2689 O O . GLY A 1 347 ? -23.934 14.186 26.002 1.00 85.69 347 GLY A O 1
ATOM 2690 N N . ASP A 1 348 ? -25.632 12.784 26.434 1.00 85.62 348 ASP A N 1
ATOM 2691 C CA . ASP A 1 348 ? -24.817 11.823 27.184 1.00 85.62 348 ASP A CA 1
ATOM 2692 C C . ASP A 1 348 ? -24.219 10.781 26.237 1.00 85.62 348 ASP A C 1
ATOM 2694 O O . ASP A 1 348 ? -24.893 10.313 25.312 1.00 85.62 348 ASP A O 1
ATOM 2698 N N . MET A 1 349 ? -22.974 10.381 26.489 1.00 86.25 349 MET A N 1
ATOM 2699 C CA . MET A 1 349 ? -22.359 9.241 25.809 1.00 86.25 349 MET A CA 1
ATOM 2700 C C . MET A 1 349 ? -22.995 7.936 26.286 1.00 86.25 349 MET A C 1
ATOM 2702 O O . MET A 1 349 ? -23.104 7.690 27.487 1.00 86.25 349 MET A O 1
ATOM 2706 N N . VAL A 1 350 ? -23.380 7.080 25.344 1.00 88.81 350 VAL A N 1
ATOM 2707 C CA . VAL A 1 350 ? -24.009 5.784 25.603 1.00 88.81 350 VAL A CA 1
ATOM 2708 C C . VAL A 1 350 ? -23.343 4.683 24.782 1.00 88.81 350 VAL A C 1
ATOM 2710 O O . VAL A 1 350 ? -22.923 4.911 23.645 1.00 88.81 350 VAL A O 1
ATOM 2713 N N . LEU A 1 351 ? -23.276 3.481 25.357 1.00 92.38 351 LEU A N 1
ATOM 2714 C CA . LEU A 1 351 ? -22.940 2.251 24.643 1.00 92.38 351 LEU A CA 1
ATOM 2715 C C . LEU A 1 351 ? -24.233 1.552 24.238 1.00 92.38 351 LEU A C 1
ATOM 2717 O O . LEU A 1 351 ? -25.117 1.337 25.066 1.00 92.38 351 LEU A O 1
ATOM 2721 N N . LEU A 1 352 ? -24.333 1.198 22.964 1.00 93.50 352 LEU A N 1
ATOM 2722 C CA . LEU A 1 352 ? -25.476 0.501 22.386 1.00 93.50 352 LEU A CA 1
ATOM 2723 C C . LEU A 1 352 ? -24.971 -0.751 21.685 1.00 93.50 352 LEU A C 1
ATOM 2725 O O . LEU A 1 352 ? -23.930 -0.701 21.031 1.00 93.50 352 LEU A O 1
ATOM 2729 N N . ARG A 1 353 ? -25.708 -1.855 21.793 1.00 95.25 353 ARG A N 1
ATOM 2730 C CA . ARG A 1 353 ? -25.410 -3.087 21.063 1.00 95.25 353 ARG A CA 1
ATOM 2731 C C . ARG A 1 353 ? -26.503 -3.351 20.040 1.00 95.25 353 ARG A C 1
ATOM 2733 O O . ARG A 1 353 ? -27.684 -3.196 20.340 1.00 95.25 353 ARG A O 1
ATOM 2740 N N . TYR A 1 354 ? -26.100 -3.763 18.846 1.00 96.88 354 TYR A N 1
ATOM 2741 C CA . TYR A 1 354 ? -27.009 -4.130 17.768 1.00 96.88 354 TYR A CA 1
ATOM 2742 C C . TYR A 1 354 ? -26.718 -5.542 17.290 1.00 96.88 354 TYR A C 1
ATOM 2744 O O . TYR A 1 354 ? -25.558 -5.944 17.199 1.00 96.88 354 TYR A O 1
ATOM 2752 N N . ASP A 1 355 ? -27.769 -6.284 16.969 1.00 96.94 355 ASP A N 1
ATOM 2753 C CA . ASP A 1 355 ? -27.647 -7.583 16.336 1.00 96.94 355 ASP A CA 1
ATOM 2754 C C . ASP A 1 355 ? -27.196 -7.467 14.873 1.00 96.94 355 ASP A C 1
ATOM 2756 O O . ASP A 1 355 ? -27.045 -6.393 14.284 1.00 96.94 355 ASP A O 1
ATOM 2760 N N . GLN A 1 356 ? -27.027 -8.625 14.255 1.00 96.06 356 GLN A N 1
ATOM 2761 C CA . GLN A 1 356 ? -26.608 -8.749 12.868 1.00 96.06 356 GLN A CA 1
ATOM 2762 C C . GLN A 1 356 ? -27.631 -8.194 11.846 1.00 96.06 356 GLN A C 1
ATOM 2764 O O . GLN A 1 356 ? -27.307 -8.101 10.661 1.00 96.06 356 GLN A O 1
ATOM 2769 N N . ASN A 1 357 ? -28.862 -7.890 12.273 1.00 96.62 357 ASN A N 1
ATOM 2770 C CA . ASN A 1 357 ? -29.923 -7.271 11.474 1.00 96.62 357 ASN A CA 1
ATOM 2771 C C . ASN A 1 357 ? -30.025 -5.759 11.734 1.00 96.62 357 ASN A C 1
ATOM 2773 O O . ASN A 1 357 ? -30.901 -5.090 11.182 1.00 96.62 357 ASN A O 1
ATOM 2777 N N . GLY A 1 358 ? -29.137 -5.218 12.570 1.00 96.50 358 GLY A N 1
ATOM 2778 C CA . GLY A 1 358 ? -29.135 -3.827 12.978 1.00 96.50 358 GLY A CA 1
ATOM 2779 C C . GLY A 1 358 ? -30.269 -3.478 13.940 1.00 96.50 358 GLY A C 1
ATOM 2780 O O . GLY A 1 358 ? -30.635 -2.310 14.006 1.00 96.50 358 GLY A O 1
ATOM 2781 N N . GLN A 1 359 ? -30.850 -4.446 14.652 1.00 96.56 359 GLN A N 1
ATOM 2782 C CA . GLN A 1 359 ? -31.808 -4.199 15.733 1.00 96.56 359 GLN A CA 1
ATOM 2783 C C . GLN A 1 359 ? -31.071 -4.054 17.058 1.00 96.56 359 GLN A C 1
ATOM 2785 O O . GLN A 1 359 ? -30.150 -4.817 17.341 1.00 96.56 359 GLN A O 1
ATOM 2790 N N . GLN A 1 360 ? -31.459 -3.072 17.868 1.00 94.69 360 GLN A N 1
ATOM 2791 C CA . GLN A 1 360 ? -30.896 -2.913 19.203 1.00 94.69 360 GLN A CA 1
ATOM 2792 C C . GLN A 1 360 ? -31.216 -4.146 20.057 1.00 94.69 360 GLN A C 1
ATOM 2794 O O . GLN A 1 360 ? -32.349 -4.628 20.074 1.00 94.69 360 GLN A O 1
ATOM 2799 N N . VAL A 1 361 ? -30.210 -4.638 20.771 1.00 94.38 361 VAL A N 1
ATOM 2800 C CA . VAL A 1 361 ? -30.325 -5.724 21.751 1.00 94.38 361 VAL A CA 1
ATOM 2801 C C . VAL A 1 361 ? -29.753 -5.270 23.090 1.00 94.38 361 VAL A C 1
ATOM 2803 O O . VAL A 1 361 ? -29.122 -4.214 23.180 1.00 94.38 361 VAL A O 1
ATOM 2806 N N . GLU A 1 362 ? -29.953 -6.069 24.140 1.00 91.94 362 GLU A N 1
ATOM 2807 C CA . GLU A 1 362 ? -29.349 -5.793 25.444 1.00 91.94 362 GLU A CA 1
ATOM 2808 C C . GLU A 1 362 ? -27.828 -5.616 25.306 1.00 91.94 362 GLU A C 1
ATOM 2810 O O . GLU A 1 362 ? -27.136 -6.453 24.716 1.00 91.94 362 GLU A O 1
ATOM 2815 N N . LEU A 1 363 ? -27.299 -4.526 25.877 1.00 91.00 363 LEU A N 1
ATOM 2816 C CA . LEU A 1 363 ? -25.859 -4.254 25.870 1.00 91.00 363 LEU A CA 1
ATOM 2817 C C . LEU A 1 363 ? -25.072 -5.400 26.518 1.00 91.00 363 LEU A C 1
ATOM 2819 O O . LEU A 1 363 ? -23.990 -5.734 26.051 1.00 91.00 363 LEU A O 1
ATOM 2823 N N . TRP A 1 364 ? -25.636 -6.025 27.553 1.00 89.38 364 TRP A N 1
ATOM 2824 C CA . TRP A 1 364 ? -25.069 -7.181 28.242 1.00 89.38 364 TRP A CA 1
ATOM 2825 C C . TRP A 1 364 ? -26.118 -8.293 28.267 1.00 89.38 364 TRP A C 1
ATOM 2827 O O . TRP A 1 364 ? -27.215 -8.044 28.771 1.00 89.38 364 TRP A O 1
ATOM 2837 N N . PRO A 1 365 ? -25.833 -9.500 27.747 1.00 81.56 365 PRO A N 1
ATOM 2838 C CA . PRO A 1 365 ? -26.822 -10.565 27.701 1.00 81.56 365 PRO A CA 1
ATOM 2839 C C . PRO A 1 365 ? -27.318 -10.912 29.109 1.00 81.56 365 PRO A C 1
ATOM 2841 O O . PRO A 1 365 ? -26.519 -11.250 29.984 1.00 81.56 365 PRO A O 1
ATOM 2844 N N . GLY A 1 366 ? -28.634 -10.842 29.325 1.00 82.12 366 GLY A N 1
ATOM 2845 C CA . GLY A 1 366 ? -29.261 -11.190 30.602 1.00 82.12 366 GLY A CA 1
ATOM 2846 C C . GLY A 1 366 ? -29.339 -10.041 31.610 1.00 82.12 366 GLY A C 1
ATOM 2847 O O . GLY A 1 366 ? -29.702 -10.278 32.764 1.00 82.12 366 GLY A O 1
ATOM 2848 N N . ILE A 1 367 ? -29.024 -8.805 31.204 1.00 79.38 367 ILE A N 1
ATOM 2849 C CA . ILE A 1 367 ? -29.149 -7.608 32.044 1.00 79.38 367 ILE A CA 1
ATOM 2850 C C . ILE A 1 367 ? -30.130 -6.630 31.391 1.00 79.38 367 ILE A C 1
ATOM 2852 O O . ILE A 1 367 ? -29.835 -6.018 30.367 1.00 79.38 367 ILE A O 1
ATOM 2856 N N . SER A 1 368 ? -31.282 -6.420 32.038 1.00 71.44 368 SER A N 1
ATOM 2857 C CA . SER A 1 368 ? -32.333 -5.532 31.524 1.00 71.44 368 SER A CA 1
ATOM 2858 C C . SER A 1 368 ? -31.848 -4.080 31.352 1.00 71.44 368 SER A C 1
ATOM 2860 O O . SER A 1 368 ? -31.279 -3.502 32.285 1.00 71.44 368 SER A O 1
ATOM 2862 N N . GLU A 1 369 ? -32.178 -3.459 30.214 1.00 60.12 369 GLU A N 1
ATOM 2863 C CA . GLU A 1 369 ? -31.669 -2.155 29.739 1.00 60.12 369 GLU A CA 1
ATOM 2864 C C . GLU A 1 369 ? -31.764 -0.978 30.729 1.00 60.12 369 GLU A C 1
ATOM 2866 O O . GLU A 1 369 ? -30.921 -0.081 30.714 1.00 60.12 369 GLU A O 1
ATOM 2871 N N . LYS A 1 370 ? -32.769 -0.953 31.616 1.00 57.62 370 LYS A N 1
ATOM 2872 C CA . LYS A 1 370 ? -33.112 0.244 32.412 1.00 57.62 370 LYS A CA 1
ATOM 2873 C C . LYS A 1 370 ? -32.068 0.684 33.447 1.00 57.62 370 LYS A C 1
ATOM 2875 O O . LYS A 1 370 ? -32.246 1.750 34.029 1.00 57.62 370 LYS A O 1
ATOM 2880 N N . LYS A 1 371 ? -31.014 -0.096 33.714 1.00 54.53 371 LYS A N 1
ATOM 2881 C CA . LYS A 1 371 ? -30.037 0.227 34.773 1.00 54.53 371 LYS A CA 1
ATOM 2882 C C . LYS A 1 371 ? -28.681 0.762 34.300 1.00 54.53 371 LYS A C 1
ATOM 2884 O O . LYS A 1 371 ? -27.972 1.305 35.140 1.00 54.53 371 LYS A O 1
ATOM 2889 N N . HIS A 1 372 ? -28.303 0.646 33.022 1.00 55.34 372 HIS A N 1
ATOM 2890 C CA . HIS A 1 372 ? -26.881 0.795 32.652 1.00 55.34 372 HIS A CA 1
ATOM 2891 C C . HIS A 1 372 ? -26.575 1.561 31.354 1.00 55.34 372 HIS A C 1
ATOM 2893 O O . HIS A 1 372 ? -25.409 1.645 30.982 1.00 55.34 372 HIS A O 1
ATOM 2899 N N . SER A 1 373 ? -27.563 2.148 30.668 1.00 54.03 373 SER A N 1
ATOM 2900 C CA . SER A 1 373 ? -27.284 2.960 29.468 1.00 54.03 373 SER A CA 1
ATOM 2901 C C . SER A 1 373 ? -26.830 4.391 29.781 1.00 54.03 373 SER A C 1
ATOM 2903 O O . SER A 1 373 ? -26.217 5.027 28.933 1.00 54.03 373 SER A O 1
ATOM 2905 N N . THR A 1 374 ? -27.152 4.917 30.966 1.00 55.19 374 THR A N 1
ATOM 2906 C CA . THR A 1 374 ? -26.802 6.277 31.415 1.00 55.19 374 THR A CA 1
ATOM 2907 C C . THR A 1 374 ? -25.786 6.199 32.549 1.00 55.19 374 THR A C 1
ATOM 2909 O O . THR A 1 374 ? -26.084 5.670 33.619 1.00 55.19 374 THR A O 1
ATOM 2912 N N . PHE A 1 375 ? -24.580 6.699 32.290 1.00 60.19 375 PHE A N 1
ATOM 2913 C CA . PHE A 1 375 ? -23.410 6.568 33.155 1.00 60.19 375 PHE A CA 1
ATOM 2914 C C . PHE A 1 375 ? -23.303 7.748 34.128 1.00 60.19 375 PHE A C 1
ATOM 2916 O O . PHE A 1 375 ? -23.470 8.895 33.725 1.00 60.19 375 PHE A O 1
ATOM 2923 N N . SER A 1 376 ? -23.017 7.481 35.407 1.00 51.84 376 SER A N 1
ATOM 2924 C CA . SER A 1 376 ? -22.688 8.532 36.378 1.00 51.84 376 SER A CA 1
ATOM 2925 C C . SER A 1 376 ? -21.178 8.737 36.451 1.00 51.84 376 SER A C 1
ATOM 2927 O O . SER A 1 376 ? -20.429 7.765 36.528 1.00 51.84 376 SER A O 1
ATOM 2929 N N . ASP A 1 377 ? -20.755 9.998 36.509 1.00 49.66 377 ASP A N 1
ATOM 2930 C CA . ASP A 1 377 ? -19.371 10.503 36.511 1.00 49.66 377 ASP A CA 1
ATOM 2931 C C . ASP A 1 377 ? -18.556 10.153 37.781 1.00 49.66 377 ASP A C 1
ATOM 2933 O O . ASP A 1 377 ? -17.685 10.907 38.223 1.00 49.66 377 ASP A O 1
ATOM 2937 N N . SER A 1 378 ? -18.841 9.016 38.427 1.00 48.72 378 SER A N 1
ATOM 2938 C CA . SER A 1 378 ? -18.180 8.581 39.657 1.00 48.72 378 SER A CA 1
ATOM 2939 C C . SER A 1 378 ? -16.772 8.069 39.350 1.00 48.72 378 SER A C 1
ATOM 2941 O O . SER A 1 378 ? -16.478 6.877 39.409 1.00 48.72 378 SER A O 1
ATOM 2943 N N . SER A 1 379 ? -15.892 9.015 39.051 1.00 45.22 379 SER A N 1
ATOM 2944 C CA . SER A 1 379 ? -14.455 8.923 38.785 1.00 45.22 379 SER A CA 1
ATOM 2945 C C . SER A 1 379 ? -13.616 8.256 39.893 1.00 45.22 379 SER A C 1
ATOM 2947 O O . SER A 1 379 ? -12.391 8.237 39.793 1.00 45.22 379 SER A O 1
ATOM 2949 N N . GLY A 1 380 ? -14.231 7.666 40.926 1.00 48.97 380 GLY A N 1
ATOM 2950 C CA . GLY A 1 380 ? -13.518 7.084 42.068 1.00 48.97 380 GLY A CA 1
ATOM 2951 C C . GLY A 1 380 ? -14.101 5.809 42.686 1.00 48.97 380 GLY A C 1
ATOM 2952 O O . GLY A 1 380 ? -13.353 5.078 43.327 1.00 48.97 380 GLY A O 1
ATOM 2953 N N . SER A 1 381 ? -15.383 5.480 42.503 1.00 49.03 381 SER A N 1
ATOM 2954 C CA . SER A 1 381 ? -15.972 4.286 43.129 1.00 49.03 381 SER A CA 1
ATOM 2955 C C . SER A 1 381 ? -16.111 3.183 42.091 1.00 49.03 381 SER A C 1
ATOM 2957 O O . SER A 1 381 ? -16.945 3.299 41.199 1.00 49.03 381 SER A O 1
ATOM 2959 N N . GLY A 1 382 ? -15.270 2.151 42.194 1.00 52.78 382 GLY A N 1
ATOM 2960 C CA . GLY A 1 382 ? -15.196 0.969 41.330 1.00 52.78 382 GLY A CA 1
ATOM 2961 C C . GLY A 1 382 ? -16.518 0.235 41.106 1.00 52.78 382 GLY A C 1
ATOM 2962 O O . GLY A 1 382 ? -16.697 -0.865 41.608 1.00 52.78 382 GLY A O 1
ATOM 2963 N N . GLY A 1 383 ? -17.423 0.829 40.333 1.00 61.94 383 GLY A N 1
ATOM 2964 C CA . GLY A 1 383 ? -18.596 0.150 39.818 1.00 61.94 383 GLY A CA 1
ATOM 2965 C C . GLY A 1 383 ? -18.162 -0.998 38.917 1.00 61.94 383 GLY A C 1
ATOM 2966 O O . GLY A 1 383 ? -17.192 -0.866 38.167 1.00 61.94 383 GLY A O 1
ATOM 2967 N N . ASP A 1 384 ? -18.887 -2.110 39.005 1.00 71.25 384 ASP A N 1
ATOM 2968 C CA . ASP A 1 384 ? -18.626 -3.294 38.190 1.00 71.25 384 ASP A CA 1
ATOM 2969 C C . ASP A 1 384 ? -18.881 -3.034 36.702 1.00 71.25 384 ASP A C 1
ATOM 2971 O O . ASP A 1 384 ? -18.296 -3.713 35.875 1.00 71.25 384 ASP A O 1
ATOM 2975 N N . TYR A 1 385 ? -19.679 -2.031 36.345 1.00 75.31 385 TYR A N 1
ATOM 2976 C CA . TYR A 1 385 ? -20.062 -1.726 34.966 1.00 75.31 385 TYR A CA 1
ATOM 2977 C C . TYR A 1 385 ? -19.250 -0.559 34.401 1.00 75.31 385 TYR A C 1
ATOM 2979 O O . TYR A 1 385 ? -18.739 0.250 35.185 1.00 75.31 385 TYR A O 1
ATOM 2987 N N . PRO A 1 386 ? -19.117 -0.435 33.065 1.00 69.69 386 PRO A N 1
ATOM 2988 C CA . PRO A 1 386 ? -18.381 0.678 32.486 1.00 69.69 386 PRO A CA 1
ATOM 2989 C C . PRO A 1 386 ? -18.908 2.002 33.014 1.00 69.69 386 PRO A C 1
ATOM 2991 O O . PRO A 1 386 ? -20.102 2.162 33.192 1.00 69.69 386 PRO A O 1
ATOM 2994 N N . GLY A 1 387 ? -18.013 2.932 33.320 1.00 62.75 387 GLY A N 1
ATOM 2995 C CA . GLY A 1 387 ? -18.347 4.331 33.538 1.00 62.75 387 GLY A CA 1
ATOM 2996 C C . GLY A 1 387 ? -17.761 5.088 32.364 1.00 62.75 387 GLY A C 1
ATOM 2997 O O . GLY A 1 387 ? -16.541 5.129 32.219 1.00 62.75 387 GLY A O 1
ATOM 2998 N N . ILE A 1 388 ? -18.603 5.622 31.485 1.00 62.62 388 ILE A N 1
ATOM 2999 C CA . ILE A 1 388 ? -18.121 6.422 30.362 1.00 62.62 388 ILE A CA 1
ATOM 3000 C C . ILE A 1 388 ? -17.922 7.835 30.893 1.00 62.62 388 ILE A C 1
ATOM 3002 O O . ILE A 1 388 ? -18.892 8.516 31.215 1.00 62.62 388 ILE A O 1
ATOM 3006 N N . SER A 1 389 ? -16.665 8.259 31.035 1.00 61.28 389 SER A N 1
ATOM 3007 C CA . SER A 1 389 ? -16.379 9.662 31.348 1.00 61.28 389 SER A CA 1
ATOM 3008 C C . SER A 1 389 ? -16.882 10.557 30.211 1.00 61.28 389 SER A C 1
ATOM 3010 O O . SER A 1 389 ? -16.951 10.109 29.065 1.00 61.28 389 SER A O 1
ATOM 3012 N N . GLN A 1 390 ? -17.175 11.828 30.496 1.00 60.53 390 GLN A N 1
ATOM 3013 C CA . GLN A 1 390 ? -17.631 12.812 29.496 1.00 60.53 390 GLN A CA 1
ATOM 3014 C C . GLN A 1 390 ? -16.663 13.031 28.314 1.00 60.53 390 GLN A C 1
ATOM 3016 O O . GLN A 1 390 ? -16.979 13.767 27.381 1.00 60.53 390 GLN A O 1
ATOM 3021 N N . TYR A 1 391 ? -15.474 12.431 28.347 1.00 61.31 391 TYR A N 1
ATOM 3022 C CA . TYR A 1 391 ? -14.452 12.578 27.321 1.00 61.31 391 TYR A CA 1
ATOM 3023 C C . TYR A 1 391 ? -14.562 11.488 26.252 1.00 61.31 391 TYR A C 1
ATOM 3025 O O . TYR A 1 391 ? -15.032 10.384 26.516 1.00 61.31 391 TYR A O 1
ATOM 3033 N N . ASN A 1 392 ? -14.107 11.805 25.038 1.00 75.31 392 ASN A N 1
ATOM 3034 C CA . ASN A 1 392 ? -14.026 10.871 23.920 1.00 75.31 392 ASN A CA 1
ATOM 3035 C C . ASN A 1 392 ? -13.307 9.592 24.370 1.00 75.31 392 ASN A C 1
ATOM 3037 O O . ASN A 1 392 ? -12.161 9.638 24.819 1.00 75.31 392 ASN A O 1
ATOM 3041 N N . ASN A 1 393 ? -13.989 8.453 24.277 1.00 82.06 393 ASN A N 1
ATOM 3042 C CA . ASN A 1 393 ? -13.382 7.161 24.558 1.00 82.06 393 ASN A CA 1
ATOM 3043 C C . ASN A 1 393 ? -13.209 6.410 23.243 1.00 82.06 393 ASN A C 1
ATOM 3045 O O . ASN A 1 393 ? -14.089 6.429 22.383 1.00 82.06 393 ASN A O 1
ATOM 3049 N N . LEU A 1 394 ? -12.076 5.737 23.107 1.00 92.50 394 LEU A N 1
ATOM 3050 C CA . LEU A 1 394 ? -11.860 4.737 22.079 1.00 92.50 394 LEU A CA 1
ATOM 3051 C C . LEU A 1 394 ? -12.380 3.400 22.614 1.00 92.50 394 LEU A C 1
ATOM 3053 O O . LEU A 1 394 ? -12.240 3.106 23.806 1.00 92.50 394 LEU A O 1
ATOM 3057 N N . ILE A 1 395 ? -12.955 2.581 21.736 1.00 95.88 395 ILE A N 1
ATOM 3058 C CA . ILE A 1 395 ? -13.454 1.250 22.091 1.00 95.88 395 ILE A CA 1
ATOM 3059 C C . ILE A 1 395 ? -12.890 0.204 21.137 1.00 95.88 395 ILE A C 1
ATOM 3061 O O . ILE A 1 395 ? -12.702 0.484 19.954 1.00 95.88 395 ILE A O 1
ATOM 3065 N N . THR A 1 396 ? -12.666 -1.003 21.642 1.00 96.50 396 THR A N 1
ATOM 3066 C CA . THR A 1 396 ? -12.398 -2.193 20.826 1.00 96.50 396 THR A CA 1
ATOM 3067 C C . THR A 1 396 ? -12.854 -3.439 21.579 1.00 96.50 396 THR A C 1
ATOM 3069 O O . THR A 1 396 ? -13.050 -3.388 22.796 1.00 96.50 396 THR A O 1
ATOM 3072 N N . ILE A 1 397 ? -13.043 -4.548 20.871 1.00 96.88 397 ILE A N 1
ATOM 3073 C CA . ILE A 1 397 ? -13.370 -5.846 21.466 1.00 96.88 397 ILE A CA 1
ATOM 3074 C C . ILE A 1 397 ? -12.229 -6.807 21.150 1.00 96.88 397 ILE A C 1
ATOM 3076 O O . ILE A 1 397 ? -11.823 -6.921 19.993 1.00 96.88 397 ILE A O 1
ATOM 3080 N N . SER A 1 398 ? -11.690 -7.468 22.175 1.00 96.50 398 SER A N 1
ATOM 3081 C CA . SER A 1 398 ? -10.608 -8.436 21.982 1.00 96.50 398 SER A CA 1
ATOM 3082 C C . SER A 1 398 ? -11.117 -9.750 21.379 1.00 96.50 398 SER A C 1
ATOM 3084 O O . SER A 1 398 ? -12.319 -10.038 21.430 1.00 96.50 398 SER A O 1
ATOM 3086 N N . PRO A 1 399 ? -10.227 -10.604 20.844 1.00 95.06 399 PRO A N 1
ATOM 3087 C CA . PRO A 1 399 ? -10.605 -11.936 20.377 1.00 95.06 399 PRO A CA 1
ATOM 3088 C C . PRO A 1 399 ? -11.273 -12.819 21.447 1.00 95.06 399 PRO A C 1
ATOM 3090 O O . PRO A 1 399 ? -12.059 -13.696 21.090 1.00 95.06 399 PRO A O 1
ATOM 3093 N N . ALA A 1 400 ? -11.022 -12.581 22.742 1.00 95.88 400 ALA A N 1
ATOM 3094 C CA . ALA A 1 400 ? -11.715 -13.266 23.837 1.00 95.88 400 ALA A CA 1
ATOM 3095 C C . ALA A 1 400 ? -13.104 -12.678 24.176 1.00 95.88 400 ALA A C 1
ATOM 3097 O O . ALA A 1 400 ? -13.824 -13.233 25.009 1.00 95.88 400 ALA A O 1
ATOM 3098 N N . GLY A 1 401 ? -13.515 -11.584 23.526 1.00 95.75 401 GLY A N 1
ATOM 3099 C CA . GLY A 1 401 ? -14.823 -10.953 23.718 1.00 95.75 401 GLY A CA 1
ATOM 3100 C C . GLY A 1 401 ? -14.891 -9.975 24.893 1.00 95.75 401 GLY A C 1
ATOM 3101 O O . GLY A 1 401 ? -15.989 -9.681 25.369 1.00 95.75 401 GLY A O 1
ATOM 3102 N N . TYR A 1 402 ? -13.749 -9.476 25.380 1.00 96.50 402 TYR A N 1
ATOM 3103 C CA . TYR A 1 402 ? -13.735 -8.379 26.348 1.00 96.50 402 TYR A CA 1
ATOM 3104 C C . TYR A 1 402 ? -13.929 -7.043 25.631 1.00 96.50 402 TYR A C 1
ATOM 3106 O O . TYR A 1 402 ? -13.261 -6.767 24.634 1.00 96.50 402 TYR A O 1
ATOM 3114 N N . LEU A 1 403 ? -14.803 -6.186 26.161 1.00 95.88 403 LEU A N 1
ATOM 3115 C CA . LEU A 1 403 ? -14.929 -4.803 25.702 1.00 95.88 403 LEU A CA 1
ATOM 3116 C C . LEU A 1 403 ? -13.865 -3.955 26.391 1.00 95.88 403 LEU A C 1
ATOM 3118 O O . LEU A 1 403 ? -13.925 -3.780 27.604 1.00 95.88 403 LEU A O 1
ATOM 3122 N N . TYR A 1 404 ? -12.944 -3.377 25.629 1.00 96.00 404 TYR A N 1
ATOM 3123 C CA . TYR A 1 404 ? -11.963 -2.418 26.126 1.00 96.00 404 TYR A CA 1
ATOM 3124 C C . TYR A 1 404 ? -12.445 -0.988 25.881 1.00 96.00 404 TYR A C 1
ATOM 3126 O O . TYR A 1 404 ? -12.873 -0.644 24.778 1.00 96.00 404 TYR A O 1
ATOM 3134 N N . LEU A 1 405 ? -12.326 -0.145 26.907 1.00 94.00 405 LEU A N 1
ATOM 3135 C CA . LEU A 1 405 ? -12.599 1.290 26.868 1.00 94.00 4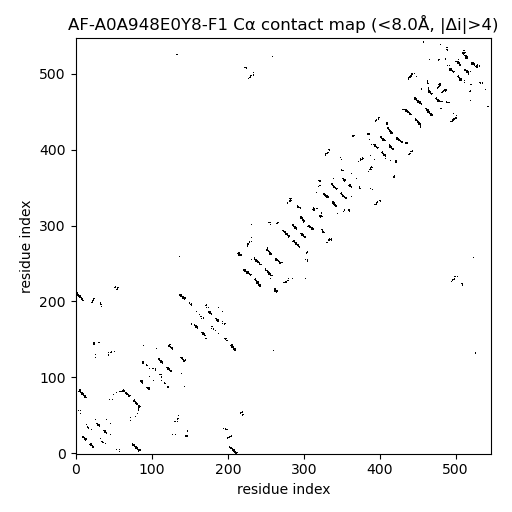05 LEU A CA 1
ATOM 3136 C C . LEU A 1 405 ? -11.343 2.055 27.276 1.00 94.00 405 LEU A C 1
ATOM 3138 O O . LEU A 1 405 ? -10.822 1.868 28.379 1.00 94.00 405 LEU A O 1
ATOM 3142 N N . MET A 1 406 ? -10.882 2.943 26.401 1.00 92.81 406 MET A N 1
ATOM 3143 C CA . MET A 1 406 ? -9.711 3.781 26.634 1.00 92.81 406 MET A CA 1
ATOM 3144 C C . MET A 1 406 ? -10.094 5.255 26.553 1.00 92.81 406 MET A C 1
ATOM 3146 O O . MET A 1 406 ? -10.707 5.684 25.579 1.00 92.81 406 MET A O 1
AT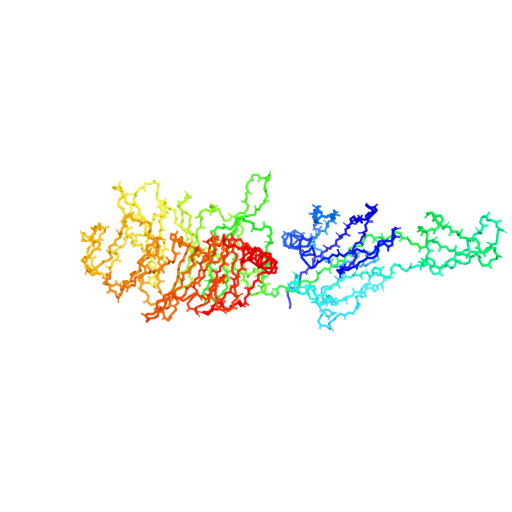OM 3150 N N . SER A 1 407 ? -9.699 6.041 27.552 1.00 87.88 407 SER A N 1
ATOM 3151 C CA . SER A 1 407 ? -9.828 7.503 27.494 1.00 87.88 407 SER A CA 1
ATOM 3152 C C . SER A 1 407 ? -8.928 8.063 26.388 1.00 87.88 407 SER A C 1
ATOM 3154 O O . SER A 1 407 ? -7.758 7.691 26.334 1.00 87.88 407 SER A O 1
ATOM 3156 N N . GLU A 1 408 ? -9.415 8.979 25.538 1.00 79.94 408 GLU A N 1
ATOM 3157 C CA . GLU A 1 408 ? -8.609 9.595 24.457 1.00 79.94 408 GLU A CA 1
ATOM 3158 C C . GLU A 1 408 ? -7.353 10.297 24.999 1.00 79.94 408 GLU A C 1
ATOM 3160 O O . GLU A 1 408 ? -6.307 10.300 24.350 1.00 79.94 408 GLU A O 1
ATOM 3165 N N . LYS A 1 409 ? -7.419 10.831 26.228 1.00 83.31 409 LYS A N 1
ATOM 3166 C CA . LYS A 1 409 ? -6.255 11.424 26.910 1.00 83.31 409 LYS A CA 1
ATOM 3167 C C . LYS A 1 409 ? -5.226 10.387 27.364 1.00 83.31 409 LYS A C 1
ATOM 3169 O O . LYS A 1 409 ? -4.216 10.760 27.952 1.00 83.31 409 LYS A O 1
ATOM 3174 N N . GLY A 1 410 ? -5.508 9.099 27.179 1.00 80.31 410 GLY A N 1
ATOM 3175 C CA . GLY A 1 410 ? -4.610 8.016 27.541 1.00 80.31 410 GLY A CA 1
ATOM 3176 C C . GLY A 1 410 ? -4.252 8.002 29.012 1.00 80.31 410 GLY A C 1
ATOM 3177 O O . GLY A 1 410 ? -3.102 7.760 29.354 1.00 80.31 410 GLY A O 1
ATOM 3178 N N . THR A 1 411 ? -5.211 8.316 29.882 1.00 85.19 411 THR A N 1
ATOM 3179 C CA . THR A 1 411 ? -5.006 8.298 31.336 1.00 85.19 411 THR A CA 1
ATOM 3180 C C . THR A 1 411 ? -5.500 7.004 31.970 1.00 85.19 411 THR A C 1
ATOM 3182 O O . THR A 1 411 ? -5.022 6.608 33.035 1.00 85.19 411 THR A O 1
ATOM 3185 N N . GLN A 1 412 ? -6.468 6.338 31.337 1.00 89.00 412 GLN A N 1
ATOM 3186 C CA . GLN A 1 412 ? -7.135 5.157 31.871 1.00 89.00 412 GLN A CA 1
ATOM 3187 C C . GLN A 1 412 ? -7.545 4.204 30.749 1.00 89.00 412 GLN A C 1
ATOM 3189 O O . GLN A 1 412 ? -8.015 4.629 29.691 1.00 89.00 412 GLN A O 1
ATOM 3194 N N . LEU A 1 413 ? -7.401 2.918 31.044 1.00 92.31 413 LEU A N 1
ATOM 3195 C CA . LEU A 1 413 ? -7.928 1.793 30.292 1.00 92.31 413 LEU A CA 1
ATOM 3196 C C . LEU A 1 413 ? -8.739 0.923 31.252 1.00 92.31 413 LEU A C 1
ATOM 3198 O O . LEU A 1 413 ? -8.292 0.641 32.364 1.00 92.31 413 LEU A O 1
ATOM 3202 N N . ALA A 1 414 ? -9.908 0.475 30.822 1.00 92.38 414 ALA A N 1
ATOM 3203 C CA . ALA A 1 414 ? -10.692 -0.535 31.518 1.00 92.38 414 ALA A CA 1
ATOM 3204 C C . ALA A 1 414 ? -11.193 -1.566 30.513 1.00 92.38 414 ALA A C 1
ATOM 3206 O O . ALA A 1 414 ? -11.418 -1.229 29.350 1.00 92.38 414 ALA A O 1
ATOM 3207 N N . TRP A 1 415 ? -11.381 -2.803 30.957 1.00 94.62 415 TRP A N 1
ATOM 3208 C CA . TRP A 1 415 ? -12.006 -3.831 30.136 1.00 94.62 415 TRP A CA 1
ATOM 3209 C C . TRP A 1 415 ? -13.053 -4.614 30.913 1.00 94.62 415 TRP A C 1
ATOM 3211 O O . TRP A 1 415 ? -12.952 -4.800 32.130 1.00 94.62 415 TRP A O 1
ATOM 3221 N N . PHE A 1 416 ? -14.083 -5.035 30.189 1.00 94.25 416 PHE A N 1
ATOM 3222 C CA . PHE A 1 416 ? -15.304 -5.611 30.732 1.00 94.25 416 PHE A CA 1
ATOM 3223 C C . PHE A 1 416 ? -15.554 -6.963 30.089 1.00 94.25 416 PHE A C 1
ATOM 3225 O O . PHE A 1 416 ? -15.386 -7.116 28.878 1.00 94.25 416 PHE A O 1
ATOM 3232 N N . ASP A 1 417 ? -15.942 -7.940 30.899 1.00 94.44 417 ASP A N 1
ATOM 3233 C CA . ASP A 1 417 ? -16.382 -9.231 30.392 1.00 94.44 417 ASP A CA 1
ATOM 3234 C C . ASP A 1 417 ? -17.737 -9.115 29.677 1.00 94.44 417 ASP A C 1
ATOM 3236 O O . ASP A 1 417 ? -18.379 -8.062 29.633 1.00 94.44 417 ASP A O 1
ATOM 3240 N N . ARG A 1 418 ? -18.213 -10.229 29.118 1.00 91.38 418 ARG A N 1
ATOM 3241 C CA . ARG A 1 418 ? -19.481 -10.252 28.377 1.00 91.38 418 ARG A CA 1
ATOM 3242 C C . ARG A 1 418 ? -20.717 -10.011 29.241 1.00 91.38 418 ARG A C 1
ATOM 3244 O O . ARG A 1 418 ? -21.772 -9.715 28.688 1.00 91.38 418 ARG A O 1
ATOM 3251 N N . THR A 1 419 ? -20.602 -10.120 30.563 1.00 90.62 419 THR A N 1
ATOM 3252 C CA . THR A 1 419 ? -21.666 -9.757 31.512 1.00 90.62 419 THR A CA 1
ATOM 3253 C C . THR A 1 419 ? -21.630 -8.270 31.870 1.00 90.62 419 THR A C 1
ATOM 3255 O O . THR A 1 419 ? -22.478 -7.795 32.619 1.00 90.62 419 THR A O 1
ATOM 3258 N N . GLY A 1 420 ? -20.663 -7.521 31.337 1.00 88.81 420 GLY A N 1
ATOM 3259 C CA . GLY A 1 420 ? -20.457 -6.108 31.625 1.00 88.81 420 GLY A CA 1
ATOM 3260 C C . GLY A 1 420 ? -19.690 -5.851 32.909 1.00 88.81 420 GLY A C 1
ATOM 3261 O O . GLY A 1 420 ? -19.511 -4.686 33.257 1.00 88.81 420 GLY A O 1
ATOM 3262 N N . LYS A 1 421 ? -19.227 -6.899 33.602 1.00 89.62 421 LYS A N 1
ATOM 3263 C CA . LYS A 1 421 ? -18.421 -6.756 34.813 1.00 89.62 421 LYS A CA 1
ATOM 3264 C C . LYS A 1 421 ? -16.994 -6.380 34.458 1.00 89.62 421 LYS A C 1
ATOM 3266 O O . LYS A 1 421 ? -16.422 -6.874 33.490 1.00 89.62 421 LYS A O 1
ATOM 3271 N N . THR A 1 422 ? -16.400 -5.523 35.274 1.00 90.75 422 THR A N 1
ATOM 3272 C CA . THR A 1 422 ? -15.020 -5.077 35.124 1.00 90.75 422 THR A CA 1
ATOM 3273 C C . THR A 1 422 ? -14.096 -6.273 35.316 1.00 90.75 422 THR A C 1
ATOM 3275 O O . THR A 1 422 ? -13.993 -6.814 36.415 1.00 90.75 422 THR A O 1
ATOM 3278 N N . ALA A 1 423 ? -13.396 -6.651 34.252 1.00 93.62 423 ALA A N 1
ATOM 3279 C CA . ALA A 1 423 ? -12.373 -7.688 34.285 1.00 93.62 423 ALA A CA 1
ATOM 3280 C C . ALA A 1 423 ? -10.999 -7.112 34.666 1.00 93.62 423 ALA A C 1
ATOM 3282 O O . ALA A 1 423 ? -10.179 -7.810 35.259 1.00 93.62 423 ALA A O 1
ATOM 3283 N N . GLY A 1 424 ? -10.760 -5.824 34.400 1.00 91.56 424 GLY A N 1
ATOM 3284 C CA . GLY A 1 424 ? -9.598 -5.120 34.930 1.00 91.56 424 GLY A CA 1
ATOM 3285 C C . GLY A 1 424 ? -9.498 -3.661 34.499 1.00 91.56 424 GLY A C 1
ATOM 3286 O O . GLY A 1 424 ? -10.332 -3.143 33.750 1.00 91.56 424 GLY A O 1
ATOM 3287 N N . LYS A 1 425 ? -8.492 -2.976 35.052 1.00 91.56 425 LYS A N 1
ATOM 3288 C CA . LYS A 1 425 ? -8.189 -1.564 34.794 1.00 91.56 425 LYS A CA 1
ATOM 3289 C C . LYS A 1 425 ? -6.681 -1.352 34.780 1.00 91.56 425 LYS A C 1
ATOM 3291 O O . LYS A 1 425 ? -5.962 -1.969 35.560 1.00 91.56 425 LYS A O 1
ATOM 3296 N N . ALA A 1 426 ? -6.223 -0.423 33.954 1.00 91.12 426 ALA A N 1
ATOM 3297 C CA . ALA A 1 426 ? -4.848 0.049 33.941 1.00 91.12 426 ALA A CA 1
ATOM 3298 C C . ALA A 1 426 ? -4.826 1.579 33.909 1.00 91.12 426 ALA A C 1
ATOM 3300 O O . ALA A 1 426 ? -5.562 2.218 33.151 1.00 91.12 426 ALA A O 1
ATOM 3301 N N . LYS A 1 427 ? -3.968 2.179 34.738 1.00 88.88 427 LYS A N 1
ATOM 3302 C CA . LYS A 1 427 ? -3.646 3.600 34.622 1.00 88.88 427 LYS A CA 1
ATOM 3303 C C . LYS A 1 427 ? -2.570 3.744 33.558 1.00 88.88 427 LYS A C 1
ATOM 3305 O O . LYS A 1 427 ? -1.539 3.082 33.620 1.00 88.88 427 LYS A O 1
ATOM 3310 N N . LEU A 1 428 ? -2.826 4.613 32.599 1.00 88.94 428 LEU A N 1
ATOM 3311 C CA . LEU A 1 428 ? -1.889 4.914 31.534 1.00 88.94 428 LEU A CA 1
ATOM 3312 C C . LEU A 1 428 ? -1.166 6.218 31.894 1.00 88.94 428 LEU A C 1
ATOM 3314 O O . LEU A 1 428 ? -1.775 7.167 32.390 1.00 88.94 428 LEU A O 1
ATOM 3318 N N . SER A 1 429 ? 0.149 6.236 31.704 1.00 84.81 429 SER A N 1
ATOM 3319 C CA . SER A 1 429 ? 0.986 7.419 31.901 1.00 84.81 429 SER A CA 1
ATOM 3320 C C . SER A 1 429 ? 1.721 7.688 30.600 1.00 84.81 429 SER A C 1
ATOM 3322 O O . SER A 1 429 ? 2.867 7.283 30.437 1.00 84.81 429 SER A O 1
ATOM 3324 N N . LEU A 1 430 ? 1.027 8.307 29.648 1.00 83.25 430 LEU A N 1
ATOM 3325 C CA . LEU A 1 430 ? 1.671 8.831 28.450 1.00 83.25 430 LEU A CA 1
ATOM 3326 C C . LEU A 1 430 ? 2.385 10.136 28.814 1.00 83.25 430 LEU A C 1
ATOM 3328 O O . LEU A 1 430 ? 1.781 11.036 29.404 1.00 83.25 430 LEU A O 1
ATOM 3332 N N . ASP A 1 431 ? 3.670 10.231 28.480 1.00 73.88 431 ASP A N 1
ATOM 3333 C CA . ASP A 1 431 ? 4.485 11.415 28.748 1.00 73.88 431 ASP A CA 1
ATOM 3334 C C . ASP A 1 431 ? 3.914 12.637 27.997 1.00 73.88 431 ASP A C 1
ATOM 3336 O O . ASP A 1 431 ? 3.958 12.711 26.771 1.00 73.88 431 ASP A O 1
ATOM 3340 N N . GLY A 1 432 ? 3.377 13.605 28.754 1.00 62.53 432 GLY A N 1
ATOM 3341 C CA . GLY A 1 432 ? 3.069 14.973 28.316 1.00 62.53 432 GLY A CA 1
ATOM 3342 C C . GLY A 1 432 ? 1.989 15.125 27.239 1.00 62.53 432 GLY A C 1
ATOM 3343 O O . GLY A 1 432 ? 2.298 15.050 26.061 1.00 62.53 432 GLY A O 1
ATOM 3344 N N . ASN A 1 433 ? 0.747 15.453 27.633 1.00 72.25 433 ASN A N 1
ATOM 3345 C CA . ASN A 1 433 ? -0.364 15.897 26.759 1.00 72.25 433 ASN A CA 1
ATOM 3346 C C . ASN A 1 433 ? -0.523 15.140 25.420 1.00 72.25 433 ASN A C 1
ATOM 3348 O O . ASN A 1 433 ? -1.026 15.703 24.447 1.00 72.25 433 ASN A O 1
ATOM 3352 N N . GLY A 1 434 ? -0.086 13.882 25.368 1.00 81.81 434 GLY A N 1
ATOM 3353 C CA . GLY A 1 434 ? -0.097 13.089 24.153 1.00 81.81 434 GLY A CA 1
ATOM 3354 C C . GLY A 1 434 ? -1.515 12.796 23.686 1.00 81.81 434 GLY A C 1
ATOM 3355 O O . GLY A 1 434 ? -2.457 12.758 24.482 1.00 81.81 434 GLY A O 1
ATOM 3356 N N . ARG A 1 435 ? -1.668 12.586 22.380 1.00 90.50 435 ARG A N 1
ATOM 3357 C CA . ARG A 1 435 ? -2.940 12.192 21.768 1.00 90.50 435 ARG A CA 1
ATOM 3358 C C . ARG A 1 435 ? -2.881 10.721 21.396 1.00 90.50 435 ARG A C 1
ATOM 3360 O O . ARG A 1 435 ? -1.933 10.314 20.734 1.00 90.50 435 ARG A O 1
ATOM 3367 N N . ILE A 1 436 ? -3.885 9.936 21.774 1.00 93.31 436 ILE A N 1
ATOM 3368 C CA . ILE A 1 436 ? -4.035 8.572 21.258 1.00 93.31 436 ILE A CA 1
ATOM 3369 C C . ILE A 1 436 ? -4.773 8.633 19.923 1.00 93.31 436 ILE A C 1
ATOM 3371 O O . ILE A 1 436 ? -5.862 9.200 19.844 1.00 93.31 436 ILE A O 1
ATOM 3375 N N . TYR A 1 437 ? -4.189 8.036 18.888 1.00 93.69 437 TYR A N 1
ATOM 3376 C CA . TYR A 1 437 ? -4.825 7.909 17.575 1.00 93.69 437 TYR A CA 1
ATOM 3377 C C . TYR A 1 437 ? -5.625 6.616 17.450 1.00 93.69 437 TYR A C 1
ATOM 3379 O O . TYR A 1 437 ? -6.696 6.598 16.849 1.00 93.69 437 TYR A O 1
ATOM 3387 N N . GLY A 1 438 ? -5.141 5.539 18.067 1.00 94.56 438 GLY A N 1
ATOM 3388 C CA . GLY A 1 438 ? -5.826 4.256 18.067 1.00 94.56 438 GLY A CA 1
ATOM 3389 C C . GLY A 1 438 ? -5.210 3.275 19.051 1.00 94.56 438 GLY A C 1
ATOM 3390 O O . GLY A 1 438 ? -4.089 3.455 19.525 1.00 94.56 438 GLY A O 1
ATOM 3391 N N . PHE A 1 439 ? -5.950 2.216 19.353 1.00 97.06 439 PHE A N 1
ATOM 3392 C CA . PHE A 1 439 ? -5.449 1.092 20.130 1.00 97.06 439 PHE A CA 1
ATOM 3393 C C . PHE A 1 439 ? -6.125 -0.203 19.669 1.00 97.06 439 PHE A C 1
ATOM 3395 O O . PHE A 1 439 ? -7.187 -0.171 19.046 1.00 97.06 439 PHE A O 1
ATOM 3402 N N . GLY A 1 440 ? -5.513 -1.342 19.970 1.00 96.38 440 GLY A N 1
ATOM 3403 C CA . GLY A 1 440 ? -6.070 -2.657 19.669 1.00 96.38 440 GLY A CA 1
ATOM 3404 C C . GLY A 1 440 ? -5.537 -3.721 20.617 1.00 96.38 440 GLY A C 1
ATOM 3405 O O . GLY A 1 440 ? -4.623 -3.454 21.400 1.00 96.38 440 GLY A O 1
ATOM 3406 N N . VAL A 1 441 ? -6.138 -4.909 20.565 1.00 96.62 441 VAL A N 1
ATOM 3407 C CA . VAL A 1 441 ? -5.833 -6.025 21.467 1.00 96.62 441 VAL A CA 1
ATOM 3408 C C . VAL A 1 441 ? -5.669 -7.302 20.649 1.00 96.62 441 VAL A C 1
ATOM 3410 O O . VAL A 1 441 ? -6.515 -7.592 19.803 1.00 96.62 441 VAL A O 1
ATOM 3413 N N . ASP A 1 442 ? -4.581 -8.037 20.876 1.00 95.94 442 ASP A N 1
ATOM 3414 C CA . ASP A 1 442 ? -4.320 -9.320 20.210 1.00 95.94 442 ASP A CA 1
ATOM 3415 C C . ASP A 1 442 ? -4.976 -10.510 20.941 1.00 95.94 442 ASP A C 1
ATOM 3417 O O . ASP A 1 442 ? -5.648 -10.342 21.958 1.00 95.94 442 ASP A O 1
ATOM 3421 N N . SER A 1 443 ? -4.796 -11.738 20.440 1.00 94.25 443 SER A N 1
ATOM 3422 C CA . SER A 1 443 ? -5.379 -12.941 21.060 1.00 94.25 443 SER A CA 1
ATOM 3423 C C . SER A 1 443 ? -4.745 -13.341 22.394 1.00 94.25 443 SER A C 1
ATOM 3425 O O . SER A 1 443 ? -5.244 -14.247 23.056 1.00 94.25 443 SER A O 1
ATOM 3427 N N . SER A 1 444 ? -3.622 -12.723 22.761 1.00 95.19 444 SER A N 1
ATOM 3428 C CA . SER A 1 444 ? -2.971 -12.906 24.062 1.00 95.19 444 SER A CA 1
ATOM 3429 C C . SER A 1 444 ? -3.420 -11.838 25.064 1.00 95.19 444 SER A C 1
ATOM 3431 O O . SER A 1 444 ? -2.805 -11.695 26.118 1.00 95.19 444 SER A O 1
ATOM 3433 N N . GLU A 1 445 ? -4.459 -11.066 24.720 1.00 95.12 445 GLU A N 1
ATOM 3434 C CA . GLU A 1 445 ? -4.966 -9.918 25.475 1.00 95.12 445 GLU A CA 1
ATOM 3435 C C . GLU A 1 445 ? -3.903 -8.824 25.699 1.00 95.12 445 GLU A C 1
ATOM 3437 O O . GLU A 1 445 ? -3.985 -8.022 26.635 1.00 95.12 445 GLU A O 1
ATOM 3442 N N . THR A 1 446 ? -2.897 -8.758 24.817 1.00 96.44 446 THR A N 1
ATOM 3443 C CA . THR A 1 446 ? -1.903 -7.685 24.825 1.00 96.44 446 THR A CA 1
ATOM 3444 C C . THR A 1 446 ? -2.493 -6.446 24.174 1.00 96.44 446 THR A C 1
ATOM 3446 O O . THR A 1 446 ? -2.942 -6.486 23.029 1.00 96.44 446 THR A O 1
ATOM 3449 N N . VAL A 1 447 ? -2.426 -5.316 24.878 1.00 97.31 447 VAL A N 1
ATOM 3450 C CA . VAL A 1 447 ? -2.920 -4.031 24.375 1.00 97.31 447 VAL A CA 1
ATOM 3451 C C . VAL A 1 447 ? -1.788 -3.257 23.709 1.00 97.31 447 VAL A C 1
ATOM 3453 O O . VAL A 1 447 ? -0.732 -3.043 24.307 1.00 97.31 447 VAL A O 1
ATOM 3456 N N . TYR A 1 448 ? -2.039 -2.783 22.493 1.00 97.69 448 TYR A N 1
ATOM 3457 C CA . TYR A 1 448 ? -1.139 -1.917 21.741 1.00 97.69 448 TYR A CA 1
ATOM 3458 C C . TYR A 1 448 ? -1.782 -0.560 21.507 1.00 97.69 448 TYR A C 1
ATOM 3460 O O . TYR A 1 448 ? -2.988 -0.481 21.275 1.00 97.69 448 TYR A O 1
ATOM 3468 N N . ILE A 1 449 ? -0.984 0.503 21.545 1.00 96.75 449 ILE A N 1
ATOM 3469 C CA . ILE A 1 449 ? -1.457 1.888 21.477 1.00 96.75 449 ILE A CA 1
ATOM 3470 C C . ILE A 1 449 ? -0.599 2.661 20.480 1.00 96.75 449 ILE A C 1
ATOM 3472 O O . ILE A 1 449 ? 0.617 2.725 20.657 1.00 96.75 449 ILE A O 1
ATOM 3476 N N . LEU A 1 450 ? -1.232 3.282 19.483 1.00 96.56 450 LEU A N 1
ATOM 3477 C CA . LEU A 1 450 ? -0.630 4.324 18.654 1.00 96.56 450 LEU A CA 1
ATOM 3478 C C . LEU A 1 450 ? -0.944 5.685 19.275 1.00 96.56 450 LEU A C 1
ATOM 3480 O O . LEU A 1 450 ? -2.112 6.065 19.412 1.00 96.56 450 LEU A O 1
ATOM 3484 N N . TYR A 1 451 ? 0.094 6.430 19.636 1.00 95.88 451 TYR A N 1
ATOM 3485 C CA . TYR A 1 451 ? -0.053 7.741 20.257 1.00 95.88 451 TYR A CA 1
ATOM 3486 C C . TYR A 1 451 ? 1.013 8.719 19.778 1.00 95.88 451 TYR A C 1
ATOM 3488 O O . TYR A 1 451 ? 2.111 8.329 19.396 1.00 95.88 451 TYR A O 1
ATOM 3496 N N . GLN A 1 452 ? 0.700 10.006 19.854 1.00 94.19 452 GLN A N 1
ATOM 3497 C CA . GLN A 1 452 ? 1.655 11.085 19.680 1.00 94.19 452 GLN A CA 1
ATOM 3498 C C . GLN A 1 452 ? 2.209 11.510 21.036 1.00 94.19 452 GLN A C 1
ATOM 3500 O O . GLN A 1 452 ? 1.445 11.901 21.917 1.00 94.19 452 GLN A O 1
ATOM 3505 N N . GLY A 1 453 ? 3.528 11.462 21.197 1.00 92.44 453 GLY A N 1
ATOM 3506 C CA . GLY A 1 453 ? 4.237 11.854 22.415 1.00 92.44 453 GLY A CA 1
ATOM 3507 C C . GLY A 1 453 ? 5.306 12.902 22.130 1.00 92.44 453 GLY A C 1
ATOM 3508 O O . GLY A 1 453 ? 5.861 12.952 21.028 1.00 92.44 453 GLY A O 1
ATOM 3509 N N . LYS A 1 454 ? 5.593 13.759 23.115 1.00 91.06 454 LYS A N 1
ATOM 3510 C CA . LYS A 1 454 ? 6.685 14.734 23.022 1.00 91.06 454 LYS A CA 1
ATOM 3511 C C . LYS A 1 454 ? 8.011 14.034 23.307 1.00 91.06 454 LYS A C 1
ATOM 3513 O O . LYS A 1 454 ? 8.207 13.543 24.414 1.00 91.06 454 LYS A O 1
ATOM 3518 N N . ILE A 1 455 ? 8.935 14.049 22.350 1.00 86.50 455 ILE A N 1
ATOM 3519 C CA . ILE A 1 455 ? 10.278 13.503 22.570 1.00 86.50 455 ILE A CA 1
ATOM 3520 C C . ILE A 1 455 ? 11.057 14.441 23.481 1.00 86.50 455 ILE A C 1
ATOM 3522 O O . ILE A 1 455 ? 11.178 15.638 23.187 1.00 86.50 455 ILE A O 1
ATOM 3526 N N . LYS A 1 456 ? 11.656 13.885 24.536 1.00 82.75 456 LYS A N 1
ATOM 3527 C CA . LYS A 1 456 ? 12.420 14.659 25.529 1.00 82.75 456 LYS A CA 1
ATOM 3528 C C . LYS A 1 456 ? 13.560 15.464 24.900 1.00 82.75 456 LYS A C 1
ATOM 3530 O O . LYS A 1 456 ? 13.698 16.640 25.201 1.00 82.75 456 LYS A O 1
ATOM 3535 N N . THR A 1 457 ? 14.309 14.864 23.976 1.00 80.44 457 THR A N 1
ATOM 3536 C CA . THR A 1 457 ? 15.511 15.465 23.369 1.00 80.44 457 THR A CA 1
ATOM 3537 C C . THR A 1 457 ? 15.238 16.478 22.258 1.00 80.44 457 THR A C 1
ATOM 3539 O O . THR A 1 457 ? 16.086 17.314 21.982 1.00 80.44 457 THR A O 1
ATOM 3542 N N . ALA A 1 458 ? 14.086 16.400 21.584 1.00 78.25 458 ALA A N 1
ATOM 3543 C CA . ALA A 1 458 ? 13.786 17.252 20.428 1.00 78.25 458 ALA A CA 1
ATOM 3544 C C . ALA A 1 458 ? 12.744 18.337 20.731 1.00 78.25 458 ALA A C 1
ATOM 3546 O O . ALA A 1 458 ? 12.592 19.278 19.955 1.00 78.25 458 ALA A O 1
ATOM 3547 N N . GLY A 1 459 ? 11.962 18.182 21.804 1.00 84.69 459 GLY A N 1
ATOM 3548 C CA . GLY A 1 459 ? 10.827 19.054 22.106 1.00 84.69 459 GLY A CA 1
ATOM 3549 C C . GLY A 1 459 ? 9.669 18.967 21.099 1.00 84.69 459 GLY A C 1
ATOM 3550 O O . GLY A 1 459 ? 8.679 19.682 21.248 1.00 84.69 459 GLY A O 1
ATOM 3551 N N . GLU A 1 460 ? 9.776 18.096 20.097 1.00 89.69 460 GLU A N 1
ATOM 3552 C CA . GLU A 1 460 ? 8.792 17.889 19.040 1.00 89.69 460 GLU A CA 1
ATOM 3553 C C . GLU A 1 460 ? 7.898 16.683 19.345 1.00 89.69 460 GLU A C 1
ATOM 3555 O O . GLU A 1 460 ? 8.298 15.745 20.038 1.00 89.69 460 GLU A O 1
ATOM 3560 N N . TYR A 1 461 ? 6.690 16.699 18.786 1.00 91.88 461 TYR A N 1
ATOM 3561 C CA . TYR A 1 461 ? 5.751 15.589 18.873 1.00 91.88 461 TYR A CA 1
ATOM 3562 C C . TYR A 1 461 ? 5.992 14.581 17.753 1.00 91.88 461 TYR A C 1
ATOM 3564 O O . TYR A 1 461 ? 6.173 14.953 16.589 1.00 91.88 461 TYR A O 1
ATOM 3572 N N . TRP A 1 462 ? 6.002 13.309 18.125 1.00 93.75 462 TRP A N 1
ATOM 3573 C CA . TRP A 1 462 ? 6.197 12.191 17.217 1.00 93.75 462 TRP A CA 1
ATOM 3574 C C . TRP A 1 462 ? 5.282 11.041 17.582 1.00 93.75 462 TRP A C 1
ATOM 3576 O O . TRP A 1 462 ? 4.895 10.883 18.744 1.00 93.75 462 TRP A O 1
ATOM 3586 N N . ASP A 1 463 ? 4.967 10.231 16.583 1.00 95.38 463 ASP A N 1
ATOM 3587 C CA . ASP A 1 463 ? 4.102 9.087 16.783 1.00 95.38 463 ASP A CA 1
ATOM 3588 C C . ASP A 1 463 ? 4.932 7.919 17.320 1.00 95.38 463 ASP A C 1
ATOM 3590 O O . ASP A 1 463 ? 6.103 7.728 16.977 1.00 95.38 463 ASP A O 1
ATOM 3594 N N . HIS A 1 464 ? 4.320 7.159 18.216 1.00 95.88 464 HIS A N 1
ATOM 3595 C CA . HIS A 1 464 ? 4.902 6.022 18.904 1.00 95.88 464 HIS A CA 1
ATOM 3596 C C . HIS A 1 464 ? 3.888 4.887 18.937 1.00 95.88 464 HIS A C 1
ATOM 3598 O O . HIS A 1 464 ? 2.680 5.112 19.038 1.00 95.88 464 HIS A O 1
ATOM 3604 N N . VAL A 1 465 ? 4.396 3.660 18.924 1.00 96.88 465 VAL A N 1
ATOM 3605 C CA . VAL A 1 465 ? 3.615 2.484 19.292 1.00 96.88 465 VAL A CA 1
ATOM 3606 C C . VAL A 1 465 ? 4.133 1.965 20.615 1.00 96.88 465 VAL A C 1
ATOM 3608 O O . VAL A 1 465 ? 5.318 1.645 20.737 1.00 96.88 465 VAL A O 1
ATOM 3611 N N . ALA A 1 466 ? 3.239 1.850 21.591 1.00 96.56 466 ALA A N 1
ATOM 3612 C CA . ALA A 1 466 ? 3.523 1.214 22.866 1.00 96.56 466 ALA A CA 1
ATOM 3613 C C . ALA A 1 466 ? 2.722 -0.074 23.042 1.00 96.56 466 ALA A C 1
ATOM 3615 O O . ALA A 1 466 ? 1.589 -0.197 22.580 1.00 96.56 466 ALA A O 1
ATOM 3616 N N . LYS A 1 467 ? 3.324 -1.012 23.765 1.00 96.44 467 LYS A N 1
ATOM 3617 C CA . LYS A 1 467 ? 2.712 -2.236 24.270 1.00 96.44 467 LYS A CA 1
ATOM 3618 C C . LYS A 1 467 ? 2.463 -2.071 25.766 1.00 96.44 467 LYS A C 1
ATOM 3620 O O . LYS A 1 467 ? 3.375 -1.679 26.496 1.00 96.44 467 LYS A O 1
ATOM 3625 N N . LEU A 1 468 ? 1.247 -2.347 26.228 1.00 95.69 468 LEU A N 1
ATOM 3626 C CA . LEU A 1 468 ? 0.917 -2.349 27.650 1.00 95.69 468 LEU A CA 1
ATOM 3627 C C . LEU A 1 468 ? 1.256 -3.712 28.250 1.00 95.69 468 LEU A C 1
ATOM 3629 O O . LEU A 1 468 ? 0.660 -4.726 27.893 1.00 95.69 468 LEU A O 1
ATOM 3633 N N . ASN A 1 469 ? 2.197 -3.717 29.182 1.00 87.81 469 ASN A N 1
ATOM 3634 C CA . ASN A 1 469 ? 2.505 -4.861 30.023 1.00 87.81 469 ASN A CA 1
ATOM 3635 C C . ASN A 1 469 ? 1.796 -4.688 31.376 1.00 87.81 469 ASN A C 1
ATOM 3637 O O . ASN A 1 469 ? 1.801 -3.593 31.943 1.00 87.81 469 ASN A O 1
ATOM 3641 N N . ALA A 1 470 ? 1.195 -5.762 31.891 1.00 79.56 470 ALA A N 1
ATOM 3642 C CA . ALA A 1 470 ? 0.485 -5.747 33.169 1.00 79.56 470 ALA A CA 1
ATOM 3643 C C . ALA A 1 470 ? 1.381 -5.329 34.353 1.00 79.56 470 ALA A C 1
ATOM 3645 O O . ALA A 1 470 ? 0.899 -4.681 35.279 1.00 79.56 470 ALA A O 1
ATOM 3646 N N . GLU A 1 471 ? 2.672 -5.668 34.313 1.00 80.94 471 GLU A N 1
ATOM 3647 C CA . GLU A 1 471 ? 3.633 -5.415 35.392 1.00 80.94 471 GLU A CA 1
ATOM 3648 C C . GLU A 1 471 ? 4.437 -4.131 35.168 1.00 80.94 471 GLU A C 1
ATOM 3650 O O . GLU A 1 471 ? 4.575 -3.313 36.077 1.00 80.94 471 GLU A O 1
ATOM 3655 N N . SER A 1 472 ? 4.974 -3.940 33.958 1.00 81.69 472 SER A N 1
ATOM 3656 C CA . SER A 1 472 ? 5.924 -2.854 33.667 1.00 81.69 472 SER A CA 1
ATOM 3657 C C . SER A 1 472 ? 5.285 -1.594 33.079 1.00 81.69 472 SER A C 1
ATOM 3659 O O . SER A 1 472 ? 5.986 -0.619 32.813 1.00 81.69 472 SER A O 1
ATOM 3661 N N . GLY A 1 473 ? 3.968 -1.591 32.859 1.00 90.00 473 GLY A N 1
ATOM 3662 C CA . GLY A 1 473 ? 3.269 -0.481 32.219 1.00 90.00 473 GLY A CA 1
ATOM 3663 C C . GLY A 1 473 ? 3.541 -0.397 30.714 1.00 90.00 473 GLY A C 1
ATOM 3664 O O . GLY A 1 473 ? 3.713 -1.410 30.034 1.00 90.00 473 GLY A O 1
ATOM 3665 N N . LEU A 1 474 ? 3.521 0.819 30.165 1.00 93.19 474 LEU A N 1
ATOM 3666 C CA . LEU A 1 474 ? 3.697 1.048 28.729 1.00 93.19 474 LEU A CA 1
ATOM 3667 C C . LEU A 1 474 ? 5.168 0.945 28.322 1.00 93.19 474 LEU A C 1
ATOM 3669 O O . LEU A 1 474 ? 6.019 1.656 28.845 1.00 93.19 474 LEU A O 1
ATOM 3673 N N . THR A 1 475 ? 5.446 0.093 27.340 1.00 94.81 475 THR A N 1
ATOM 3674 C CA . THR A 1 475 ? 6.768 -0.055 26.723 1.00 94.81 475 THR A CA 1
ATOM 3675 C C . THR A 1 475 ? 6.698 0.391 25.269 1.00 94.81 475 THR A C 1
ATOM 3677 O O . THR A 1 475 ? 5.940 -0.186 24.490 1.00 94.81 475 THR A O 1
ATOM 3680 N N . VAL A 1 476 ? 7.481 1.401 24.886 1.00 95.06 476 VAL A N 1
ATOM 3681 C CA . VAL A 1 476 ? 7.578 1.862 23.491 1.00 95.06 476 VAL A CA 1
ATOM 3682 C C . VAL A 1 476 ? 8.302 0.805 22.658 1.00 95.06 476 VAL A C 1
ATOM 3684 O O . VAL A 1 476 ? 9.453 0.472 22.932 1.00 95.06 476 VAL A O 1
ATOM 3687 N N . ILE A 1 477 ? 7.626 0.283 21.635 1.00 96.69 477 ILE A N 1
ATOM 3688 C CA . ILE A 1 477 ? 8.150 -0.755 20.735 1.00 96.69 477 ILE A CA 1
ATOM 3689 C C . ILE A 1 477 ? 8.482 -0.210 19.340 1.00 96.69 477 ILE A C 1
ATOM 3691 O O . ILE A 1 477 ? 9.396 -0.712 18.687 1.00 96.69 477 ILE A O 1
ATOM 3695 N N . ALA A 1 478 ? 7.834 0.877 18.911 1.00 96.31 478 ALA A N 1
ATOM 3696 C CA . ALA A 1 478 ? 8.173 1.599 17.686 1.00 96.31 478 ALA A CA 1
ATOM 3697 C C . ALA A 1 478 ? 8.037 3.115 17.882 1.00 96.31 478 ALA A C 1
ATOM 3699 O O . ALA A 1 478 ? 7.270 3.579 18.726 1.00 96.31 478 ALA A O 1
ATOM 3700 N N . GLY A 1 479 ? 8.795 3.874 17.101 1.00 94.62 479 GLY A N 1
ATOM 3701 C CA . GLY A 1 479 ? 8.940 5.319 17.209 1.00 94.62 479 GLY A CA 1
ATOM 3702 C C . GLY A 1 479 ? 10.353 5.756 17.609 1.00 94.62 479 GLY A C 1
ATOM 3703 O O . GLY A 1 479 ? 11.215 4.922 17.885 1.00 94.62 479 GLY A O 1
ATOM 3704 N N . PRO A 1 480 ? 10.602 7.071 17.622 1.00 92.06 480 PRO A N 1
ATOM 3705 C CA . PRO A 1 480 ? 11.909 7.662 17.921 1.00 92.06 480 PRO A CA 1
ATOM 3706 C C . PRO A 1 480 ? 12.519 7.249 19.268 1.00 92.06 480 PRO A C 1
ATOM 3708 O O . PRO A 1 480 ? 13.737 7.145 19.380 1.00 92.06 480 PRO A O 1
ATOM 3711 N N . GLU A 1 481 ? 11.681 7.016 20.282 1.00 91.50 481 GLU A N 1
ATOM 3712 C CA . GLU A 1 481 ? 12.110 6.577 21.618 1.00 91.50 481 GLU A CA 1
ATOM 3713 C C . GLU A 1 481 ? 12.133 5.043 21.771 1.00 91.50 481 GLU A C 1
ATOM 3715 O O . GLU A 1 481 ? 12.435 4.529 22.849 1.00 91.50 481 GLU A O 1
ATOM 3720 N N . SER A 1 482 ? 11.845 4.285 20.703 1.00 93.50 482 SER A N 1
ATOM 3721 C CA . SER A 1 482 ? 11.982 2.826 20.727 1.00 93.50 482 SER A CA 1
ATOM 3722 C C . SER A 1 482 ? 13.462 2.435 20.819 1.00 93.50 482 SER A C 1
ATOM 3724 O O . SER A 1 482 ? 14.257 2.850 19.969 1.00 93.50 482 SER A O 1
ATOM 3726 N N . PRO A 1 483 ? 13.850 1.547 21.756 1.00 91.00 483 PRO A N 1
ATOM 3727 C CA . PRO A 1 483 ? 15.232 1.075 21.873 1.00 91.00 483 PRO A CA 1
ATOM 3728 C C . PRO A 1 483 ? 15.703 0.291 20.638 1.00 91.00 483 PRO A C 1
ATOM 3730 O O . PRO A 1 483 ? 16.898 0.059 20.473 1.00 91.00 483 PRO A O 1
ATOM 3733 N N . ARG A 1 484 ? 14.775 -0.126 19.766 1.00 88.50 484 ARG A N 1
ATOM 3734 C CA . ARG A 1 484 ? 15.064 -0.884 18.542 1.00 88.50 484 ARG A CA 1
ATOM 3735 C C . ARG A 1 484 ? 15.303 0.001 17.316 1.00 88.50 484 ARG A C 1
ATOM 3737 O O . ARG A 1 484 ? 15.708 -0.513 16.281 1.00 88.50 484 ARG A O 1
ATOM 3744 N N . GLY A 1 485 ? 15.053 1.311 17.411 1.00 82.94 485 GLY A N 1
ATOM 3745 C CA . GLY A 1 485 ? 15.275 2.252 16.308 1.00 82.94 485 GLY A CA 1
ATOM 3746 C C . GLY A 1 485 ? 14.274 2.148 15.149 1.00 82.94 485 GLY A C 1
ATOM 3747 O O . GLY A 1 485 ? 14.534 2.690 14.078 1.00 82.94 485 GLY A O 1
ATOM 3748 N N . ASN A 1 486 ? 13.132 1.478 15.340 1.00 86.94 486 ASN A N 1
ATOM 3749 C CA . ASN A 1 486 ? 12.068 1.406 14.335 1.00 86.94 486 ASN A CA 1
ATOM 3750 C C . ASN A 1 486 ? 11.297 2.727 14.303 1.00 86.94 486 ASN A C 1
ATOM 3752 O O . ASN A 1 486 ? 10.264 2.865 14.960 1.00 86.94 486 ASN A O 1
ATOM 3756 N N . LEU A 1 487 ? 11.821 3.713 13.578 1.00 89.81 487 LEU A N 1
ATOM 3757 C CA . LEU A 1 487 ? 11.178 5.011 13.444 1.00 89.81 487 LEU A CA 1
ATOM 3758 C C . LEU A 1 487 ? 9.833 4.858 12.727 1.00 89.81 487 LEU A C 1
ATOM 3760 O O . LEU A 1 487 ? 9.761 4.311 11.629 1.00 89.81 487 LEU A O 1
ATOM 3764 N N . ILE A 1 488 ? 8.776 5.379 13.340 1.00 91.06 488 ILE A N 1
ATOM 3765 C CA . ILE A 1 488 ? 7.532 5.677 12.637 1.00 91.06 488 ILE A CA 1
ATOM 3766 C C . ILE A 1 488 ? 7.471 7.192 12.460 1.00 91.06 488 ILE A C 1
ATOM 3768 O O . ILE A 1 488 ? 7.919 7.947 13.328 1.00 91.06 488 ILE A O 1
ATOM 3772 N N . GLY A 1 489 ? 7.038 7.625 11.278 1.00 87.00 489 GLY A N 1
ATOM 3773 C CA . GLY A 1 489 ? 6.944 9.040 10.933 1.00 87.00 489 GLY A CA 1
ATOM 3774 C C . GLY A 1 489 ? 5.912 9.788 11.776 1.00 87.00 489 GLY A C 1
ATOM 3775 O O . GLY A 1 489 ? 5.399 9.284 12.769 1.00 87.00 489 GLY A O 1
ATOM 3776 N N . ARG A 1 490 ? 5.596 11.013 11.360 1.00 90.56 490 ARG A N 1
ATOM 3777 C CA . ARG A 1 490 ? 4.468 11.773 11.915 1.00 90.56 490 ARG A CA 1
ATOM 3778 C C . ARG A 1 490 ? 3.199 11.532 11.106 1.00 90.56 490 ARG A C 1
ATOM 3780 O O . ARG A 1 490 ? 3.280 11.119 9.951 1.00 90.56 490 ARG A O 1
ATOM 3787 N N . GLY A 1 491 ? 2.060 11.888 11.691 1.00 90.94 491 GLY A N 1
ATOM 3788 C CA . GLY A 1 491 ? 0.767 11.868 11.013 1.00 90.94 491 GLY A CA 1
ATOM 3789 C C . GLY A 1 491 ? 0.225 10.461 10.800 1.00 90.94 491 GLY A C 1
ATOM 3790 O O . GLY A 1 491 ? -0.534 10.251 9.870 1.00 90.94 491 GLY A O 1
ATOM 3791 N N . GLN A 1 492 ? 0.643 9.495 11.618 1.00 92.94 492 GLN A N 1
ATOM 3792 C CA . GLN A 1 492 ? 0.025 8.180 11.650 1.00 92.94 492 GLN A CA 1
ATOM 3793 C C . GLN A 1 492 ? -1.280 8.291 12.437 1.00 92.94 492 GLN A C 1
ATOM 3795 O O . GLN A 1 492 ? -1.264 8.508 13.648 1.00 92.94 492 GLN A O 1
ATOM 3800 N N . ASP A 1 493 ? -2.410 8.158 11.760 1.00 92.19 493 ASP A N 1
ATOM 3801 C CA . ASP A 1 493 ? -3.745 8.272 12.352 1.00 92.19 493 ASP A CA 1
ATOM 3802 C C . ASP A 1 493 ? -4.602 7.016 12.145 1.00 92.19 493 ASP A C 1
ATOM 3804 O O . ASP A 1 493 ? -5.666 6.878 12.757 1.00 92.19 493 ASP A O 1
ATOM 3808 N N . HIS A 1 494 ? -4.101 6.047 11.379 1.00 93.38 494 HIS A N 1
ATOM 3809 C CA . HIS A 1 494 ? -4.696 4.733 11.235 1.00 93.38 494 HIS A CA 1
ATOM 3810 C C . HIS A 1 494 ? -3.864 3.660 11.944 1.00 93.38 494 HIS A C 1
ATOM 3812 O O . HIS A 1 494 ? -2.663 3.503 11.711 1.00 93.38 494 HIS A O 1
ATOM 3818 N N . PHE A 1 495 ? -4.529 2.887 12.805 1.00 95.62 495 PHE A N 1
ATOM 3819 C CA . PHE A 1 495 ? -3.913 1.837 13.607 1.00 95.62 495 PHE A CA 1
ATOM 3820 C C . PHE A 1 495 ? -4.827 0.627 13.733 1.00 95.62 495 PHE A C 1
ATOM 3822 O O . PHE A 1 495 ? -5.996 0.764 14.100 1.00 95.62 495 PHE A O 1
ATOM 3829 N N . HIS A 1 496 ? -4.282 -0.561 13.498 1.00 95.88 496 HIS A N 1
ATOM 3830 C CA . HIS A 1 496 ? -4.989 -1.808 13.739 1.00 95.88 496 HIS A CA 1
ATOM 3831 C C . HIS A 1 496 ? -4.066 -2.890 14.301 1.00 95.88 496 HIS A C 1
ATOM 3833 O O . HIS A 1 496 ? -2.890 -2.965 13.946 1.00 95.88 496 HIS A O 1
ATOM 3839 N N . VAL A 1 497 ? -4.627 -3.751 15.152 1.00 95.56 497 VAL A N 1
ATOM 3840 C CA . VAL A 1 497 ? -3.948 -4.894 15.769 1.00 95.56 497 VAL A CA 1
ATOM 3841 C C . VAL A 1 497 ? -4.679 -6.157 15.355 1.00 95.56 497 VAL A C 1
ATOM 3843 O O . VAL A 1 497 ? -5.866 -6.311 15.631 1.00 95.56 497 VAL A O 1
ATOM 3846 N N . THR A 1 498 ? -3.959 -7.055 14.699 1.00 93.62 498 THR A N 1
ATOM 3847 C CA . THR A 1 498 ? -4.478 -8.374 14.326 1.00 93.62 498 THR A CA 1
ATOM 3848 C C . THR A 1 498 ? -4.566 -9.301 15.538 1.00 93.62 498 THR A C 1
ATOM 3850 O O . THR A 1 498 ? -3.826 -9.118 16.510 1.00 93.62 498 THR A O 1
ATOM 3853 N N . PRO A 1 499 ? -5.370 -10.378 15.469 1.00 92.50 499 PRO A N 1
ATOM 3854 C CA . PRO A 1 499 ? -5.346 -11.419 16.491 1.00 92.50 499 PRO A CA 1
ATOM 3855 C C . PRO A 1 499 ? -3.952 -12.026 16.712 1.00 92.50 499 PRO A C 1
ATOM 3857 O O . PRO A 1 499 ? -3.644 -12.410 17.832 1.00 92.50 499 PRO A O 1
ATOM 3860 N N . SER A 1 500 ? -3.097 -12.083 15.682 1.00 93.12 500 SER A N 1
ATOM 3861 C CA . SER A 1 500 ? -1.729 -12.615 15.783 1.00 93.12 500 SER A CA 1
ATOM 3862 C C . SER A 1 500 ? -0.721 -11.642 16.415 1.00 93.12 500 SER A C 1
ATOM 3864 O O . SER A 1 500 ? 0.444 -11.999 16.587 1.00 93.12 500 SER A O 1
ATOM 3866 N N . GLY A 1 501 ? -1.140 -10.415 16.750 1.00 94.75 501 GLY A N 1
ATOM 3867 C CA . GLY A 1 501 ? -0.281 -9.378 17.325 1.00 94.75 501 GLY A CA 1
ATOM 3868 C C . GLY A 1 501 ? 0.499 -8.559 16.294 1.00 94.75 501 GLY A C 1
ATOM 3869 O O . GLY A 1 501 ? 1.302 -7.709 16.673 1.00 94.75 501 GLY A O 1
ATOM 3870 N N . ARG A 1 502 ? 0.269 -8.762 14.989 1.00 95.38 502 ARG A N 1
ATOM 3871 C CA . ARG A 1 502 ? 0.771 -7.850 13.948 1.00 95.38 502 ARG A CA 1
ATOM 3872 C C . ARG A 1 502 ? 0.047 -6.515 14.001 1.00 95.38 502 ARG A C 1
ATOM 3874 O O . ARG A 1 502 ? -1.165 -6.468 14.224 1.00 95.38 502 ARG A O 1
ATOM 3881 N N . LEU A 1 503 ? 0.795 -5.454 13.728 1.00 95.44 503 LEU A N 1
ATOM 3882 C CA . LEU A 1 503 ? 0.353 -4.071 13.843 1.00 95.44 503 LEU A CA 1
ATOM 3883 C C . LEU A 1 503 ? 0.364 -3.435 12.459 1.00 95.44 503 LEU A C 1
ATOM 3885 O O . LEU A 1 503 ? 1.408 -3.404 11.811 1.00 95.44 503 LEU A O 1
ATOM 3889 N N . VAL A 1 504 ? -0.772 -2.913 12.011 1.00 94.62 504 VAL A N 1
ATOM 3890 C CA . VAL A 1 504 ? -0.864 -2.151 10.762 1.00 94.62 504 VAL A CA 1
ATOM 3891 C C . VAL A 1 504 ? -0.992 -0.677 11.097 1.00 94.62 504 VAL A C 1
ATOM 3893 O O . VAL A 1 504 ? -1.862 -0.290 11.877 1.00 94.62 504 VAL A O 1
ATOM 3896 N N . ILE A 1 505 ? -0.106 0.129 10.518 1.00 94.81 505 ILE A N 1
ATOM 3897 C CA . ILE A 1 505 ? -0.005 1.564 10.786 1.00 94.81 505 ILE A CA 1
ATOM 3898 C C . ILE A 1 505 ? 0.079 2.291 9.452 1.00 94.81 505 ILE A C 1
ATOM 3900 O O . ILE A 1 505 ? 0.838 1.868 8.575 1.00 94.81 505 ILE A O 1
ATOM 3904 N N . ALA A 1 506 ? -0.680 3.369 9.312 1.00 93.00 506 ALA A N 1
ATOM 3905 C CA . ALA A 1 506 ? -0.607 4.263 8.166 1.00 93.00 506 ALA A CA 1
ATOM 3906 C C . ALA A 1 506 ? -1.076 5.671 8.560 1.00 93.00 506 ALA A C 1
ATOM 3908 O O . ALA A 1 506 ? -1.915 5.818 9.446 1.00 93.00 506 ALA A O 1
ATOM 3909 N N . GLY A 1 507 ? -0.552 6.692 7.890 1.00 90.19 507 GLY A N 1
ATOM 3910 C CA . GLY A 1 507 ? -1.250 7.973 7.688 1.00 90.19 507 GLY A CA 1
ATOM 3911 C C . GLY A 1 507 ? -1.745 8.130 6.244 1.00 90.19 507 GLY A C 1
ATOM 3912 O O . GLY A 1 507 ? -2.747 8.769 5.965 1.00 90.19 507 GLY A O 1
ATOM 3913 N N . ASP A 1 508 ? -1.040 7.486 5.319 1.00 87.25 508 ASP A N 1
ATOM 3914 C CA . ASP A 1 508 ? -1.299 7.391 3.889 1.00 87.25 508 ASP A CA 1
ATOM 3915 C C . ASP A 1 508 ? -0.616 6.110 3.349 1.00 87.25 508 ASP A C 1
ATOM 3917 O O . ASP A 1 508 ? -0.052 5.313 4.111 1.00 87.25 508 ASP A O 1
ATOM 3921 N N . ILE A 1 509 ? -0.642 5.887 2.033 1.00 81.12 509 ILE A N 1
ATOM 3922 C CA . ILE A 1 509 ? -0.032 4.698 1.407 1.00 81.12 509 ILE A CA 1
ATOM 3923 C C . ILE A 1 509 ? 1.492 4.729 1.488 1.00 81.12 509 ILE A C 1
ATOM 3925 O O . ILE A 1 509 ? 2.137 3.690 1.675 1.00 81.12 509 ILE A O 1
ATOM 3929 N N . ASP A 1 510 ? 2.050 5.934 1.407 1.00 82.31 510 ASP A N 1
ATOM 3930 C CA . ASP A 1 510 ? 3.477 6.225 1.494 1.00 82.31 510 ASP A CA 1
ATOM 3931 C C . ASP A 1 510 ? 3.999 6.125 2.925 1.00 82.31 510 ASP A C 1
ATOM 3933 O O . ASP A 1 510 ? 5.185 6.305 3.182 1.00 82.31 510 ASP A O 1
ATOM 3937 N N . SER A 1 511 ? 3.116 5.841 3.874 1.00 89.38 511 SER A N 1
ATOM 3938 C CA . SER A 1 511 ? 3.423 5.620 5.272 1.00 89.38 511 SER A CA 1
ATOM 3939 C C . SER A 1 511 ? 2.770 4.334 5.790 1.00 89.38 511 SER A C 1
ATOM 3941 O O . SER A 1 511 ? 2.780 4.072 6.993 1.00 89.38 511 SER A O 1
ATOM 3943 N N . MET A 1 512 ? 2.262 3.469 4.910 1.00 90.44 512 MET A N 1
ATOM 3944 C CA . MET A 1 512 ? 1.739 2.171 5.315 1.00 90.44 512 MET A CA 1
ATOM 3945 C C . MET A 1 512 ? 2.878 1.210 5.674 1.00 90.44 512 MET A C 1
ATOM 3947 O O . MET A 1 512 ? 3.833 1.008 4.910 1.00 90.44 512 MET A O 1
ATOM 3951 N N . ARG A 1 513 ? 2.750 0.560 6.831 1.00 92.50 513 ARG A N 1
ATOM 3952 C CA . ARG A 1 513 ? 3.678 -0.467 7.321 1.00 92.50 513 ARG A CA 1
ATOM 3953 C C . ARG A 1 513 ? 2.968 -1.534 8.146 1.00 92.50 513 ARG A C 1
ATOM 3955 O O . ARG A 1 513 ? 1.911 -1.290 8.725 1.00 92.50 513 ARG A O 1
ATOM 3962 N N . ILE A 1 514 ? 3.597 -2.703 8.216 1.00 93.00 514 ILE A N 1
ATOM 3963 C CA . ILE A 1 514 ? 3.212 -3.797 9.105 1.00 93.00 514 ILE A CA 1
ATOM 3964 C C . ILE A 1 514 ? 4.382 -4.072 10.042 1.00 93.00 514 ILE A C 1
ATOM 3966 O O . ILE A 1 514 ? 5.505 -4.311 9.584 1.00 93.00 514 ILE A O 1
ATOM 3970 N N . LEU A 1 515 ? 4.114 -4.044 11.342 1.00 95.19 515 LEU A N 1
ATOM 3971 C CA . LEU A 1 515 ? 5.060 -4.416 12.385 1.00 95.19 515 LEU A CA 1
ATOM 3972 C C . LEU A 1 515 ? 4.653 -5.750 13.018 1.00 95.19 515 LEU A C 1
ATOM 3974 O O . LEU A 1 515 ? 3.478 -6.120 13.000 1.00 95.19 515 LEU A O 1
ATOM 3978 N N . ASP A 1 516 ? 5.615 -6.468 13.585 1.00 95.44 516 ASP A N 1
ATOM 3979 C CA . ASP A 1 516 ? 5.322 -7.587 14.481 1.00 95.44 516 ASP A CA 1
ATOM 3980 C C . ASP A 1 516 ? 4.909 -7.103 15.883 1.00 95.44 516 ASP A C 1
ATOM 3982 O O . ASP A 1 516 ? 4.874 -5.903 16.176 1.00 95.44 516 ASP A O 1
ATOM 3986 N N . SER A 1 517 ? 4.621 -8.061 16.766 1.00 96.00 517 SER A N 1
ATOM 3987 C CA . SER A 1 517 ? 4.201 -7.836 18.153 1.00 96.00 517 SER A CA 1
ATOM 3988 C C . SER A 1 517 ? 5.229 -7.108 19.017 1.00 96.00 517 SER A C 1
ATOM 3990 O O . SER A 1 517 ? 4.893 -6.687 20.128 1.00 96.00 517 SER A O 1
ATOM 3992 N N . ASP A 1 518 ? 6.464 -6.979 18.534 1.00 96.44 518 ASP A N 1
ATOM 3993 C CA . ASP A 1 518 ? 7.554 -6.298 19.210 1.00 96.44 518 ASP A CA 1
ATOM 3994 C C . ASP A 1 518 ? 8.011 -5.028 18.468 1.00 96.44 518 ASP A C 1
ATOM 3996 O O . ASP A 1 518 ? 9.049 -4.442 18.793 1.00 96.44 518 ASP A O 1
ATOM 4000 N N . GLY A 1 519 ? 7.244 -4.595 17.466 1.00 95.69 519 GLY A N 1
ATOM 4001 C CA . GLY A 1 519 ? 7.479 -3.366 16.723 1.00 95.69 519 GLY A CA 1
ATOM 4002 C C . GLY A 1 519 ? 8.536 -3.475 15.626 1.00 95.69 519 GLY A C 1
ATOM 4003 O O . GLY A 1 519 ? 8.905 -2.441 15.067 1.00 95.69 519 GLY A O 1
ATOM 4004 N N . ASN A 1 520 ? 9.037 -4.671 15.292 1.00 95.19 520 ASN A N 1
ATOM 4005 C CA . ASN A 1 520 ? 9.950 -4.828 14.161 1.00 95.19 520 ASN A CA 1
ATOM 4006 C C . ASN A 1 520 ? 9.185 -4.693 12.850 1.00 95.19 520 ASN A C 1
ATOM 4008 O O . ASN A 1 520 ? 8.117 -5.279 12.674 1.00 95.19 520 ASN A O 1
ATOM 4012 N N . LYS A 1 521 ? 9.759 -3.950 11.903 1.00 93.25 521 LYS A N 1
ATOM 4013 C CA . LYS A 1 521 ? 9.172 -3.767 10.578 1.00 93.25 521 LYS A CA 1
ATOM 4014 C C . LYS A 1 521 ? 9.199 -5.083 9.798 1.00 93.25 521 LYS A C 1
ATOM 4016 O O . LYS A 1 521 ? 10.248 -5.497 9.316 1.00 93.25 521 LYS A O 1
ATOM 4021 N N . LEU A 1 522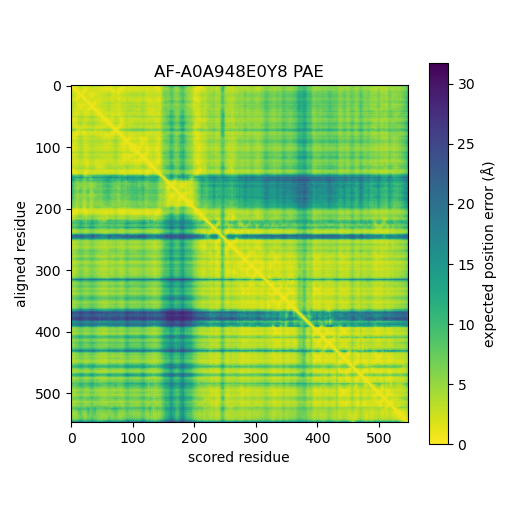 ? 8.035 -5.717 9.663 1.00 89.81 522 LEU A N 1
ATOM 4022 C CA . LEU A 1 522 ? 7.838 -6.885 8.801 1.00 89.81 522 LEU A CA 1
ATOM 4023 C C . LEU A 1 522 ? 7.716 -6.460 7.341 1.00 89.81 522 LEU A C 1
ATOM 4025 O O . LEU A 1 522 ? 8.184 -7.151 6.438 1.00 89.81 522 LEU A O 1
ATOM 4029 N N . ARG A 1 523 ? 7.057 -5.319 7.117 1.00 84.81 523 ARG A N 1
ATOM 4030 C CA . ARG A 1 523 ? 6.754 -4.811 5.785 1.00 84.81 523 ARG A CA 1
ATOM 4031 C C . ARG A 1 523 ? 6.595 -3.298 5.785 1.00 84.81 523 ARG A C 1
ATOM 4033 O O . ARG A 1 523 ? 5.999 -2.720 6.689 1.00 84.81 523 ARG A O 1
ATOM 4040 N N . SER A 1 524 ? 7.030 -2.687 4.700 1.00 84.88 524 SER A N 1
ATOM 4041 C CA . SER A 1 524 ? 6.750 -1.305 4.326 1.00 84.88 524 SER A CA 1
ATOM 4042 C C . SER A 1 524 ? 6.526 -1.250 2.823 1.00 84.88 524 SER A C 1
ATOM 4044 O O . SER A 1 524 ? 7.044 -2.086 2.075 1.00 84.88 524 SER A O 1
ATOM 4046 N N . THR A 1 525 ? 5.755 -0.267 2.363 1.00 77.69 525 THR A N 1
ATOM 4047 C CA . THR A 1 525 ? 5.910 0.151 0.972 1.00 77.69 525 THR A CA 1
ATOM 4048 C C . THR A 1 525 ? 7.277 0.805 0.844 1.00 77.69 525 THR A C 1
ATOM 4050 O O . THR A 1 525 ? 7.887 1.292 1.796 1.00 77.69 525 THR A O 1
ATOM 4053 N N . SER A 1 526 ? 7.820 0.802 -0.349 1.00 70.69 526 SER A N 1
ATOM 4054 C CA . SER A 1 526 ? 9.127 1.392 -0.550 1.00 70.69 526 SER A CA 1
ATOM 4055 C C . SER A 1 526 ? 9.064 2.928 -0.569 1.00 70.69 526 SER A C 1
ATOM 4057 O O . SER A 1 526 ? 10.089 3.567 -0.336 1.00 70.69 526 SER A O 1
ATOM 4059 N N . ALA A 1 527 ? 7.872 3.514 -0.751 1.00 77.06 527 ALA A N 1
ATOM 4060 C CA . ALA A 1 527 ? 7.581 4.906 -0.408 1.00 77.06 527 ALA A CA 1
ATOM 4061 C C . ALA A 1 527 ? 7.646 5.144 1.114 1.00 77.06 527 ALA A C 1
ATOM 4063 O O . ALA A 1 527 ? 8.313 6.083 1.548 1.00 77.06 527 ALA A O 1
ATOM 4064 N N . THR A 1 528 ? 7.126 4.215 1.927 1.00 84.81 528 THR A N 1
ATOM 4065 C CA . THR A 1 528 ? 7.339 4.218 3.384 1.00 84.81 528 THR A CA 1
ATOM 4066 C C . THR A 1 528 ? 8.814 4.185 3.752 1.00 84.81 528 THR A C 1
ATOM 4068 O O . THR A 1 528 ? 9.231 4.938 4.622 1.00 84.81 528 THR A O 1
ATOM 4071 N N . ASP A 1 529 ? 9.648 3.405 3.063 1.00 84.88 529 ASP A N 1
ATOM 4072 C CA . ASP A 1 529 ? 11.093 3.418 3.330 1.00 84.88 529 ASP A CA 1
ATOM 4073 C C . ASP A 1 529 ? 11.768 4.756 2.979 1.00 84.88 529 ASP A C 1
ATOM 4075 O O . ASP A 1 529 ? 12.741 5.148 3.628 1.00 84.88 529 ASP A O 1
ATOM 4079 N N . ASP A 1 530 ? 11.302 5.445 1.934 1.00 81.56 530 ASP A N 1
ATOM 4080 C CA . ASP A 1 530 ? 11.770 6.791 1.584 1.00 81.56 530 ASP A CA 1
ATOM 4081 C C . ASP A 1 530 ? 11.340 7.816 2.648 1.00 81.56 530 ASP A C 1
ATOM 4083 O O . ASP A 1 530 ? 12.181 8.581 3.135 1.00 81.56 530 ASP A O 1
ATOM 4087 N N . SER A 1 531 ? 10.071 7.767 3.063 1.00 84.62 531 SER A N 1
ATOM 4088 C CA . SER A 1 531 ? 9.506 8.584 4.143 1.00 84.62 531 SER A CA 1
ATOM 4089 C C . SER A 1 531 ? 10.243 8.356 5.467 1.00 84.62 531 SER A C 1
ATOM 4091 O O . SER A 1 531 ? 10.658 9.311 6.126 1.00 84.62 531 SER A O 1
ATOM 4093 N N . ASP A 1 532 ? 10.517 7.100 5.827 1.00 88.25 532 ASP A N 1
ATOM 4094 C CA . ASP A 1 532 ? 11.272 6.724 7.026 1.00 88.25 532 ASP A CA 1
ATOM 4095 C C . ASP A 1 532 ? 12.685 7.321 6.998 1.00 88.25 532 ASP A C 1
ATOM 4097 O O . ASP A 1 532 ? 13.107 7.951 7.967 1.00 88.25 532 ASP A O 1
ATOM 4101 N N . ARG A 1 533 ? 13.402 7.224 5.867 1.00 88.88 533 ARG A N 1
ATOM 4102 C CA . ARG A 1 533 ? 14.737 7.835 5.713 1.00 88.88 533 ARG A CA 1
ATOM 4103 C C . ARG A 1 533 ? 14.709 9.352 5.869 1.00 88.88 533 ARG A C 1
ATOM 4105 O O . ARG A 1 533 ? 15.643 9.936 6.425 1.00 88.88 533 ARG A O 1
ATOM 4112 N N . GLU A 1 534 ? 13.684 10.015 5.344 1.00 89.12 534 GLU A N 1
ATOM 4113 C CA . GLU A 1 534 ? 13.522 11.457 5.515 1.00 89.12 534 GLU A CA 1
ATOM 4114 C C . GLU A 1 534 ? 13.241 11.812 6.980 1.00 89.12 534 GLU A C 1
ATOM 4116 O O . GLU A 1 534 ? 13.871 12.721 7.532 1.00 89.12 534 GLU A O 1
ATOM 4121 N N . ASN A 1 535 ? 12.354 11.061 7.627 1.00 88.69 535 ASN A N 1
ATOM 4122 C CA . ASN A 1 535 ? 12.025 11.221 9.036 1.00 88.69 535 ASN A CA 1
ATOM 4123 C C . ASN A 1 535 ? 13.246 10.977 9.931 1.00 88.69 535 ASN A C 1
ATOM 4125 O O . ASN A 1 535 ? 13.488 11.762 10.844 1.00 88.69 535 ASN A O 1
ATOM 4129 N N . GLU A 1 536 ? 14.090 9.991 9.626 1.00 90.94 536 GLU A N 1
ATOM 4130 C CA . GLU A 1 536 ? 15.346 9.755 10.344 1.00 90.94 536 GLU A CA 1
ATOM 4131 C C . GLU A 1 536 ? 16.297 10.949 10.240 1.00 90.94 536 GLU A C 1
ATOM 4133 O O . GLU A 1 536 ? 16.927 11.340 11.225 1.00 90.94 536 GLU A O 1
ATOM 4138 N N . ARG A 1 537 ? 16.409 11.560 9.053 1.00 91.62 537 ARG A N 1
ATOM 4139 C CA . ARG A 1 537 ? 17.225 12.770 8.859 1.00 91.62 537 ARG A CA 1
ATOM 4140 C C . ARG A 1 537 ? 16.668 13.946 9.657 1.00 91.62 537 ARG A C 1
ATOM 4142 O O . ARG A 1 537 ? 17.445 14.663 10.290 1.00 91.62 537 ARG A O 1
ATOM 4149 N N . LYS A 1 538 ? 15.344 14.139 9.646 1.00 89.94 538 LYS A N 1
ATOM 4150 C CA . LYS A 1 538 ? 14.660 15.181 10.432 1.00 89.94 538 LYS A CA 1
ATOM 4151 C C . LYS A 1 538 ? 14.883 14.972 11.926 1.00 89.94 538 LYS A C 1
ATOM 4153 O O . LYS A 1 538 ? 15.286 15.912 12.604 1.00 89.94 538 LYS A O 1
ATOM 4158 N N . PHE A 1 539 ? 14.708 13.743 12.406 1.00 89.31 539 PHE A N 1
ATOM 4159 C CA . PHE A 1 539 ? 14.916 13.377 13.800 1.00 89.31 539 PHE A CA 1
ATOM 4160 C C . PHE A 1 539 ? 16.362 13.629 14.240 1.00 89.31 539 PHE A C 1
ATOM 4162 O O . PHE A 1 539 ? 16.584 14.381 15.182 1.00 89.31 539 PHE A O 1
ATOM 4169 N N . LYS A 1 540 ? 17.357 13.126 13.493 1.00 91.44 540 LYS A N 1
ATOM 4170 C CA . LYS A 1 540 ? 18.785 13.367 13.780 1.00 91.44 540 LYS A CA 1
ATOM 4171 C C . LYS A 1 540 ? 19.122 14.856 13.855 1.00 91.44 540 LYS A C 1
ATOM 4173 O O . LYS A 1 540 ? 19.866 15.270 14.736 1.00 91.44 540 LYS A O 1
ATOM 4178 N N . LYS A 1 541 ? 18.562 15.669 12.953 1.00 90.88 541 LYS A N 1
ATOM 4179 C CA . LYS A 1 541 ? 18.745 17.127 12.962 1.00 90.88 541 LYS A CA 1
ATOM 4180 C C . LYS A 1 541 ? 18.081 17.786 14.176 1.00 90.88 541 LYS A C 1
ATOM 4182 O O . LYS A 1 541 ? 18.626 18.750 14.705 1.00 90.88 541 LYS A O 1
ATOM 4187 N N . ALA A 1 542 ? 16.917 17.296 14.599 1.00 87.44 542 ALA A N 1
ATOM 4188 C CA . ALA A 1 542 ? 16.210 17.807 15.770 1.00 87.44 542 ALA A CA 1
ATOM 4189 C C . ALA A 1 542 ? 16.956 17.473 17.072 1.00 87.44 542 ALA A C 1
ATOM 4191 O O . ALA A 1 542 ? 17.147 18.363 17.894 1.00 87.44 542 ALA A O 1
ATOM 4192 N N . SER A 1 543 ? 17.471 16.247 17.212 1.00 86.50 543 SER A N 1
ATOM 4193 C CA . SER A 1 543 ? 18.218 15.793 18.397 1.00 86.50 543 SER A CA 1
ATOM 4194 C C . SER A 1 543 ? 19.602 16.430 18.571 1.00 86.50 543 SER A C 1
ATOM 4196 O O . SER A 1 543 ? 20.226 16.248 19.608 1.00 86.50 543 SER A O 1
ATOM 4198 N N . GLN A 1 544 ? 20.116 17.137 17.561 1.00 89.81 544 GLN A N 1
ATOM 4199 C CA . GLN A 1 544 ? 21.417 17.818 17.616 1.00 89.81 544 GLN A CA 1
ATOM 4200 C C . GLN A 1 544 ? 21.330 19.283 18.061 1.00 89.81 544 GLN A C 1
ATOM 4202 O O . GLN A 1 544 ? 22.367 19.931 18.201 1.00 89.81 544 GLN A O 1
ATOM 4207 N N . LYS A 1 545 ? 20.128 19.840 18.250 1.00 82.62 545 LYS A N 1
ATOM 4208 C CA . LYS A 1 545 ? 19.99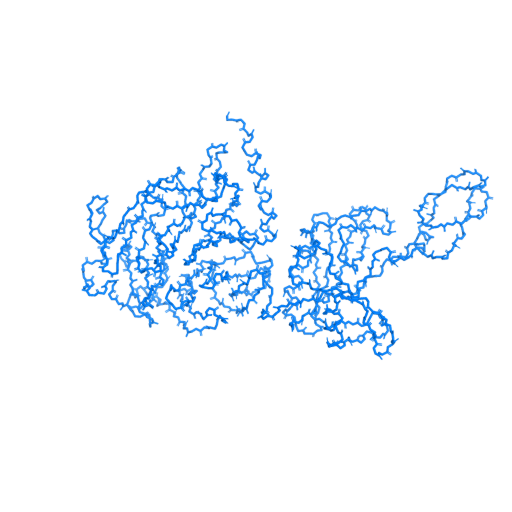2 21.215 18.741 1.00 82.62 545 LYS A CA 1
ATOM 4209 C C . LYS A 1 545 ? 20.337 21.248 20.238 1.00 82.62 545 LYS A C 1
ATOM 4211 O O . LYS A 1 545 ? 19.693 20.516 20.984 1.00 82.62 545 LYS A O 1
ATOM 4216 N N . PRO A 1 546 ? 21.334 22.042 20.675 1.00 74.50 546 PRO A N 1
ATOM 4217 C CA . PRO A 1 546 ? 21.596 22.227 22.100 1.00 74.50 546 PRO A CA 1
ATOM 4218 C C . PRO A 1 546 ? 20.365 22.852 22.770 1.00 74.50 546 PRO A C 1
ATOM 4220 O O . PRO A 1 546 ? 19.720 23.710 22.161 1.00 74.50 546 PRO A O 1
ATOM 4223 N N . GLU A 1 547 ? 20.046 22.368 23.975 1.00 66.56 547 GLU A N 1
ATOM 4224 C CA . GLU A 1 547 ? 18.958 22.883 24.822 1.00 66.56 547 GLU A CA 1
ATOM 4225 C C . GLU A 1 547 ? 19.105 24.372 25.150 1.00 66.56 547 GLU A C 1
ATOM 4227 O O . GLU A 1 547 ? 20.256 24.836 25.348 1.00 66.56 547 GLU A O 1
#

Nearest PDB structures (foldseek):
  7qrw-assembly1_A  TM=7.089E-01  e=2.705E-09  Homo sapiens
  5ex7-assembly1_A  TM=6.508E-01  e=9.810E-09  Drosophila melanogaster
  7fh6-assembly1_A  TM=5.148E-01  e=1.428E-08  Cylindrospermum licheniforme UTEX B 2014
  3no2-assembly1_A  TM=5.562E-01  e=6.421E-08  Bacteroides caccae ATCC 43185
  2ghs-assembly1_A  TM=5.621E-01  e=3.232E-06  Agrobacterium fabrum str. C58

Sequence (547 aa):
MNLKYISIRISVNCENCDKPLPLNEPAKSFVCPTCHKTMEISGSSWRSILEDGFSEALTLKSGKIRSTTIMTGKMTVRVKTGNENPLCSNPECRRPFDELSIENVVSEGGGNLDCYSCGRKTLVAKPPQWFDKVYPGVVSLIGVTKASDTALSKDLMTFHCYNCGAGLPIDGQNRAIKCNYCNNDLMIPDELWAKLHPAGVMETWFAVLDLGNSAGILPASSWGFCGILADPLDDPVIAWQDENRGTAGHRSRIGSVNEKGFLKWVHDGVKFSDGSKIYSSPSDRTIYLVDSEKGFVRTLNPLNGKEIRHFDSPEKKDLTRLNVRDHYGFAPDIDKTVVVLKYNKNGDMVLLRYDQNGQQVELWPGISEKKHSTFSDSSGSGGDYPGISQYNNLITISPAGYLYLMSEKGTQLAWFDRTGKTAGKAKLSLDGNGRIYGFGVDSSETVYILYQGKIKTAGEYWDHVAKLNAESGLTVIAGPESPRGNLIGRGQDHFHVTPSGRLVIAGDIDSMRILDSDGNKLRSTSATDDSDRENERKFKKASQKPE

Solvent-accessible surface area (backbone atoms only — not comparable to full-atom values): 29764 Å² total; per-residue (Å²): 133,36,75,45,40,35,32,38,34,36,34,35,31,36,83,86,76,65,47,76,40,51,47,32,53,96,58,58,59,50,64,39,75,86,79,65,49,74,45,76,46,52,66,68,52,54,32,70,64,41,42,53,41,49,34,51,16,73,73,38,58,79,77,39,72,50,76,50,78,46,78,60,89,84,31,48,33,42,37,31,23,13,17,32,72,58,51,40,80,48,90,89,68,52,49,65,62,59,67,66,63,51,52,52,37,51,74,72,63,32,51,68,49,67,32,93,87,77,65,51,71,28,45,31,39,57,60,55,82,72,46,46,69,56,42,63,43,52,65,29,32,36,45,53,48,58,84,79,68,69,55,55,52,84,65,75,43,74,44,64,38,91,87,78,61,51,75,37,83,50,84,66,84,57,60,67,46,69,38,91,84,79,67,46,81,42,71,61,52,68,72,62,47,42,60,32,37,59,78,72,75,73,43,68,20,25,45,34,29,48,48,55,84,35,71,46,53,68,49,69,68,34,66,44,50,30,27,46,31,46,41,90,84,69,33,41,32,42,31,34,29,44,73,54,92,83,52,96,73,62,47,21,32,39,33,36,31,44,98,74,49,30,18,51,25,73,43,78,66,49,89,67,55,71,82,16,40,47,48,56,23,67,60,79,38,39,30,35,45,37,19,32,88,86,14,34,41,36,31,22,38,73,88,62,59,49,75,75,50,76,44,72,28,63,96,54,97,55,70,63,38,49,54,43,50,71,47,66,25,66,27,41,33,59,86,55,29,35,39,38,32,30,62,53,97,87,68,48,67,28,69,46,23,20,42,82,85,31,39,50,47,58,74,22,76,93,48,74,66,91,76,71,52,73,55,66,82,62,90,77,66,92,59,51,49,83,62,64,58,100,60,66,44,45,50,39,47,30,64,87,40,33,44,37,44,30,40,38,72,38,50,39,36,38,31,19,41,66,73,36,40,59,73,47,74,46,80,43,82,62,62,66,94,28,46,54,54,33,64,32,34,13,62,84,72,44,39,37,36,35,30,36,32,54,42,86,68,52,75,43,75,39,30,34,33,30,39,51,40,96,86,79,41,74,41,57,31,18,4,82,83,11,92,80,64,37,60,50,55,71,71,61,59,37,50,29,44,24,62,88,32,36,32,38,39,22,52,30,55,49,45,27,36,33,24,40,76,69,31,50,79,75,43,62,39,66,50,18,53,52,49,38,54,52,42,51,53,52,48,57,58,40,57,65,52,80,133

Secondary structure (DSSP, 8-state):
--EEEEEEEEEEE-TTT--EEEE-S--SEEE-TTT--EEE--HHHHHHHHHHHHHHHHHSPTTEEEEEEEEETTEEEEEEEEE---B-S-TTT-PBPPHHHHHHHHHTT-EEEE-TTT--EEEEEPPPTTGGGTSTTEEEEES---GGGS---SS-EEEE-TTT--EEEE-SS-SEEE-TTT--EEEPPHHHHHHHSPPPP---EEEEEE-TT--EE--TT--EEEEEEE-TTSPEEEEEE---TTSS---EEEEEE-TTSEEEEEEE-----TT-EEEE-TTT--EEEEETTTTEEEEE-TTT--EEEEEEPPSS---SB---TTEEEEEE-TTS-EEEEEE-TTS-EEEEEE-TTSBEE-SSTTS-GGGTSS----TTS--SS----SS-EEEEE-TT-PEEEEETTSSEEEEE-TTS-EEEEEE---SSS-EEEEEEE-TT--EEEEEEEE-TTT--EEEEEEEEETTTEEEEEESTT-TT-----S---EEEE-TTS-EEEESSGGG-EEE-TT--EEEE-HHHHHHHHHHHHHHHHHTTS--

Radius of gyration: 30.14 Å; Cα contacts (8 Å, |Δi|>4): 1309; chains: 1; bounding box: 83×45×88 Å

Mean predicted aligned error: 6.98 Å

pLDDT: mean 89.11, std 10.53, range [42.53, 98.25]

Foldseek 3Di:
DDKFKKKKWKWKQDLVPRDIATALADDQWAAALQPRDIDGQDLVNVLVQCQLLFQVQLVDDEPDKDWDWDDDPSMIMIMIIHRYADFAQPPVGRHHADPVQVVVQLVVQWDWDQDPPPRDTKTKHAHDPSVCLSAVFQSIKIRRDDSPNLAQPPPFDWDADPPPRDTDGDQLPDQWDADPPPRDIDGNDSVVSCNRRPRDDTGIMMGMGDLPLFPGADGQQFFLWQAWEQFQVRWIKTWTWHPPVPDPDTWIKIFTADQNRTTNEMDIRPDADSNWYWAAALAQRWIWTAHQCQWKIWTADPNHRDTPDIGHADPDLPQQFQTSHQWLEWEQFNQRKIWTWHAHPVRATFIWIAHNRRGTDPQAPPDDPPPAGGADQCVDDDDQADHDHSARWYWYAESQGWIWTAGQQQQKIWIAHSRRGTPDIDGGDAADSKGWLDWEAALVRKIKTWIWHQDPQQRDIAIFIWIQDPPPGTQTQADPPHPVRRHQGPQWNYWYAHNQQWIWIDNTLLRTFIAHNRRHTPDHRVSNVVRRVVRVVVSVVSNPDDD